Protein AF-A0A0G4NLT9-F1 (afdb_monomer)

Structure (mmCIF, N/CA/C/O backbone):
data_AF-A0A0G4NLT9-F1
#
_entry.id   AF-A0A0G4NLT9-F1
#
loop_
_atom_site.group_PDB
_atom_site.id
_atom_site.type_symbol
_atom_site.label_atom_id
_atom_site.label_alt_id
_atom_site.label_comp_id
_atom_site.label_asym_id
_atom_site.label_entity_id
_atom_site.label_seq_id
_atom_site.pdbx_PDB_ins_code
_atom_site.Cartn_x
_atom_site.Cartn_y
_atom_site.Cartn_z
_atom_site.occupancy
_atom_site.B_iso_or_equiv
_atom_site.auth_seq_id
_atom_site.auth_comp_id
_atom_site.auth_asym_id
_atom_site.auth_atom_id
_atom_site.pdbx_PDB_model_num
ATOM 1 N N . MET A 1 1 ? 16.410 -21.752 22.760 1.00 37.03 1 MET A N 1
ATOM 2 C CA . MET A 1 1 ? 15.576 -20.725 22.101 1.00 37.03 1 MET A CA 1
ATOM 3 C C . MET A 1 1 ? 16.522 -19.902 21.253 1.00 37.03 1 MET A C 1
ATOM 5 O O . MET A 1 1 ? 17.397 -19.289 21.845 1.00 37.03 1 MET A O 1
ATOM 9 N N . ALA A 1 2 ? 16.438 -19.980 19.922 1.00 36.19 2 ALA A N 1
ATOM 10 C CA . ALA A 1 2 ? 17.260 -19.136 19.050 1.00 36.19 2 ALA A CA 1
ATOM 11 C C . ALA A 1 2 ? 17.056 -17.667 19.453 1.00 36.19 2 ALA A C 1
ATOM 13 O O . ALA A 1 2 ? 15.907 -17.250 19.653 1.00 36.19 2 ALA A O 1
ATOM 14 N N . SER A 1 3 ? 18.154 -16.943 19.677 1.00 43.81 3 SER A N 1
ATOM 15 C CA . SER A 1 3 ? 18.120 -15.523 20.011 1.00 43.81 3 SER A CA 1
ATOM 16 C C . SER A 1 3 ? 17.450 -14.762 18.867 1.00 43.81 3 SER A C 1
ATOM 18 O O . SER A 1 3 ? 17.481 -15.170 17.707 1.00 43.81 3 SER A O 1
ATOM 20 N N . THR A 1 4 ? 16.813 -13.641 19.189 1.00 52.12 4 THR A N 1
ATOM 21 C CA . THR A 1 4 ? 16.174 -12.731 18.225 1.00 52.12 4 THR A CA 1
ATOM 22 C C . THR A 1 4 ? 17.132 -12.257 17.117 1.00 52.12 4 THR A C 1
ATOM 24 O O . THR A 1 4 ? 16.673 -11.781 16.085 1.00 52.12 4 THR A O 1
ATOM 27 N N . GLU A 1 5 ? 18.442 -12.427 17.312 1.00 48.53 5 GLU A N 1
ATOM 28 C CA . GLU A 1 5 ? 19.525 -12.040 16.403 1.00 48.53 5 GLU A CA 1
ATOM 29 C C . GLU A 1 5 ? 19.674 -12.957 15.173 1.00 48.53 5 GLU A C 1
ATOM 31 O O . GLU A 1 5 ? 20.153 -12.497 14.139 1.00 48.53 5 GLU A O 1
ATOM 36 N N . ASP A 1 6 ? 19.205 -14.211 15.212 1.00 52.19 6 ASP A N 1
ATOM 37 C CA . ASP A 1 6 ? 19.408 -15.150 14.092 1.00 52.19 6 ASP A CA 1
ATOM 38 C C . ASP A 1 6 ? 18.559 -14.819 12.847 1.00 52.19 6 ASP A C 1
ATOM 40 O O . ASP A 1 6 ? 18.936 -15.164 11.729 1.00 52.19 6 ASP A O 1
ATOM 44 N N . TYR A 1 7 ? 17.426 -14.122 12.992 1.00 54.09 7 TYR A N 1
ATOM 45 C CA . TYR A 1 7 ? 16.484 -13.915 11.878 1.00 54.09 7 TYR A CA 1
ATOM 46 C C . TYR A 1 7 ? 16.915 -12.839 10.875 1.00 54.09 7 TYR A C 1
ATOM 48 O O . TYR A 1 7 ? 16.427 -12.850 9.747 1.00 54.09 7 TYR A O 1
ATOM 56 N N . GLN A 1 8 ? 17.817 -11.927 11.251 1.00 51.84 8 GLN A N 1
ATOM 57 C CA . GLN A 1 8 ? 18.294 -10.874 10.343 1.00 51.84 8 GLN A CA 1
ATOM 58 C C . GLN A 1 8 ? 19.273 -11.404 9.285 1.00 51.84 8 GLN A C 1
ATOM 60 O O . GLN A 1 8 ? 19.394 -10.811 8.217 1.00 51.84 8 GLN A O 1
ATOM 65 N N . ASN A 1 9 ? 19.931 -12.538 9.555 1.00 56.97 9 ASN A N 1
ATOM 66 C CA . ASN A 1 9 ? 20.922 -13.145 8.662 1.00 56.97 9 ASN A CA 1
ATOM 67 C C . ASN A 1 9 ? 20.344 -14.251 7.763 1.00 56.97 9 ASN A C 1
ATOM 69 O O . ASN A 1 9 ? 21.065 -14.817 6.943 1.00 56.97 9 ASN A O 1
ATOM 73 N N . ILE A 1 10 ? 19.058 -14.578 7.914 1.00 63.78 10 ILE A N 1
ATOM 74 C CA . ILE A 1 10 ? 18.390 -15.632 7.148 1.00 63.78 10 ILE A CA 1
ATOM 75 C C . ILE A 1 10 ? 17.624 -14.990 5.996 1.00 63.78 10 ILE A C 1
ATOM 77 O O . ILE A 1 10 ? 16.686 -14.219 6.213 1.00 63.78 10 ILE A O 1
ATOM 81 N N . PHE A 1 11 ? 18.012 -15.331 4.764 1.00 63.75 11 PHE A N 1
ATOM 82 C CA . PHE A 1 11 ? 17.404 -14.765 3.561 1.00 63.75 11 PHE A CA 1
ATOM 83 C C . PHE A 1 11 ? 15.911 -15.109 3.485 1.00 63.75 11 PHE A C 1
ATOM 85 O O . PHE A 1 11 ? 15.078 -14.208 3.390 1.00 63.75 11 PHE A O 1
ATOM 92 N N . HIS A 1 12 ? 15.559 -16.392 3.640 1.00 67.88 12 HIS A N 1
ATOM 93 C CA . HIS A 1 12 ? 14.170 -16.846 3.643 1.00 67.88 12 HIS A CA 1
ATOM 94 C C . HIS A 1 12 ? 13.794 -17.521 4.967 1.00 67.88 12 HIS A C 1
ATOM 96 O O . HIS A 1 12 ? 14.384 -18.527 5.356 1.00 67.88 12 HIS A O 1
ATOM 102 N N . TRP A 1 13 ? 12.768 -17.018 5.664 1.00 70.31 13 TRP A N 1
ATOM 103 C CA . TRP A 1 13 ? 12.426 -17.496 7.012 1.00 70.31 13 TRP A CA 1
ATOM 104 C C . TRP A 1 13 ? 12.067 -18.988 7.063 1.00 70.31 13 TRP A C 1
ATOM 106 O O . TRP A 1 13 ? 12.301 -19.629 8.088 1.00 70.31 13 TRP A O 1
ATOM 116 N N . ALA A 1 14 ? 11.569 -19.575 5.967 1.00 69.12 14 ALA A N 1
ATOM 117 C CA . ALA A 1 14 ? 11.278 -21.013 5.906 1.00 69.12 14 ALA A CA 1
ATOM 118 C C . ALA A 1 14 ? 12.530 -21.899 6.058 1.00 69.12 14 ALA A C 1
ATOM 120 O O . ALA A 1 14 ? 12.405 -23.055 6.453 1.00 69.12 14 ALA A O 1
ATOM 121 N N . GLU A 1 15 ? 13.741 -21.368 5.851 1.00 70.25 15 GLU A N 1
ATOM 122 C CA . GLU A 1 15 ? 14.995 -22.095 6.114 1.00 70.25 15 GLU A CA 1
ATOM 123 C C . GLU A 1 15 ? 15.172 -22.463 7.597 1.00 70.25 15 GLU A C 1
ATOM 125 O O . GLU A 1 15 ? 15.941 -23.366 7.937 1.00 70.25 15 GLU A O 1
ATOM 130 N N . THR A 1 16 ? 14.436 -21.796 8.492 1.00 68.56 16 THR A N 1
ATOM 131 C CA . THR A 1 16 ? 14.408 -22.127 9.925 1.00 68.56 16 THR A CA 1
ATOM 132 C C . THR A 1 16 ? 13.554 -23.357 10.249 1.00 68.56 16 THR A C 1
ATOM 134 O O . THR A 1 16 ? 13.655 -23.890 11.353 1.00 68.56 16 THR A O 1
ATOM 137 N N . GLN A 1 17 ? 12.743 -23.853 9.307 1.00 72.38 17 GLN A N 1
ATOM 138 C CA . GLN A 1 17 ? 11.789 -24.950 9.517 1.00 72.38 17 GLN A CA 1
ATOM 139 C C . GLN A 1 17 ? 12.371 -26.297 9.056 1.00 72.38 17 GLN A C 1
ATOM 141 O O . GLN A 1 17 ? 11.840 -26.948 8.160 1.00 72.38 17 GLN A O 1
ATOM 146 N N . LYS A 1 18 ? 13.500 -26.712 9.649 1.00 69.94 18 LYS A N 1
ATOM 147 C CA . LYS A 1 18 ? 14.283 -27.874 9.175 1.00 69.94 18 LYS A CA 1
ATOM 148 C C . LYS A 1 18 ? 13.705 -29.243 9.543 1.00 69.94 18 LYS A C 1
ATOM 150 O O . LYS A 1 18 ? 13.783 -30.162 8.736 1.00 69.94 18 LYS A O 1
ATOM 155 N N . ASP A 1 19 ? 13.175 -29.401 10.752 1.00 75.94 19 ASP A N 1
ATOM 156 C CA . ASP A 1 19 ? 12.831 -30.715 11.324 1.00 75.94 19 ASP A CA 1
ATOM 157 C C . ASP A 1 19 ? 11.428 -30.770 11.954 1.00 75.94 19 ASP A C 1
ATOM 159 O O . ASP A 1 19 ? 11.094 -31.716 12.664 1.00 75.94 19 ASP A O 1
ATOM 163 N N . GLY A 1 20 ? 10.593 -29.754 11.705 1.00 75.19 20 GLY A N 1
ATOM 164 C CA . GLY A 1 20 ? 9.229 -29.673 12.239 1.00 75.19 20 GLY A CA 1
ATOM 165 C C . GLY A 1 20 ? 9.143 -29.478 13.759 1.00 75.19 20 GLY A C 1
ATOM 166 O O . GLY A 1 20 ? 8.039 -29.448 14.299 1.00 75.19 20 GLY A O 1
ATOM 167 N N . SER A 1 21 ? 10.275 -29.313 14.455 1.00 80.12 21 SER A N 1
ATOM 168 C CA . SER A 1 21 ? 10.302 -29.024 15.896 1.00 80.12 21 SER A CA 1
ATOM 169 C C . SER A 1 21 ? 9.711 -27.650 16.229 1.00 80.12 21 SER A C 1
ATOM 171 O O . SER A 1 21 ? 9.171 -27.439 17.317 1.00 80.12 21 SER A O 1
ATOM 173 N N . ILE A 1 22 ? 9.788 -26.716 15.278 1.00 73.94 22 ILE A N 1
ATOM 174 C CA . ILE A 1 22 ? 9.176 -25.392 15.344 1.00 73.94 22 ILE A CA 1
ATOM 175 C C . ILE A 1 22 ? 7.921 -25.414 14.462 1.00 73.94 22 ILE A C 1
ATOM 177 O O . ILE A 1 22 ? 8.042 -25.707 13.270 1.00 73.94 22 ILE A O 1
ATOM 181 N N . PRO A 1 23 ? 6.730 -25.087 15.006 1.00 78.25 23 PRO A N 1
ATOM 182 C CA . PRO A 1 23 ? 5.525 -24.939 14.200 1.00 78.25 23 PRO A CA 1
ATOM 183 C C . PRO A 1 23 ? 5.743 -23.948 13.058 1.00 78.25 23 PRO A C 1
ATOM 185 O O . PRO A 1 23 ? 6.393 -22.917 13.249 1.00 78.25 23 PRO A O 1
ATOM 188 N N . SER A 1 24 ? 5.173 -24.239 11.889 1.00 76.88 24 SER A N 1
ATOM 189 C CA . SER A 1 24 ? 5.230 -23.320 10.758 1.00 76.88 24 SER A CA 1
ATOM 190 C C . SER A 1 24 ? 4.561 -21.992 11.113 1.00 76.88 24 SER A C 1
ATOM 192 O O . SER A 1 24 ? 3.464 -21.976 11.671 1.00 76.88 24 SER A O 1
ATOM 194 N N . PHE A 1 25 ? 5.201 -20.890 10.758 1.00 82.44 25 PHE A N 1
ATOM 195 C CA . PHE A 1 25 ? 4.689 -19.530 10.911 1.00 82.44 25 PHE A CA 1
ATOM 196 C C . PHE A 1 25 ? 4.675 -18.836 9.548 1.00 82.44 25 PHE A C 1
ATOM 198 O O . PHE A 1 25 ? 5.482 -19.189 8.700 1.00 82.44 25 PHE A O 1
ATOM 205 N N . GLU A 1 26 ? 3.751 -17.900 9.327 1.00 82.38 26 GLU A N 1
ATOM 206 C CA . GLU A 1 26 ? 3.546 -17.243 8.022 1.00 82.38 26 GLU A CA 1
ATOM 207 C C . GLU A 1 26 ? 4.504 -16.065 7.785 1.00 82.38 26 GLU A C 1
ATOM 209 O O . GLU A 1 26 ? 4.852 -15.764 6.648 1.00 82.38 26 GLU A O 1
ATOM 214 N N . THR A 1 27 ? 4.938 -15.408 8.862 1.00 87.50 27 THR A N 1
ATOM 215 C CA . THR A 1 27 ? 5.825 -14.239 8.841 1.00 87.50 27 THR A CA 1
ATOM 216 C C . THR A 1 27 ? 6.910 -14.363 9.903 1.00 87.50 27 THR A C 1
ATOM 218 O O . THR A 1 27 ? 6.799 -15.143 10.856 1.00 87.50 27 THR A O 1
ATOM 221 N N . ARG A 1 28 ? 7.997 -13.598 9.755 1.00 85.31 28 ARG A N 1
ATOM 222 C CA . ARG A 1 28 ? 9.061 -13.550 10.769 1.00 85.31 28 ARG A CA 1
ATOM 223 C C . ARG A 1 28 ? 8.494 -13.106 12.123 1.00 85.3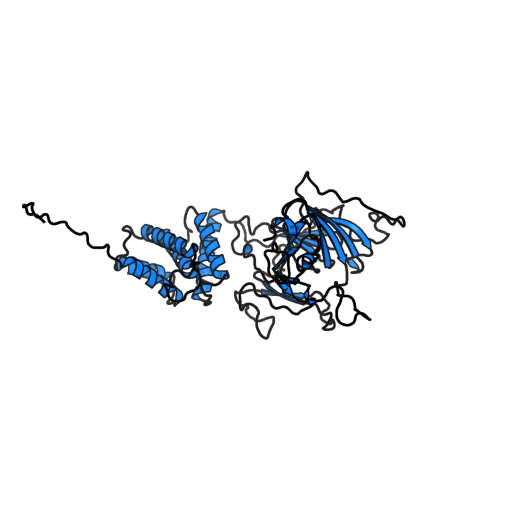1 28 ARG A C 1
ATOM 225 O O . ARG A 1 28 ? 7.573 -12.304 12.201 1.00 85.31 28 ARG A O 1
ATOM 232 N N . ARG A 1 29 ? 9.094 -13.583 13.219 1.00 83.19 29 ARG A N 1
ATOM 233 C CA . ARG A 1 29 ? 8.593 -13.355 14.593 1.00 83.19 29 ARG A CA 1
ATOM 234 C C . ARG A 1 29 ? 8.531 -11.888 15.034 1.00 83.19 29 ARG A C 1
ATOM 236 O O . ARG A 1 29 ? 7.869 -11.597 16.023 1.00 83.19 29 ARG A O 1
ATOM 243 N N . ASN A 1 30 ? 9.269 -11.005 14.369 1.00 87.62 30 ASN A N 1
ATOM 244 C CA . ASN A 1 30 ? 9.263 -9.568 14.627 1.00 87.62 30 ASN A CA 1
ATOM 245 C C . ASN A 1 30 ? 8.154 -8.821 13.871 1.00 87.62 30 ASN A C 1
ATOM 247 O O . ASN A 1 30 ? 7.985 -7.633 14.123 1.00 87.62 30 ASN A O 1
ATOM 251 N N . ASP A 1 31 ? 7.413 -9.481 12.976 1.00 92.31 31 ASP A N 1
ATOM 252 C CA . ASP A 1 31 ? 6.230 -8.893 12.356 1.00 92.31 31 ASP A CA 1
ATOM 253 C C . ASP A 1 31 ? 5.118 -8.736 13.414 1.00 92.31 31 ASP A C 1
ATOM 255 O O . ASP A 1 31 ? 4.690 -9.731 14.014 1.00 92.31 31 ASP A O 1
ATOM 259 N N . PRO A 1 32 ? 4.656 -7.503 13.692 1.00 93.69 32 PRO A N 1
ATOM 260 C CA . PRO A 1 32 ? 3.663 -7.250 14.729 1.00 93.69 32 PRO A CA 1
ATOM 261 C C . PRO A 1 32 ? 2.215 -7.478 14.260 1.00 93.69 32 PRO A C 1
ATOM 263 O O . PRO A 1 32 ? 1.287 -7.340 15.067 1.00 93.69 32 PRO A O 1
ATOM 266 N N . TYR A 1 33 ? 1.989 -7.775 12.979 1.00 96.00 33 TYR A N 1
ATOM 267 C CA . TYR A 1 33 ? 0.667 -7.779 12.364 1.00 96.00 33 TYR A CA 1
ATOM 268 C C . TYR A 1 33 ? 0.146 -9.184 12.050 1.00 96.00 33 TYR A C 1
ATOM 270 O O . TYR A 1 33 ? 0.835 -10.198 12.129 1.00 96.00 33 TYR A O 1
ATOM 278 N N . LYS A 1 34 ? -1.151 -9.233 11.738 1.00 94.62 34 LYS A N 1
ATOM 279 C CA . LYS A 1 34 ? -1.852 -10.435 11.285 1.00 94.62 34 LYS A CA 1
ATOM 280 C C . LYS A 1 34 ? -2.383 -10.202 9.884 1.00 94.62 34 LYS A C 1
ATOM 282 O O . LYS A 1 34 ? -2.800 -9.087 9.560 1.00 94.62 34 LYS A O 1
ATOM 287 N N . TYR A 1 35 ? -2.456 -11.280 9.114 1.00 97.50 35 TYR A N 1
ATOM 288 C CA . TYR A 1 35 ? -2.811 -11.226 7.706 1.00 97.50 35 TYR A CA 1
ATOM 289 C C . TYR A 1 35 ? -3.885 -12.246 7.337 1.00 97.50 35 TYR A C 1
ATOM 291 O O . TYR A 1 35 ? -4.224 -13.145 8.107 1.00 97.50 35 TYR A O 1
ATOM 299 N N . MET A 1 36 ? -4.432 -12.076 6.139 1.00 97.88 36 MET A N 1
ATOM 300 C CA . MET A 1 36 ? -5.284 -13.048 5.467 1.00 97.88 36 MET A CA 1
ATOM 301 C C . MET A 1 36 ? -4.529 -13.603 4.259 1.00 97.88 36 MET A C 1
ATOM 303 O O . MET A 1 36 ? -3.996 -12.837 3.456 1.00 97.88 36 MET A O 1
ATOM 307 N N . SER A 1 37 ? -4.483 -14.922 4.119 1.00 97.25 37 SER A N 1
ATOM 308 C CA . SER A 1 37 ? -3.744 -15.595 3.053 1.00 97.25 37 SER A CA 1
ATOM 309 C C . SER A 1 37 ? -4.594 -15.848 1.805 1.00 97.25 37 SER A C 1
ATOM 311 O O . SER A 1 37 ? -5.801 -16.107 1.875 1.00 97.25 37 SER A O 1
ATOM 313 N N . GLY A 1 38 ? -3.944 -15.790 0.642 1.00 97.06 38 GLY A N 1
ATOM 314 C CA . GLY A 1 38 ? -4.513 -16.176 -0.648 1.00 97.06 38 GLY A CA 1
ATOM 315 C C . GLY A 1 38 ? -4.486 -15.065 -1.693 1.00 97.06 38 GLY A C 1
ATOM 316 O O . GLY A 1 38 ? -5.224 -14.084 -1.609 1.00 97.06 38 GLY A O 1
ATOM 317 N N . PHE A 1 39 ? -3.671 -15.254 -2.726 1.00 96.88 39 PHE A N 1
ATOM 318 C CA . PHE A 1 39 ? -3.592 -14.370 -3.883 1.00 96.88 39 PHE A CA 1
ATOM 319 C C . PHE A 1 39 ? -4.945 -14.260 -4.600 1.00 96.88 39 PHE A C 1
ATOM 321 O O . PHE A 1 39 ? -5.568 -15.273 -4.913 1.00 96.88 39 PHE A O 1
ATOM 328 N N . ASN A 1 40 ? -5.383 -13.032 -4.899 1.00 93.88 40 ASN A N 1
ATOM 329 C CA . ASN A 1 40 ? -6.635 -12.741 -5.615 1.00 93.88 40 ASN A CA 1
ATOM 330 C C . ASN A 1 40 ? -7.935 -13.250 -4.950 1.00 93.88 40 ASN A C 1
ATOM 332 O O . ASN A 1 40 ? -8.978 -13.317 -5.607 1.00 93.88 40 ASN A O 1
ATOM 336 N N . ASN A 1 41 ? -7.914 -13.555 -3.651 1.00 96.62 41 ASN A N 1
ATOM 337 C CA . ASN A 1 41 ? -9.115 -13.926 -2.905 1.00 96.62 41 ASN A CA 1
ATOM 338 C C . ASN A 1 41 ? -10.108 -12.759 -2.742 1.00 96.62 41 ASN A C 1
ATOM 340 O O . ASN A 1 41 ? -9.767 -11.580 -2.839 1.00 96.62 41 ASN A O 1
ATOM 344 N N . SER A 1 42 ? -11.365 -13.102 -2.441 1.00 95.44 42 SER A N 1
ATOM 345 C CA . SER A 1 42 ? -12.384 -12.146 -1.987 1.00 95.44 42 SER A CA 1
ATOM 346 C C . SER A 1 42 ? -12.409 -12.110 -0.462 1.00 95.44 42 SER A C 1
ATOM 348 O O . SER A 1 42 ? -12.974 -13.002 0.169 1.00 95.44 42 SER A O 1
ATOM 350 N N . PHE A 1 43 ? -11.782 -11.094 0.127 1.00 97.50 43 PHE A N 1
ATOM 351 C CA . PHE A 1 43 ? -11.688 -10.949 1.578 1.00 97.50 43 PHE A CA 1
ATOM 352 C C . PHE A 1 43 ? -12.805 -10.075 2.163 1.00 97.50 43 PHE A C 1
ATOM 354 O O . PHE A 1 43 ? -13.223 -9.085 1.564 1.00 97.50 43 PHE A O 1
ATOM 361 N N . GLU A 1 44 ? -13.224 -10.407 3.384 1.00 97.06 44 GLU A N 1
ATOM 362 C CA . GLU A 1 44 ? -13.989 -9.533 4.276 1.00 97.06 44 GLU A CA 1
ATOM 363 C C . GLU A 1 44 ? -13.165 -9.320 5.549 1.00 97.06 44 GLU A C 1
ATOM 365 O O . GLU A 1 44 ? -12.743 -10.286 6.183 1.00 97.06 44 GLU A O 1
ATOM 370 N N . SER A 1 45 ? -12.924 -8.065 5.929 1.00 97.38 45 SER A N 1
ATOM 371 C CA . SER A 1 45 ? -12.126 -7.739 7.111 1.00 97.38 45 SER A CA 1
ATOM 372 C C . SER A 1 45 ? -12.723 -6.559 7.867 1.00 97.38 45 SER A C 1
ATOM 374 O O . SER A 1 45 ? -13.090 -5.547 7.270 1.00 97.38 45 SER A O 1
ATOM 376 N N . GLU A 1 46 ? -12.831 -6.688 9.189 1.00 94.38 46 GLU A N 1
ATOM 377 C CA . GLU A 1 46 ? -13.479 -5.710 10.060 1.00 94.38 46 GLU A CA 1
ATOM 378 C C . GLU A 1 46 ? -12.572 -5.339 11.233 1.00 94.38 46 GLU A C 1
ATOM 380 O O . GLU A 1 46 ? -12.254 -6.183 12.066 1.00 94.38 46 GLU A O 1
ATOM 385 N N . ALA A 1 47 ? -12.231 -4.054 11.360 1.00 90.06 47 ALA A N 1
ATOM 386 C CA . ALA A 1 47 ? -11.570 -3.547 12.564 1.00 90.06 47 ALA A CA 1
ATOM 387 C C . ALA A 1 47 ? -12.520 -3.546 13.779 1.00 90.06 47 ALA A C 1
ATOM 389 O O . ALA A 1 47 ? -12.099 -3.705 14.920 1.00 90.06 47 ALA A O 1
ATOM 390 N N . VAL A 1 48 ? -13.822 -3.349 13.535 1.00 85.88 48 VAL A N 1
ATOM 391 C CA . VAL A 1 48 ? -14.877 -3.417 14.551 1.00 85.88 48 VAL A CA 1
ATOM 392 C C . VAL A 1 48 ? -15.928 -4.422 14.076 1.00 85.88 48 VAL A C 1
ATOM 394 O O . VAL A 1 48 ? -16.522 -4.183 13.025 1.00 85.88 48 VAL A O 1
ATOM 397 N N . PRO A 1 49 ? -16.191 -5.509 14.825 1.00 86.94 49 PRO A N 1
ATOM 398 C CA . PRO A 1 49 ? -17.101 -6.561 14.384 1.00 86.94 49 PRO A CA 1
ATOM 399 C C . PRO A 1 49 ? -18.514 -6.063 14.061 1.00 86.94 49 PRO A C 1
ATOM 401 O O . PRO A 1 49 ? -19.112 -5.314 14.844 1.00 86.94 49 PRO A O 1
ATOM 404 N N . GLY A 1 50 ? -19.076 -6.539 12.950 1.00 87.75 50 GLY A N 1
ATOM 405 C CA . GLY A 1 50 ? -20.433 -6.254 12.483 1.00 87.75 50 GLY A CA 1
ATOM 406 C C . GLY A 1 50 ? -20.587 -4.871 11.853 1.00 87.75 50 GLY A C 1
ATOM 407 O O . GLY A 1 50 ? -21.587 -4.199 12.119 1.00 87.75 50 GLY A O 1
ATOM 408 N N . VAL A 1 51 ? -19.585 -4.418 11.097 1.00 89.81 51 VAL A N 1
ATOM 409 C CA . VAL A 1 51 ? -19.607 -3.158 10.331 1.00 89.81 51 VAL A CA 1
ATOM 410 C C . VAL A 1 51 ? -19.999 -3.399 8.877 1.00 89.81 51 VAL A C 1
ATOM 412 O O . VAL A 1 51 ? -20.763 -2.605 8.326 1.00 89.81 51 VAL A O 1
ATOM 415 N N . ILE A 1 52 ? -19.504 -4.479 8.272 1.00 95.19 52 ILE A N 1
ATOM 416 C CA . ILE A 1 52 ? -19.787 -4.865 6.894 1.00 95.19 52 ILE A CA 1
ATOM 417 C C . ILE A 1 52 ? -21.282 -5.200 6.784 1.00 95.19 52 ILE A C 1
ATOM 419 O O . ILE A 1 52 ? -21.762 -6.138 7.433 1.00 95.19 52 ILE A O 1
ATOM 423 N N . PRO A 1 53 ? -22.044 -4.458 5.961 1.00 95.19 53 PRO A N 1
ATOM 424 C CA . PRO A 1 53 ? -23.437 -4.764 5.685 1.00 95.19 53 PRO A CA 1
ATOM 425 C C . PRO A 1 53 ? -23.581 -6.157 5.062 1.00 95.19 53 PRO A C 1
ATOM 427 O O . PRO A 1 53 ? -22.790 -6.562 4.214 1.00 95.19 53 PRO A O 1
ATOM 430 N N . LYS A 1 54 ? -24.613 -6.899 5.469 1.00 95.50 54 LYS A N 1
ATOM 431 C CA . LYS A 1 54 ? -24.885 -8.248 4.957 1.00 95.50 54 LYS A CA 1
ATOM 432 C C . LYS A 1 54 ? -25.979 -8.212 3.889 1.00 95.50 54 LYS A C 1
ATOM 434 O O . LYS A 1 54 ? -26.983 -7.523 4.050 1.00 95.50 54 LYS A O 1
ATOM 439 N N . GLY A 1 55 ? -25.760 -8.935 2.787 1.00 95.56 55 GLY A N 1
ATOM 440 C CA . GLY A 1 55 ? -26.687 -9.030 1.648 1.00 95.56 55 GLY A CA 1
ATOM 441 C C . GLY A 1 55 ? -26.700 -7.827 0.693 1.00 95.56 55 GLY A C 1
ATOM 442 O O . GLY A 1 55 ? -27.430 -7.852 -0.293 1.00 95.56 55 GLY A O 1
ATOM 443 N N . GLN A 1 56 ? -25.909 -6.782 0.955 1.00 96.12 56 GLN A N 1
ATOM 444 C CA . GLN A 1 56 ? -25.804 -5.580 0.119 1.00 96.12 56 GLN A CA 1
ATOM 445 C C . GLN A 1 56 ? -24.496 -4.830 0.398 1.00 96.12 56 GLN A C 1
ATOM 447 O O . GLN A 1 56 ? -23.931 -4.984 1.473 1.00 96.12 56 GLN A O 1
ATOM 452 N N . ASN A 1 57 ? -24.063 -3.963 -0.524 1.00 96.56 57 ASN A N 1
ATOM 453 C CA . ASN A 1 57 ? -22.875 -3.114 -0.327 1.00 96.56 57 ASN A CA 1
ATOM 454 C C . ASN A 1 57 ? -23.214 -1.678 0.109 1.00 96.56 57 ASN A C 1
ATOM 456 O O . ASN A 1 57 ? -22.397 -0.992 0.715 1.00 96.56 57 ASN A O 1
ATOM 460 N N . SER A 1 58 ? -24.418 -1.197 -0.212 1.00 95.62 58 SER A N 1
ATOM 461 C CA . SER A 1 58 ? -24.788 0.219 -0.063 1.00 95.62 58 SER A CA 1
ATOM 462 C C . SER A 1 58 ? -26.113 0.374 0.694 1.00 95.62 58 SER A C 1
ATOM 464 O O . SER A 1 58 ? -27.113 0.787 0.106 1.00 95.62 58 SER A O 1
ATOM 466 N N . PRO A 1 59 ? -26.168 0.017 1.993 1.00 95.00 59 PRO A N 1
ATOM 467 C CA . PRO A 1 59 ? -27.337 0.305 2.818 1.00 95.00 59 PRO A CA 1
ATOM 468 C C . PRO A 1 59 ? -27.559 1.819 2.932 1.00 95.00 59 PRO A C 1
ATOM 470 O O . PRO A 1 59 ? -26.616 2.607 2.886 1.00 95.00 59 PRO A O 1
ATOM 473 N N . ARG A 1 60 ? -28.800 2.230 3.213 1.00 92.19 60 ARG A N 1
ATOM 474 C CA . ARG A 1 60 ? -29.126 3.638 3.512 1.00 92.19 60 ARG A CA 1
ATOM 475 C C . ARG A 1 60 ? -28.349 4.188 4.716 1.00 92.19 60 ARG A C 1
ATOM 477 O O . ARG A 1 60 ? -28.057 5.376 4.767 1.00 92.19 60 ARG A O 1
ATOM 484 N N . SER A 1 61 ? -28.070 3.347 5.710 1.00 86.50 61 SER A N 1
ATOM 485 C CA . SER A 1 61 ? -27.310 3.714 6.904 1.00 86.50 61 SER A CA 1
ATOM 486 C C . SER A 1 61 ? -26.371 2.577 7.276 1.00 86.50 61 SER A C 1
ATOM 488 O O . SER A 1 61 ? -26.799 1.429 7.388 1.00 86.50 61 SER A O 1
ATOM 490 N N . ILE A 1 62 ? -25.091 2.899 7.442 1.00 87.50 62 ILE A N 1
ATOM 491 C CA . ILE A 1 62 ? -24.047 1.952 7.839 1.00 87.50 62 ILE A CA 1
ATOM 492 C C . ILE A 1 62 ? -23.826 2.103 9.338 1.00 87.50 62 ILE A C 1
ATOM 494 O O . ILE A 1 62 ? -23.946 3.205 9.890 1.00 87.50 62 ILE A O 1
ATOM 498 N N . ARG A 1 63 ? -23.484 1.002 10.013 1.00 81.12 63 ARG A N 1
ATOM 499 C CA . ARG A 1 63 ? -23.146 1.038 11.436 1.00 81.12 63 ARG A CA 1
ATOM 500 C C . ARG A 1 63 ? -22.086 2.108 11.694 1.00 81.12 63 ARG A C 1
ATOM 502 O O . ARG A 1 63 ? -21.166 2.296 10.909 1.00 81.12 63 ARG A O 1
ATOM 509 N N . PHE A 1 64 ? -22.257 2.834 12.793 1.00 81.56 64 PHE A N 1
ATOM 510 C CA . PHE A 1 64 ? -21.428 3.978 13.180 1.00 81.56 64 PHE A CA 1
ATOM 511 C C . PHE A 1 64 ? -21.550 5.228 12.290 1.00 81.56 64 PHE A C 1
ATOM 513 O O . PHE A 1 64 ? -20.909 6.229 12.588 1.00 81.56 64 PHE A O 1
ATOM 520 N N . GLY A 1 65 ? -22.435 5.238 11.287 1.00 81.25 65 GLY A N 1
ATOM 521 C CA . GLY A 1 65 ? -22.570 6.369 10.362 1.00 81.25 65 GLY A CA 1
ATOM 522 C C . GLY A 1 65 ? -21.389 6.487 9.398 1.00 81.25 65 GLY A C 1
ATOM 523 O O . GLY A 1 65 ? -21.043 7.591 8.989 1.00 81.25 65 GLY A O 1
ATOM 524 N N . LEU A 1 66 ? -20.742 5.360 9.089 1.00 88.06 66 LEU A N 1
ATOM 525 C CA . LEU A 1 66 ? -19.668 5.293 8.101 1.00 88.06 66 LEU A CA 1
ATOM 526 C C . LEU A 1 66 ? -20.212 5.540 6.689 1.00 88.06 66 LEU A C 1
ATOM 528 O O . LEU A 1 66 ? -21.415 5.457 6.441 1.00 88.06 66 LEU A O 1
ATOM 532 N N . TYR A 1 67 ? -19.300 5.799 5.762 1.00 92.56 67 TYR A N 1
ATOM 533 C CA . TYR A 1 67 ? -19.564 5.937 4.337 1.00 92.56 67 TYR A CA 1
ATOM 534 C C . TYR A 1 67 ? -19.135 4.663 3.616 1.00 92.56 67 TYR A C 1
ATOM 536 O O . TYR A 1 67 ? -18.036 4.166 3.865 1.00 92.56 67 TYR A O 1
ATOM 544 N N . ALA A 1 68 ? -19.985 4.152 2.724 1.00 96.25 68 ALA A N 1
ATOM 545 C CA . ALA A 1 68 ? -19.600 3.115 1.774 1.00 96.25 68 ALA A CA 1
ATOM 546 C C . ALA A 1 68 ? -18.931 3.777 0.575 1.00 96.25 68 ALA A C 1
ATOM 548 O O . ALA A 1 68 ? -19.500 4.673 -0.048 1.00 96.25 68 ALA A O 1
ATOM 549 N N . GLU A 1 69 ? -17.740 3.309 0.244 1.00 96.81 69 GLU A N 1
ATOM 550 C CA . GLU A 1 69 ? -16.955 3.785 -0.882 1.00 96.81 69 GLU A CA 1
ATOM 551 C C . GLU A 1 69 ? -16.415 2.581 -1.643 1.00 96.81 69 GLU A C 1
ATOM 553 O O . GLU A 1 69 ? -15.898 1.643 -1.040 1.00 96.81 69 GLU A O 1
ATOM 558 N N . GLN A 1 70 ? -16.552 2.581 -2.966 1.00 96.06 70 GLN A N 1
ATOM 559 C CA . GLN A 1 70 ? -15.983 1.532 -3.799 1.00 96.06 70 GLN A CA 1
ATOM 560 C C . GLN A 1 70 ? -14.708 2.038 -4.461 1.00 96.06 70 GLN A C 1
ATOM 562 O O . GLN A 1 70 ? -14.726 3.037 -5.177 1.00 96.06 70 GLN A O 1
ATOM 567 N N . MET A 1 71 ? -13.626 1.290 -4.287 1.00 94.50 71 MET A N 1
ATOM 568 C CA . MET A 1 71 ? -12.423 1.424 -5.091 1.00 94.50 71 MET A CA 1
ATOM 569 C C . MET A 1 71 ? -12.508 0.430 -6.250 1.00 94.50 71 MET A C 1
ATOM 571 O O . MET A 1 71 ? -12.631 -0.778 -6.035 1.00 94.50 71 MET A O 1
ATOM 575 N N . THR A 1 72 ? -12.481 0.941 -7.479 1.00 93.31 72 THR A N 1
ATOM 576 C CA . THR A 1 72 ? -12.588 0.142 -8.706 1.00 93.31 72 THR A CA 1
ATOM 577 C C . THR A 1 72 ? -11.252 0.175 -9.436 1.00 93.31 72 THR A C 1
ATOM 579 O O . THR A 1 72 ? -10.828 1.239 -9.880 1.00 93.31 72 THR A O 1
ATOM 582 N N . ALA A 1 73 ? -10.586 -0.975 -9.548 1.00 91.50 73 ALA A N 1
ATOM 583 C CA . ALA A 1 73 ? -9.260 -1.069 -10.161 1.00 91.50 73 ALA A CA 1
ATOM 584 C C . ALA A 1 73 ? -9.320 -1.503 -11.638 1.00 91.50 73 ALA A C 1
ATOM 586 O O . ALA A 1 73 ? -8.521 -1.025 -12.444 1.00 91.50 73 ALA A O 1
ATOM 587 N N . SER A 1 74 ? -10.304 -2.329 -12.015 1.00 92.38 74 SER A N 1
ATOM 588 C CA . SER A 1 74 ? -10.548 -2.772 -13.398 1.00 92.38 74 SER A CA 1
ATOM 589 C C . SER A 1 74 ? -11.764 -2.085 -14.032 1.00 92.38 74 SER A C 1
ATOM 591 O O . SER A 1 74 ? -12.595 -1.506 -13.339 1.00 92.38 74 SER A O 1
ATOM 593 N N . ALA A 1 75 ? -11.957 -2.226 -15.347 1.00 92.44 75 ALA A N 1
ATOM 594 C CA . ALA A 1 75 ? -13.210 -1.817 -15.988 1.00 92.44 75 ALA A CA 1
ATOM 595 C C . ALA A 1 75 ? -14.429 -2.524 -15.355 1.00 92.44 75 ALA A C 1
ATOM 597 O O . ALA A 1 75 ? -14.360 -3.706 -15.016 1.00 92.44 75 ALA A O 1
ATOM 598 N N . PHE A 1 76 ? -15.571 -1.833 -15.245 1.00 93.12 76 PHE A N 1
ATOM 599 C CA . PHE A 1 76 ? -16.790 -2.405 -14.648 1.00 93.12 76 PHE A CA 1
ATOM 600 C C . PHE A 1 76 ? -17.277 -3.672 -15.365 1.00 93.12 76 PHE A C 1
ATOM 602 O O . PHE A 1 76 ? -17.775 -4.593 -14.722 1.00 93.12 76 PHE A O 1
ATOM 609 N N . VAL A 1 77 ? -17.098 -3.721 -16.687 1.00 95.50 77 VAL A N 1
ATOM 610 C CA . VAL A 1 77 ? -17.494 -4.839 -17.559 1.00 95.50 77 VAL A CA 1
ATOM 611 C C . VAL A 1 77 ? -16.414 -5.917 -17.696 1.00 95.50 77 VAL A C 1
ATOM 613 O O . VAL A 1 77 ? -16.585 -6.850 -18.477 1.00 95.50 77 VAL A O 1
ATOM 616 N N . ALA A 1 78 ? -15.299 -5.803 -16.966 1.00 94.62 78 ALA A N 1
ATOM 617 C CA . ALA A 1 78 ? -14.232 -6.794 -17.016 1.00 94.62 78 ALA A CA 1
ATOM 618 C C . ALA A 1 78 ? -14.763 -8.185 -16.605 1.00 94.62 78 ALA A C 1
ATOM 620 O O . ALA A 1 78 ? -15.557 -8.274 -15.654 1.00 94.62 78 ALA A O 1
ATOM 621 N N . PRO A 1 79 ? -14.326 -9.271 -17.276 1.00 95.44 79 PRO A N 1
ATOM 622 C CA . PRO A 1 79 ? -14.665 -10.636 -16.885 1.00 95.44 79 PRO A CA 1
ATOM 623 C C . PRO A 1 79 ? -14.375 -10.893 -15.404 1.00 95.44 79 PRO A C 1
ATOM 625 O O . PRO A 1 79 ? -13.409 -10.369 -14.858 1.00 95.44 79 PRO A O 1
ATOM 628 N N . ARG A 1 80 ? -15.186 -11.729 -14.742 1.00 93.31 80 ARG A N 1
ATOM 629 C CA . ARG A 1 80 ? -15.126 -11.901 -13.274 1.00 93.31 80 ARG A CA 1
ATOM 630 C C . ARG A 1 80 ? -13.729 -12.223 -12.727 1.00 93.31 80 ARG A C 1
ATOM 632 O O . ARG A 1 80 ? -13.409 -11.744 -11.651 1.00 93.31 80 ARG A O 1
ATOM 639 N N . HIS A 1 81 ? -12.921 -13.003 -13.447 1.00 90.44 81 HIS A N 1
ATOM 640 C CA . HIS A 1 81 ? -11.588 -13.428 -12.999 1.00 90.44 81 HIS A CA 1
ATOM 641 C C . HIS A 1 81 ? -10.546 -12.290 -13.000 1.00 90.44 81 HIS A C 1
ATOM 643 O O . HIS A 1 81 ? -9.634 -12.301 -12.178 1.00 90.44 81 HIS A O 1
ATOM 649 N N . VAL A 1 82 ? -10.729 -11.269 -13.845 1.00 92.00 82 VAL A N 1
ATOM 650 C CA . VAL A 1 82 ? -9.894 -10.051 -13.889 1.00 92.00 82 VAL A CA 1
ATOM 651 C C . VAL A 1 82 ? -10.589 -8.829 -13.275 1.00 92.00 82 VAL A C 1
ATOM 653 O O . VAL A 1 82 ? -10.017 -7.744 -13.231 1.00 92.00 82 VAL A O 1
ATOM 656 N N . ASN A 1 83 ? -11.827 -8.965 -12.790 1.00 94.88 83 ASN A N 1
ATOM 657 C CA . ASN A 1 83 ? -12.572 -7.854 -12.205 1.00 94.88 83 ASN A CA 1
ATOM 658 C C . ASN A 1 83 ? -12.062 -7.561 -10.784 1.00 94.88 83 ASN A C 1
ATOM 660 O O . ASN A 1 83 ? -12.247 -8.372 -9.875 1.00 94.88 83 ASN A O 1
ATOM 664 N N . LYS A 1 84 ? -11.427 -6.403 -10.587 1.00 94.81 84 LYS A N 1
ATOM 665 C CA . LYS A 1 84 ? -10.803 -5.990 -9.324 1.00 94.81 84 LYS A CA 1
ATOM 666 C C . LYS A 1 84 ? -11.552 -4.806 -8.720 1.00 94.81 84 LYS A C 1
ATOM 668 O O . LYS A 1 84 ? -11.652 -3.733 -9.324 1.00 94.81 84 LYS A O 1
ATOM 673 N N . LYS A 1 85 ? -12.062 -4.998 -7.505 1.00 95.25 85 LYS A N 1
ATOM 674 C CA . LYS A 1 85 ? -12.779 -3.978 -6.734 1.00 95.25 85 LYS A CA 1
ATOM 675 C C . LYS A 1 85 ? -12.682 -4.254 -5.241 1.00 95.25 85 LYS A C 1
ATOM 677 O O . LYS A 1 85 ? -12.595 -5.409 -4.834 1.00 95.25 85 LYS A O 1
ATOM 682 N N . ALA A 1 86 ? -12.805 -3.203 -4.444 1.00 96.25 86 ALA A N 1
ATOM 683 C CA . ALA A 1 86 ? -12.937 -3.299 -2.999 1.00 96.25 86 ALA A CA 1
ATOM 684 C C . ALA A 1 86 ? -13.989 -2.310 -2.489 1.00 96.25 86 ALA A C 1
ATOM 686 O O . ALA A 1 86 ? -14.138 -1.215 -3.031 1.00 96.25 86 ALA A O 1
ATOM 687 N N . TRP A 1 87 ? -14.714 -2.698 -1.441 1.00 97.44 87 TRP A N 1
ATOM 688 C CA . TRP A 1 87 ? -15.628 -1.814 -0.722 1.00 97.44 87 TRP A CA 1
ATOM 689 C C . TRP A 1 87 ? -15.010 -1.422 0.613 1.00 97.44 87 TRP A C 1
ATOM 691 O O . TRP A 1 87 ? -14.654 -2.284 1.413 1.00 97.44 87 TRP A O 1
ATOM 701 N N . LEU A 1 88 ? -14.903 -0.119 0.851 1.00 96.69 88 LEU A N 1
ATOM 702 C CA . LEU A 1 88 ? -14.408 0.467 2.084 1.00 96.69 88 LEU A CA 1
ATOM 703 C C . LEU A 1 88 ? -15.574 1.099 2.844 1.00 96.69 88 LEU A C 1
ATOM 705 O O . LEU A 1 88 ? -16.325 1.909 2.302 1.00 96.69 88 LEU A O 1
ATOM 709 N N . TYR A 1 89 ? -15.694 0.758 4.124 1.00 95.38 89 TYR A N 1
ATOM 710 C CA . TYR A 1 89 ? -16.645 1.370 5.049 1.00 95.38 89 TYR A CA 1
ATOM 711 C C . TYR A 1 89 ? -15.873 2.296 5.989 1.00 95.38 89 TYR A C 1
ATOM 713 O O . TYR A 1 89 ? -15.315 1.861 6.996 1.00 95.38 89 TYR A O 1
ATOM 721 N N . ARG A 1 90 ? -15.772 3.575 5.619 1.00 90.81 90 ARG A N 1
ATOM 722 C CA . ARG A 1 90 ? -14.808 4.531 6.194 1.00 90.81 90 ARG A CA 1
ATOM 723 C C . ARG A 1 90 ? -15.484 5.701 6.906 1.00 90.81 90 ARG A C 1
ATOM 725 O O . ARG A 1 90 ? -16.616 6.065 6.608 1.00 90.81 90 ARG A O 1
ATOM 732 N N . SER A 1 91 ? -14.783 6.312 7.861 1.00 86.69 91 SER A N 1
ATOM 733 C CA . SER A 1 91 ? -15.322 7.406 8.687 1.00 86.69 91 SER A CA 1
ATOM 734 C C . SER A 1 91 ? -15.537 8.710 7.917 1.00 86.69 91 SER A C 1
ATOM 736 O O . SER A 1 91 ? -16.471 9.453 8.205 1.00 86.69 91 SER A O 1
ATOM 738 N N . ARG A 1 92 ? -14.677 8.990 6.936 1.00 85.12 92 ARG A N 1
ATOM 739 C CA . ARG A 1 92 ? -14.807 10.106 5.996 1.00 85.12 92 ARG A CA 1
ATOM 740 C C . ARG A 1 92 ? -14.531 9.599 4.586 1.00 85.12 92 ARG A C 1
ATOM 742 O O . ARG A 1 92 ? -13.564 8.847 4.428 1.00 85.12 92 ARG A O 1
ATOM 749 N N . PRO A 1 93 ? -15.337 9.999 3.592 1.00 88.00 93 PRO A N 1
ATOM 750 C CA . PRO A 1 93 ? -15.114 9.599 2.212 1.00 88.00 93 PRO A CA 1
ATOM 751 C C . PRO A 1 93 ? -13.817 10.220 1.676 1.00 88.00 93 PRO A C 1
ATOM 753 O O . PRO A 1 93 ? -13.399 11.298 2.111 1.00 88.00 93 PRO A O 1
ATOM 756 N N . ALA A 1 94 ? -13.189 9.555 0.712 1.00 88.69 94 ALA A N 1
ATOM 757 C CA . ALA A 1 94 ? -11.939 9.965 0.081 1.00 88.69 94 ALA A CA 1
ATOM 758 C C . ALA A 1 94 ? -12.007 11.353 -0.573 1.00 88.69 94 ALA A C 1
ATOM 760 O O . ALA A 1 94 ? -10.967 12.008 -0.661 1.00 88.69 94 ALA A O 1
ATOM 761 N N . VAL A 1 95 ? -13.206 11.788 -0.982 1.00 86.62 95 VAL A N 1
ATOM 762 C CA . VAL A 1 95 ? -13.496 13.093 -1.609 1.00 86.62 95 VAL A CA 1
ATOM 763 C C . VAL A 1 95 ? -13.402 14.280 -0.637 1.00 86.62 95 VAL A C 1
ATOM 765 O O . VAL A 1 95 ? -13.351 15.426 -1.066 1.00 86.62 95 VAL A O 1
ATOM 768 N N . ALA A 1 96 ? -13.358 14.040 0.678 1.00 84.44 96 ALA A N 1
ATOM 769 C CA . ALA A 1 96 ? -13.303 15.097 1.690 1.00 84.44 96 ALA A CA 1
ATOM 770 C C . ALA A 1 96 ? -11.890 15.715 1.837 1.00 84.44 96 ALA A C 1
ATOM 772 O O . ALA A 1 96 ? -11.249 15.595 2.886 1.00 84.44 96 ALA A O 1
ATOM 773 N N . HIS A 1 97 ? -11.402 16.382 0.790 1.00 82.44 97 HIS A N 1
ATOM 774 C CA . HIS A 1 97 ? -10.102 17.063 0.736 1.00 82.44 97 HIS A CA 1
ATOM 775 C C . HIS A 1 97 ? -10.219 18.445 0.062 1.00 82.44 97 HIS A C 1
ATOM 777 O O . HIS A 1 97 ? -11.206 18.728 -0.614 1.00 82.44 97 HIS A O 1
ATOM 783 N N . GLN A 1 98 ? -9.236 19.331 0.256 1.00 81.50 98 GLN A N 1
ATOM 784 C CA . GLN A 1 98 ? -9.297 20.740 -0.183 1.00 81.50 98 GLN A CA 1
ATOM 785 C C . GLN A 1 98 ? -8.827 20.971 -1.634 1.00 81.50 98 GLN A C 1
ATOM 787 O O . GLN A 1 98 ? -8.344 22.049 -1.968 1.00 81.50 98 GLN A O 1
ATOM 792 N N . GLY A 1 99 ? -8.956 19.966 -2.507 1.00 77.19 99 GLY A N 1
ATOM 793 C CA . GLY A 1 99 ? -8.377 20.004 -3.857 1.00 77.19 99 GLY A CA 1
ATOM 794 C C . GLY A 1 99 ? -6.851 19.853 -3.851 1.00 77.19 99 GLY A C 1
ATOM 795 O O . GLY A 1 99 ? -6.215 19.910 -2.798 1.00 77.19 99 GLY A O 1
ATOM 796 N N . PHE A 1 100 ? -6.268 19.572 -5.013 1.00 82.69 100 PHE A N 1
ATOM 797 C CA . PHE A 1 100 ? -4.827 19.362 -5.155 1.00 82.69 100 PHE A CA 1
ATOM 798 C C . PHE A 1 100 ? -4.128 20.638 -5.626 1.00 82.69 100 PHE A C 1
ATOM 800 O O . PHE A 1 100 ? -4.655 21.364 -6.466 1.00 82.69 100 PHE A O 1
ATOM 807 N N . THR A 1 101 ? -2.941 20.890 -5.084 1.00 85.44 101 THR A N 1
ATOM 808 C CA . THR A 1 101 ? -2.000 21.905 -5.554 1.00 85.44 101 THR A CA 1
ATOM 809 C C . THR A 1 101 ? -0.739 21.233 -6.062 1.00 85.44 101 THR A C 1
ATOM 811 O O . THR A 1 101 ? -0.248 20.279 -5.451 1.00 85.44 101 THR A O 1
ATOM 814 N N . ASP A 1 102 ? -0.212 21.730 -7.173 1.00 85.50 102 ASP A N 1
ATOM 815 C CA . ASP A 1 102 ? 1.003 21.185 -7.765 1.00 85.50 102 ASP A CA 1
ATOM 816 C C . ASP A 1 102 ? 2.189 21.370 -6.811 1.00 85.50 102 ASP A C 1
ATOM 818 O O . AS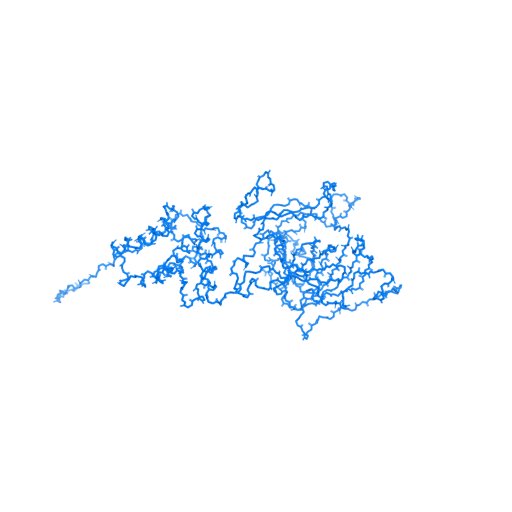P A 1 102 ? 2.365 22.418 -6.177 1.00 85.50 102 ASP A O 1
ATOM 822 N N . LEU A 1 103 ? 2.993 20.320 -6.674 1.00 83.44 103 LEU A N 1
ATOM 823 C CA . LEU A 1 103 ? 4.277 20.380 -5.992 1.00 83.44 103 LEU A CA 1
ATOM 824 C C . LEU A 1 103 ? 5.369 20.791 -6.984 1.00 83.44 103 LEU A C 1
ATOM 826 O O . LEU A 1 103 ? 5.224 20.574 -8.187 1.00 83.44 103 LEU A O 1
ATOM 830 N N . PRO A 1 104 ? 6.490 21.349 -6.493 1.00 82.38 104 PRO A N 1
ATOM 831 C CA . PRO A 1 104 ? 7.654 21.585 -7.331 1.00 82.38 104 PRO A CA 1
ATOM 832 C C . PRO A 1 104 ? 8.073 20.311 -8.069 1.00 82.38 104 PRO A C 1
ATOM 834 O O . PRO A 1 104 ? 8.076 19.224 -7.481 1.00 82.38 104 PRO A O 1
ATOM 837 N N . ASN A 1 105 ? 8.456 20.469 -9.337 1.00 77.88 105 ASN A N 1
ATOM 838 C CA . ASN A 1 105 ? 8.977 19.369 -10.138 1.00 77.88 105 ASN A CA 1
ATOM 839 C C . ASN A 1 105 ? 10.165 18.714 -9.435 1.00 77.88 105 ASN A C 1
ATOM 841 O O . ASN A 1 105 ? 11.063 19.391 -8.929 1.00 77.88 105 ASN A O 1
ATOM 845 N N . ARG A 1 106 ? 10.163 17.383 -9.425 1.00 82.69 106 ARG A N 1
ATOM 846 C CA . ARG A 1 106 ? 11.233 16.578 -8.845 1.00 82.69 106 ARG A CA 1
ATOM 847 C C . ARG A 1 106 ? 12.155 16.126 -9.950 1.00 82.69 106 ARG A C 1
ATOM 849 O O . ARG A 1 106 ? 11.731 15.423 -10.852 1.00 82.69 106 ARG A O 1
ATOM 856 N N . GLU A 1 107 ? 13.413 16.537 -9.880 1.00 84.62 107 GLU A N 1
ATOM 857 C CA . GLU A 1 107 ? 14.375 16.205 -10.930 1.00 84.62 107 GLU A CA 1
ATOM 858 C C . GLU A 1 107 ? 14.771 14.723 -10.937 1.00 84.62 107 GLU A C 1
ATOM 860 O O . GLU A 1 107 ? 15.163 14.188 -11.970 1.00 84.62 107 GLU A O 1
ATOM 865 N N . ASP A 1 108 ? 14.639 14.053 -9.799 1.00 90.12 108 ASP A N 1
ATOM 866 C CA . ASP A 1 108 ? 15.012 12.651 -9.657 1.00 90.12 108 ASP A CA 1
ATOM 867 C C . ASP A 1 108 ? 13.923 11.666 -10.111 1.00 90.12 108 ASP A C 1
ATOM 869 O O . ASP A 1 108 ? 14.182 10.466 -10.154 1.00 90.12 108 ASP A O 1
ATOM 873 N N . VAL A 1 109 ? 12.707 12.132 -10.417 1.00 91.94 109 VAL A N 1
ATOM 874 C CA . VAL A 1 109 ? 11.584 11.267 -10.807 1.00 91.94 109 VAL A CA 1
ATOM 875 C C . VAL A 1 109 ? 11.199 11.540 -12.255 1.00 91.94 109 VAL A C 1
ATOM 877 O O . VAL A 1 109 ? 11.025 12.690 -12.648 1.00 91.94 109 VAL A O 1
ATOM 880 N N . GLU A 1 110 ? 11.042 10.472 -13.032 1.00 92.81 110 GLU A N 1
ATOM 881 C CA . GLU A 1 110 ? 10.632 10.514 -14.434 1.00 92.81 110 GLU A CA 1
ATOM 882 C C . GLU A 1 110 ? 9.659 9.365 -14.734 1.00 92.81 110 GLU A C 1
ATOM 884 O O . GLU A 1 110 ? 9.734 8.282 -14.153 1.00 92.81 110 GLU A O 1
ATOM 889 N N . SER A 1 111 ? 8.728 9.599 -15.649 1.00 90.69 111 SER A N 1
ATOM 890 C CA . SER A 1 111 ? 7.697 8.639 -16.042 1.00 90.69 111 SER A CA 1
ATOM 891 C C . SER A 1 111 ? 7.450 8.631 -17.545 1.00 90.69 111 SER A C 1
ATOM 893 O O . SER A 1 111 ? 6.788 7.730 -18.040 1.00 90.69 111 SER A O 1
ATOM 895 N N . ASN A 1 112 ? 7.926 9.624 -18.293 1.00 92.94 112 ASN A N 1
ATOM 896 C CA . ASN A 1 112 ? 7.828 9.621 -19.742 1.00 92.94 112 ASN A CA 1
ATOM 897 C C . ASN A 1 112 ? 9.149 9.137 -20.339 1.00 92.94 112 ASN A C 1
ATOM 899 O O . ASN A 1 112 ? 10.132 9.874 -20.371 1.00 92.94 112 ASN A O 1
ATOM 903 N N . PHE A 1 113 ? 9.153 7.914 -20.861 1.00 94.75 113 PHE A N 1
ATOM 904 C CA . PHE A 1 113 ? 10.325 7.296 -21.483 1.00 94.75 113 PHE A CA 1
ATOM 905 C C . PHE A 1 113 ? 10.287 7.338 -23.014 1.00 94.75 113 PHE A C 1
ATOM 907 O O . PHE A 1 113 ? 11.008 6.591 -23.680 1.00 94.75 113 PHE A O 1
ATOM 914 N N . LEU A 1 114 ? 9.445 8.196 -23.597 1.00 91.56 114 LEU A N 1
ATOM 915 C CA . LEU A 1 114 ? 9.414 8.400 -25.040 1.00 91.56 114 LEU A CA 1
ATOM 916 C C . LEU A 1 114 ? 10.722 9.066 -25.510 1.00 91.56 114 LEU A C 1
ATOM 918 O O . LEU A 1 114 ? 11.211 9.979 -24.842 1.00 91.56 114 LEU A O 1
ATOM 922 N N . PRO A 1 115 ? 11.259 8.713 -26.696 1.00 89.06 115 PRO A N 1
ATOM 923 C CA . PRO A 1 115 ? 12.527 9.263 -27.199 1.00 89.06 115 PRO A CA 1
ATOM 924 C C . PRO A 1 115 ? 12.567 10.789 -27.371 1.00 89.06 115 PRO A C 1
ATOM 926 O O . PRO A 1 115 ? 13.638 11.361 -27.538 1.00 89.06 115 PRO A O 1
ATOM 929 N N . ILE A 1 116 ? 11.404 11.449 -27.377 1.00 91.19 116 ILE A N 1
ATOM 930 C CA . ILE A 1 116 ? 11.295 12.909 -27.450 1.00 91.19 116 ILE A CA 1
ATOM 931 C C . ILE A 1 116 ? 11.638 13.596 -26.119 1.00 91.19 116 ILE A C 1
ATOM 933 O O . ILE A 1 116 ? 11.905 14.797 -26.112 1.00 91.19 116 ILE A O 1
ATOM 937 N N . ASN A 1 117 ? 11.630 12.867 -24.998 1.00 92.69 117 ASN A N 1
ATOM 938 C CA . ASN A 1 117 ? 11.955 13.426 -23.694 1.00 92.69 117 ASN A CA 1
ATOM 939 C C . ASN A 1 117 ? 13.475 13.655 -23.568 1.00 92.69 117 ASN A C 1
ATOM 941 O O . ASN A 1 117 ? 14.231 12.683 -23.520 1.00 92.69 117 ASN A O 1
ATOM 945 N N . PRO A 1 118 ? 13.951 14.910 -23.440 1.00 91.50 118 PRO A N 1
ATOM 946 C CA . PRO A 1 118 ? 15.381 15.202 -23.337 1.00 91.50 118 PRO A CA 1
ATOM 947 C C . PRO A 1 118 ? 16.024 14.704 -22.034 1.00 91.50 118 PRO A C 1
ATOM 949 O O . PRO A 1 118 ? 17.250 14.656 -21.950 1.00 91.50 118 PRO A O 1
ATOM 952 N N . ARG A 1 119 ? 15.229 14.346 -21.014 1.00 90.50 119 ARG A N 1
ATOM 953 C CA . ARG A 1 119 ? 15.722 13.765 -19.752 1.00 90.50 119 ARG A CA 1
ATOM 954 C C . ARG A 1 119 ? 16.064 12.281 -19.879 1.00 90.50 119 ARG A C 1
ATOM 956 O O . ARG A 1 119 ? 16.718 11.731 -18.996 1.00 90.50 119 ARG A O 1
ATOM 963 N N . VAL A 1 120 ? 15.633 11.635 -20.962 1.00 91.38 120 VAL A N 1
ATOM 964 C CA . VAL A 1 120 ? 15.801 10.198 -21.178 1.00 91.38 120 VAL A CA 1
ATOM 965 C C . VAL A 1 120 ? 16.975 9.964 -22.112 1.00 91.38 120 VAL A C 1
ATOM 967 O O . VAL A 1 120 ? 16.983 10.392 -23.265 1.00 91.38 120 VAL A O 1
ATOM 970 N N . HIS A 1 121 ? 17.972 9.243 -21.613 1.00 89.94 121 HIS A N 1
ATOM 971 C CA . HIS A 1 121 ? 19.124 8.844 -22.404 1.00 89.94 121 HIS A CA 1
ATOM 972 C C . HIS A 1 121 ? 18.966 7.401 -22.889 1.00 89.94 121 HIS A C 1
ATOM 974 O O . HIS A 1 121 ? 18.876 6.470 -22.088 1.00 89.94 121 HIS A O 1
ATOM 980 N N . VAL A 1 122 ? 19.004 7.200 -24.205 1.00 90.50 122 VAL A N 1
ATOM 981 C CA . VAL A 1 122 ? 18.980 5.864 -24.811 1.00 90.50 122 VAL A CA 1
ATOM 982 C C . VAL A 1 122 ? 20.416 5.393 -25.037 1.00 90.50 122 VAL A C 1
ATOM 984 O O . VAL A 1 122 ? 21.165 6.007 -25.793 1.00 90.50 122 VAL A O 1
ATOM 987 N N . SER A 1 123 ? 20.804 4.292 -24.393 1.00 87.81 123 SER A N 1
ATOM 988 C CA . SER A 1 123 ? 22.115 3.660 -24.575 1.00 87.81 123 SER A CA 1
ATOM 989 C C . SER A 1 123 ? 21.961 2.156 -24.797 1.00 87.81 123 SER A C 1
ATOM 991 O O . SER A 1 123 ? 21.297 1.509 -23.989 1.00 87.81 123 SER A O 1
ATOM 993 N N . PRO A 1 124 ? 22.588 1.571 -25.835 1.00 92.75 124 PRO A N 1
ATOM 994 C CA . PRO A 1 124 ? 22.665 0.119 -25.987 1.00 92.75 124 PRO A CA 1
ATOM 995 C C . PRO A 1 124 ? 23.741 -0.517 -25.088 1.00 92.75 124 PRO A C 1
ATOM 997 O O . PRO A 1 124 ? 23.835 -1.740 -25.011 1.00 92.75 124 PRO A O 1
ATOM 1000 N N . THR A 1 125 ? 24.588 0.290 -24.442 1.00 94.25 125 THR A N 1
ATOM 1001 C CA . THR A 1 125 ? 25.680 -0.191 -23.589 1.00 94.25 125 THR A CA 1
ATOM 1002 C C . THR A 1 125 ? 25.131 -0.756 -22.283 1.00 94.25 125 THR A C 1
ATOM 1004 O O . THR A 1 125 ? 24.273 -0.141 -21.654 1.00 94.25 125 THR A O 1
ATOM 1007 N N . GLN A 1 126 ? 25.669 -1.894 -21.836 1.00 94.75 126 GLN A N 1
ATOM 1008 C CA . GLN A 1 126 ? 25.347 -2.447 -20.524 1.00 94.75 126 GLN A CA 1
ATOM 1009 C C . GLN A 1 126 ? 25.737 -1.458 -19.419 1.00 94.75 126 GLN A C 1
ATOM 1011 O O . GLN A 1 126 ? 26.894 -1.048 -19.321 1.00 94.75 126 GLN A O 1
ATOM 1016 N N . LEU A 1 127 ? 24.768 -1.107 -18.577 1.00 93.19 127 LEU A N 1
ATOM 1017 C CA . LEU A 1 127 ? 24.972 -0.262 -17.407 1.00 93.19 127 LEU A CA 1
ATOM 1018 C C . LEU A 1 127 ? 24.931 -1.112 -16.138 1.00 93.19 127 LEU A C 1
ATOM 1020 O O . LEU A 1 127 ? 24.187 -2.090 -16.047 1.00 93.19 127 LEU A O 1
ATOM 1024 N N . ALA A 1 128 ? 25.739 -0.726 -15.159 1.00 94.38 128 ALA A N 1
ATOM 1025 C CA . ALA A 1 128 ? 25.753 -1.313 -13.831 1.00 94.38 128 ALA A CA 1
ATOM 1026 C C . ALA A 1 128 ? 25.973 -0.201 -12.808 1.00 94.38 128 ALA A C 1
ATOM 1028 O O . ALA A 1 128 ? 26.734 0.736 -13.055 1.00 94.38 128 ALA A O 1
ATOM 1029 N N . TRP A 1 129 ? 25.321 -0.327 -11.657 1.00 95.00 129 TRP A N 1
ATOM 1030 C CA . TRP A 1 129 ? 25.426 0.628 -10.563 1.00 95.00 129 TRP A CA 1
ATOM 1031 C C . TRP A 1 129 ? 25.941 -0.076 -9.314 1.00 95.00 129 TRP A C 1
ATOM 1033 O O . TRP A 1 129 ? 25.475 -1.162 -8.964 1.00 95.00 129 TRP A O 1
ATOM 1043 N N . SER A 1 130 ? 26.881 0.569 -8.628 1.00 96.06 130 SER A N 1
ATOM 1044 C CA . SER A 1 130 ? 27.169 0.265 -7.226 1.00 96.06 130 SER A CA 1
ATOM 1045 C C . SER A 1 130 ? 25.929 0.551 -6.364 1.00 96.06 130 SER A C 1
ATOM 1047 O O . SER A 1 130 ? 25.046 1.296 -6.801 1.00 96.06 130 SER A O 1
ATOM 1049 N N . PRO A 1 131 ? 25.832 -0.006 -5.142 1.00 95.00 131 PRO A N 1
ATOM 1050 C CA . PRO A 1 131 ? 24.748 0.334 -4.225 1.00 95.00 131 PRO A CA 1
ATOM 1051 C C . PRO A 1 131 ? 24.609 1.852 -4.061 1.00 95.00 131 PRO A C 1
ATOM 1053 O O . PRO A 1 131 ? 25.591 2.534 -3.788 1.00 95.00 131 PRO A O 1
ATOM 1056 N N . PHE A 1 132 ? 23.394 2.372 -4.235 1.00 96.69 132 PHE A N 1
ATOM 1057 C CA . PHE A 1 132 ? 23.122 3.806 -4.136 1.00 96.69 132 PHE A CA 1
ATOM 1058 C C . PHE A 1 132 ? 23.233 4.290 -2.688 1.00 96.69 132 PHE A C 1
ATOM 1060 O O . PHE A 1 132 ? 22.678 3.659 -1.783 1.00 96.69 132 PHE A O 1
ATOM 1067 N N . ASP A 1 133 ? 23.904 5.417 -2.470 1.00 96.50 133 ASP A N 1
ATOM 1068 C CA . ASP A 1 133 ? 24.120 5.966 -1.132 1.00 96.50 133 ASP A CA 1
ATOM 1069 C C . ASP A 1 133 ? 22.824 6.498 -0.512 1.00 96.50 133 ASP A C 1
ATOM 1071 O O . ASP A 1 133 ? 22.040 7.199 -1.153 1.00 96.50 133 ASP A O 1
ATOM 1075 N N . ILE A 1 134 ? 22.593 6.161 0.758 1.00 97.12 134 ILE A N 1
ATOM 1076 C CA . ILE A 1 134 ? 21.444 6.663 1.518 1.00 97.12 134 ILE A CA 1
ATOM 1077 C C . ILE A 1 134 ? 21.821 8.041 2.075 1.00 97.12 134 ILE A C 1
ATOM 1079 O O . ILE A 1 134 ? 22.901 8.168 2.656 1.00 97.12 134 ILE A O 1
ATOM 1083 N N . PRO A 1 135 ? 20.963 9.068 1.942 1.00 94.81 135 PRO A N 1
ATOM 1084 C CA . PRO A 1 135 ? 21.264 10.402 2.449 1.00 94.81 135 PRO A CA 1
ATOM 1085 C C . PRO A 1 135 ? 21.514 10.385 3.965 1.00 94.81 135 PRO A C 1
ATOM 1087 O O . PRO A 1 135 ? 20.724 9.822 4.726 1.00 94.81 135 PRO A O 1
ATOM 1090 N N . THR A 1 136 ? 22.598 11.031 4.399 1.00 94.81 136 THR A N 1
ATOM 1091 C CA . THR A 1 136 ? 22.977 11.188 5.818 1.00 94.81 136 THR A CA 1
ATOM 1092 C C . THR A 1 136 ? 22.752 12.598 6.348 1.00 94.81 136 THR A C 1
ATOM 1094 O O . THR A 1 136 ? 22.566 12.777 7.547 1.00 94.81 136 THR A O 1
ATOM 1097 N N . ASP A 1 137 ? 22.746 13.593 5.460 1.00 92.94 137 ASP A N 1
ATOM 1098 C CA . ASP A 1 137 ? 22.872 15.006 5.843 1.00 92.94 137 ASP A CA 1
ATOM 1099 C C . ASP A 1 137 ? 21.519 15.722 5.984 1.00 92.94 137 ASP A C 1
ATOM 1101 O O . ASP A 1 137 ? 21.455 16.870 6.420 1.00 92.94 137 ASP A O 1
ATOM 1105 N N . GLN A 1 138 ? 20.427 15.056 5.602 1.00 94.12 138 GLN A N 1
ATOM 1106 C CA . GLN A 1 138 ? 19.074 15.606 5.626 1.00 94.12 138 GLN A CA 1
ATOM 1107 C C . GLN A 1 138 ? 18.033 14.519 5.895 1.00 94.12 138 GLN A C 1
ATOM 1109 O O . GLN A 1 138 ? 18.212 13.368 5.497 1.00 94.12 138 GLN A O 1
ATOM 1114 N N . ASP A 1 139 ? 16.915 14.905 6.508 1.00 95.81 139 ASP A N 1
ATOM 1115 C CA . ASP A 1 139 ? 15.759 14.031 6.704 1.00 95.81 139 ASP A CA 1
ATOM 1116 C C . ASP A 1 139 ? 15.055 13.790 5.359 1.00 95.81 139 ASP A C 1
ATOM 1118 O O . ASP A 1 139 ? 14.484 14.713 4.773 1.00 95.81 139 ASP A O 1
ATOM 1122 N N . VAL A 1 140 ? 15.061 12.546 4.881 1.00 96.31 140 VAL A N 1
ATOM 1123 C CA . VAL A 1 140 ? 14.413 12.140 3.624 1.00 96.31 140 VAL A CA 1
ATOM 1124 C C . VAL A 1 140 ? 13.433 11.015 3.906 1.00 96.31 140 VAL A C 1
ATOM 1126 O O . VAL A 1 140 ? 13.815 9.971 4.445 1.00 96.31 140 VAL A O 1
ATOM 1129 N N . ASP A 1 141 ? 12.167 11.225 3.542 1.00 96.31 141 ASP A N 1
ATOM 1130 C CA . ASP A 1 141 ? 11.137 10.191 3.628 1.00 96.31 141 ASP A CA 1
ATOM 1131 C C . ASP A 1 141 ? 11.060 9.318 2.368 1.00 96.31 141 ASP A C 1
ATOM 1133 O O . ASP A 1 141 ? 11.721 9.578 1.366 1.00 96.31 141 ASP A O 1
ATOM 1137 N N . PHE A 1 142 ? 10.257 8.254 2.424 1.00 96.94 142 PHE A N 1
ATOM 1138 C CA . PHE A 1 142 ? 10.129 7.267 1.346 1.00 96.94 142 PHE A CA 1
ATOM 1139 C C . PHE A 1 142 ? 9.791 7.875 -0.029 1.00 96.94 142 PHE A C 1
ATOM 1141 O O . PHE A 1 142 ? 10.298 7.411 -1.046 1.00 96.94 142 PHE A O 1
ATOM 1148 N N . ILE A 1 143 ? 8.949 8.914 -0.074 1.00 94.00 143 ILE A N 1
ATOM 1149 C CA . ILE A 1 143 ? 8.498 9.529 -1.334 1.00 94.00 143 ILE A CA 1
ATOM 1150 C C . ILE A 1 143 ? 9.480 10.595 -1.807 1.00 94.00 143 ILE A C 1
ATOM 1152 O O . ILE A 1 143 ? 9.638 10.813 -3.006 1.00 94.00 143 ILE A O 1
ATOM 1156 N N . ASP A 1 144 ? 10.124 11.285 -0.873 1.00 92.88 144 ASP A N 1
ATOM 1157 C CA . ASP A 1 144 ? 11.138 12.292 -1.181 1.00 92.88 144 ASP A CA 1
ATOM 1158 C C . ASP A 1 144 ? 12.460 11.649 -1.617 1.00 92.88 144 ASP A C 1
ATOM 1160 O O . ASP A 1 144 ? 13.208 12.250 -2.380 1.00 92.88 144 ASP A O 1
ATOM 1164 N N . GLY A 1 145 ? 12.710 10.413 -1.184 1.00 95.38 145 GLY A N 1
ATOM 1165 C CA . GLY A 1 145 ? 13.858 9.602 -1.576 1.00 95.38 145 GLY A CA 1
ATOM 1166 C C . GLY A 1 145 ? 13.664 8.789 -2.853 1.00 95.38 145 GLY A C 1
ATOM 1167 O O . GLY A 1 145 ? 14.544 7.993 -3.178 1.00 95.38 145 GLY A O 1
ATOM 1168 N N . LEU A 1 146 ? 12.528 8.928 -3.545 1.00 96.25 146 LEU A N 1
ATOM 1169 C CA . LEU A 1 146 ? 12.240 8.187 -4.770 1.00 96.25 146 LEU A CA 1
ATOM 1170 C C . LEU A 1 146 ? 13.061 8.745 -5.939 1.00 96.25 146 LEU A C 1
ATOM 1172 O O . LEU A 1 146 ? 13.006 9.940 -6.227 1.00 96.25 146 LEU A O 1
ATOM 1176 N N . LYS A 1 147 ? 13.797 7.866 -6.618 1.00 95.88 147 LYS A N 1
ATOM 1177 C CA . LYS A 1 147 ? 14.624 8.185 -7.782 1.00 95.88 147 LYS A CA 1
ATOM 1178 C C . LYS A 1 147 ? 14.367 7.185 -8.904 1.00 95.88 147 LYS A C 1
ATOM 1180 O O . LYS A 1 147 ? 14.496 5.979 -8.696 1.00 95.88 147 LYS A O 1
ATOM 1185 N N . THR A 1 148 ? 14.034 7.666 -10.091 1.00 96.31 148 THR A N 1
ATOM 1186 C CA . THR A 1 148 ? 13.796 6.833 -11.272 1.00 96.31 148 THR A CA 1
ATOM 1187 C C . THR A 1 148 ? 15.117 6.480 -11.947 1.00 96.31 148 THR A C 1
ATOM 1189 O O . THR A 1 148 ? 15.916 7.359 -12.256 1.00 96.31 148 THR A O 1
ATOM 1192 N N . LEU A 1 149 ? 15.347 5.190 -12.201 1.00 94.88 149 LEU A N 1
ATOM 1193 C CA . LEU A 1 149 ? 16.549 4.713 -12.891 1.00 94.88 149 LEU A CA 1
ATOM 1194 C C . LEU A 1 149 ? 16.337 4.556 -14.393 1.00 94.88 149 LEU A C 1
ATOM 1196 O O . LEU A 1 149 ? 17.158 4.994 -15.194 1.00 94.88 149 LEU A O 1
ATOM 1200 N N . ALA A 1 150 ? 15.270 3.858 -14.764 1.00 95.25 150 ALA A N 1
ATOM 1201 C CA . ALA A 1 150 ? 14.994 3.471 -16.137 1.00 95.25 150 ALA A CA 1
ATOM 1202 C C . ALA A 1 150 ? 13.518 3.115 -16.290 1.00 95.25 150 ALA A C 1
ATOM 1204 O O . ALA A 1 150 ? 12.833 2.823 -15.311 1.00 95.25 150 ALA A O 1
ATOM 1205 N N . GLY A 1 151 ? 13.045 3.073 -17.525 1.00 95.44 151 GLY A N 1
ATOM 1206 C CA . GLY A 1 151 ? 11.696 2.636 -17.830 1.00 95.44 151 GLY A CA 1
ATOM 1207 C C . GLY A 1 151 ? 11.431 2.620 -19.322 1.00 95.44 151 GLY A C 1
ATOM 1208 O O . GLY A 1 151 ? 12.338 2.779 -20.142 1.00 95.44 151 GLY A O 1
ATOM 1209 N N . SER A 1 152 ? 10.175 2.381 -19.664 1.00 95.25 152 SER A N 1
ATOM 1210 C CA . SER A 1 152 ? 9.683 2.345 -21.034 1.00 95.25 152 SER A CA 1
ATOM 1211 C C . SER A 1 152 ? 8.221 2.767 -21.045 1.00 95.25 152 SER A C 1
ATOM 1213 O O . SER A 1 152 ? 7.491 2.413 -20.124 1.00 95.25 152 SER A O 1
ATOM 1215 N N . GLY A 1 153 ? 7.796 3.487 -22.083 1.00 94.81 153 GLY A N 1
ATOM 1216 C CA . GLY A 1 153 ? 6.410 3.921 -22.256 1.00 94.81 153 GLY A CA 1
ATOM 1217 C C . GLY A 1 153 ? 6.067 5.243 -21.567 1.00 94.81 153 GLY A C 1
ATOM 1218 O O . GLY A 1 153 ? 6.944 6.064 -21.289 1.00 94.81 153 GLY A O 1
ATOM 1219 N N . ASP A 1 154 ? 4.771 5.454 -21.351 1.00 93.31 154 ASP A N 1
ATOM 1220 C CA . ASP A 1 154 ? 4.201 6.682 -20.796 1.00 93.31 154 ASP A CA 1
ATOM 1221 C C . ASP A 1 154 ? 2.919 6.345 -19.997 1.00 93.31 154 ASP A C 1
ATOM 1223 O O . ASP A 1 154 ? 1.993 5.722 -20.538 1.00 93.31 154 ASP A O 1
ATOM 1227 N N . PRO A 1 155 ? 2.807 6.760 -18.721 1.00 92.81 155 PRO A N 1
ATOM 1228 C CA . PRO A 1 155 ? 1.636 6.477 -17.895 1.00 92.81 155 PRO A CA 1
ATOM 1229 C C . PRO A 1 155 ? 0.346 7.113 -18.427 1.00 92.81 155 PRO A C 1
ATOM 1231 O O . PRO A 1 155 ? -0.737 6.574 -18.184 1.00 92.81 155 PRO A O 1
ATOM 1234 N N . THR A 1 156 ? 0.427 8.210 -19.189 1.00 91.31 156 THR A N 1
ATOM 1235 C CA . THR A 1 156 ? -0.745 8.846 -19.821 1.00 91.31 156 THR A CA 1
ATOM 1236 C C . THR A 1 156 ? -1.377 7.944 -20.880 1.00 91.31 156 THR A C 1
ATOM 1238 O O . THR A 1 156 ? -2.598 7.960 -21.058 1.00 91.31 156 THR A O 1
ATOM 1241 N N . LEU A 1 157 ? -0.566 7.097 -21.521 1.00 91.88 157 LEU A N 1
ATOM 1242 C CA . LEU A 1 157 ? -1.006 6.053 -22.448 1.00 91.88 157 LEU A CA 1
ATOM 1243 C C . LEU A 1 157 ? -1.419 4.766 -21.722 1.00 91.88 157 LEU A C 1
ATOM 1245 O O . LEU A 1 157 ? -1.983 3.868 -22.342 1.00 91.88 157 LEU A O 1
ATOM 1249 N N . ARG A 1 158 ? -1.185 4.690 -20.404 1.00 91.12 158 ARG A N 1
ATOM 1250 C CA . ARG A 1 158 ? -1.339 3.483 -19.581 1.00 91.12 158 ARG A CA 1
ATOM 1251 C C . ARG A 1 158 ? -0.567 2.302 -20.158 1.00 91.12 158 ARG A C 1
ATOM 1253 O O . ARG A 1 158 ? -1.073 1.185 -20.176 1.00 91.12 158 ARG A O 1
ATOM 1260 N N . GLU A 1 159 ? 0.643 2.551 -20.628 1.00 94.00 159 GLU A N 1
ATOM 1261 C CA . GLU A 1 159 ? 1.480 1.524 -21.229 1.00 94.00 159 GLU A CA 1
ATOM 1262 C C . GLU A 1 159 ? 2.921 1.730 -20.799 1.00 94.00 159 GLU A C 1
ATOM 1264 O O . GLU A 1 159 ? 3.468 2.822 -20.956 1.00 94.00 159 GLU A O 1
ATOM 1269 N N . GLY A 1 160 ? 3.527 0.666 -20.278 1.00 95.62 160 GLY A N 1
ATOM 1270 C CA . GLY A 1 160 ? 4.930 0.656 -19.914 1.00 95.62 160 GLY A CA 1
ATOM 1271 C C . GLY A 1 160 ? 5.184 0.388 -18.439 1.00 95.62 160 GLY A C 1
ATOM 1272 O O . GLY A 1 160 ? 4.341 -0.158 -17.721 1.00 95.62 160 GLY A O 1
ATOM 1273 N N . LEU A 1 161 ? 6.395 0.731 -18.018 1.00 97.31 161 LEU A N 1
ATOM 1274 C CA . LEU A 1 161 ? 6.896 0.511 -16.671 1.00 97.31 161 LEU A CA 1
ATOM 1275 C C . LEU A 1 161 ? 7.997 1.511 -16.322 1.00 97.31 161 LEU A C 1
ATOM 1277 O O . LEU A 1 161 ? 8.685 2.031 -17.204 1.00 97.31 161 LEU A O 1
ATOM 1281 N N . ALA A 1 162 ? 8.225 1.688 -15.028 1.00 97.19 162 ALA A N 1
ATOM 1282 C CA . ALA A 1 162 ? 9.355 2.425 -14.484 1.00 97.19 162 ALA A CA 1
ATOM 1283 C C . ALA A 1 162 ? 10.024 1.613 -13.372 1.00 97.19 162 ALA A C 1
ATOM 1285 O O . ALA A 1 162 ? 9.370 0.921 -12.596 1.00 97.19 162 ALA A O 1
ATOM 1286 N N . THR A 1 163 ? 11.346 1.693 -13.288 1.00 97.50 163 THR A N 1
ATOM 1287 C CA . THR A 1 163 ? 12.126 1.151 -12.177 1.00 97.50 163 THR A CA 1
ATOM 1288 C C . THR A 1 163 ? 12.659 2.305 -11.352 1.00 97.50 163 THR A C 1
ATOM 1290 O O . THR A 1 163 ? 13.385 3.161 -11.864 1.00 97.50 163 THR A O 1
ATOM 1293 N N . HIS A 1 164 ? 12.334 2.297 -10.067 1.00 97.88 164 HIS A N 1
ATOM 1294 C CA . HIS A 1 164 ? 12.765 3.300 -9.107 1.00 97.88 164 HIS A CA 1
ATOM 1295 C C . HIS A 1 164 ? 13.631 2.674 -8.018 1.00 97.88 164 HIS A C 1
ATOM 1297 O O . HIS A 1 164 ? 13.539 1.482 -7.716 1.00 97.88 164 HIS A O 1
ATOM 1303 N N . VAL A 1 165 ? 14.441 3.508 -7.384 1.00 98.12 165 VAL A N 1
ATOM 1304 C CA . VAL A 1 165 ? 15.099 3.231 -6.107 1.00 98.12 165 VAL A CA 1
ATOM 1305 C C . VAL A 1 165 ? 14.554 4.229 -5.101 1.00 98.12 165 VAL A C 1
ATOM 1307 O O . VAL A 1 165 ? 14.393 5.403 -5.425 1.00 98.12 165 VAL A O 1
ATOM 1310 N N . TYR A 1 166 ? 14.271 3.776 -3.886 1.00 98.06 166 TYR A N 1
ATOM 1311 C CA . TYR A 1 166 ? 13.977 4.678 -2.780 1.00 98.06 166 TYR A CA 1
ATOM 1312 C C . TYR A 1 166 ? 15.154 4.694 -1.803 1.00 98.06 166 TYR A C 1
ATOM 1314 O O . TYR A 1 166 ? 15.708 3.646 -1.462 1.00 98.06 166 TYR A O 1
ATOM 1322 N N . LEU A 1 167 ? 15.548 5.893 -1.376 1.00 97.75 167 LEU A N 1
ATOM 1323 C CA . LEU A 1 167 ? 16.665 6.152 -0.465 1.00 97.75 167 LEU A CA 1
ATOM 1324 C C . LEU A 1 167 ? 16.185 7.091 0.641 1.00 97.75 167 LEU A C 1
ATOM 1326 O O . LEU A 1 167 ? 16.111 8.302 0.444 1.00 97.75 167 LEU A O 1
ATOM 1330 N N . CYS A 1 168 ? 15.828 6.543 1.799 1.00 97.69 168 CYS A N 1
ATOM 1331 C CA . CYS A 1 168 ? 15.207 7.313 2.875 1.00 97.69 168 CYS A CA 1
ATOM 1332 C C . CYS A 1 168 ? 15.803 6.974 4.240 1.00 97.69 168 CYS A C 1
ATOM 1334 O O . CYS A 1 168 ? 16.366 5.903 4.446 1.00 97.69 168 CYS A O 1
ATOM 1336 N N . ASN A 1 169 ? 15.661 7.884 5.193 1.00 97.19 169 ASN A N 1
ATOM 1337 C CA . ASN A 1 169 ? 16.152 7.716 6.564 1.00 97.19 169 ASN A CA 1
ATOM 1338 C C . ASN A 1 169 ? 15.112 8.109 7.624 1.00 97.19 169 ASN A C 1
ATOM 1340 O O . ASN A 1 169 ? 15.323 7.863 8.809 1.00 97.19 169 ASN A O 1
ATOM 1344 N N . THR A 1 170 ? 13.989 8.700 7.206 1.00 97.38 170 THR A N 1
ATOM 1345 C CA . THR A 1 170 ? 12.975 9.258 8.097 1.00 97.38 170 THR A CA 1
ATOM 1346 C C . THR A 1 170 ? 11.587 8.748 7.723 1.00 97.38 170 THR A C 1
ATOM 1348 O O . THR A 1 170 ? 11.229 8.642 6.554 1.00 97.38 170 THR A O 1
ATOM 1351 N N . SER A 1 171 ? 10.765 8.448 8.729 1.00 97.31 171 SER A N 1
ATOM 1352 C CA . SER A 1 171 ? 9.368 8.053 8.522 1.00 97.31 171 SER A CA 1
ATOM 1353 C C . SER A 1 171 ? 8.546 9.173 7.875 1.00 97.31 171 SER A C 1
ATOM 1355 O O . SER A 1 171 ? 8.666 10.344 8.251 1.00 97.31 171 SER A O 1
ATOM 1357 N N . MET A 1 172 ? 7.618 8.820 6.983 1.00 94.69 172 MET A N 1
ATOM 1358 C CA . MET A 1 172 ? 6.625 9.769 6.473 1.00 94.69 172 MET A CA 1
ATOM 1359 C C . MET A 1 172 ? 5.803 10.317 7.653 1.00 94.69 172 MET A C 1
ATOM 1361 O O . MET A 1 172 ? 5.221 9.559 8.424 1.00 94.69 172 MET A O 1
ATOM 1365 N N . LYS A 1 173 ? 5.736 11.641 7.841 1.00 89.50 173 LYS A N 1
ATOM 1366 C CA . LYS A 1 173 ? 5.059 12.243 9.011 1.00 89.50 173 LYS A CA 1
ATOM 1367 C C . LYS A 1 173 ? 3.542 12.350 8.791 1.00 89.50 173 LYS A C 1
ATOM 1369 O O . LYS A 1 173 ? 2.853 11.334 8.685 1.00 89.50 173 LYS A O 1
ATOM 1374 N N . LYS A 1 174 ? 2.976 13.557 8.746 1.00 87.50 174 LYS A N 1
ATOM 1375 C CA . LYS A 1 174 ? 1.539 13.782 8.499 1.00 87.50 174 LYS A CA 1
ATOM 1376 C C . LYS A 1 174 ? 1.242 13.787 6.999 1.00 87.50 174 LYS A C 1
ATOM 1378 O O . LYS A 1 174 ? 0.710 14.755 6.466 1.00 87.50 174 LYS A O 1
ATOM 1383 N N . ARG A 1 175 ? 1.644 12.730 6.298 1.00 86.75 175 ARG A N 1
ATOM 1384 C CA . ARG A 1 175 ? 1.377 12.587 4.870 1.00 86.75 175 ARG A CA 1
ATOM 1385 C C . ARG A 1 175 ? 1.140 11.144 4.473 1.00 86.75 175 ARG A C 1
ATOM 1387 O O . ARG A 1 175 ? 1.678 10.236 5.101 1.00 86.75 175 ARG A O 1
ATOM 1394 N N . ALA A 1 176 ? 0.368 10.978 3.411 1.00 92.06 176 ALA A N 1
ATOM 1395 C CA . ALA A 1 176 ? 0.198 9.723 2.694 1.00 92.06 176 ALA A CA 1
ATOM 1396 C C . ALA A 1 176 ? 0.452 9.959 1.204 1.00 92.06 176 ALA A C 1
ATOM 1398 O O . ALA A 1 176 ? 0.392 11.094 0.721 1.00 92.06 176 ALA A O 1
ATOM 1399 N N . PHE A 1 177 ? 0.732 8.885 0.486 1.00 94.44 177 PHE A N 1
ATOM 1400 C CA . PHE A 1 177 ? 0.930 8.885 -0.948 1.00 94.44 177 PHE A CA 1
ATOM 1401 C C . PHE A 1 177 ? -0.085 7.974 -1.631 1.00 94.44 177 PHE A C 1
ATOM 1403 O O . PHE A 1 177 ? -0.457 6.944 -1.076 1.00 94.44 177 PHE A O 1
ATOM 1410 N N . ALA A 1 178 ? -0.534 8.368 -2.816 1.00 94.38 178 ALA A N 1
ATOM 1411 C CA . ALA A 1 178 ? -1.308 7.527 -3.715 1.00 94.38 178 ALA A CA 1
ATOM 1412 C C . ALA A 1 178 ? -0.708 7.622 -5.118 1.00 94.38 178 ALA A C 1
ATOM 1414 O O . ALA A 1 178 ? -0.552 8.720 -5.650 1.00 94.38 178 ALA A O 1
ATOM 1415 N N . ASN A 1 179 ? -0.390 6.480 -5.721 1.00 94.50 179 ASN A N 1
ATOM 1416 C CA . ASN A 1 179 ? 0.009 6.453 -7.122 1.00 94.50 179 ASN A CA 1
ATOM 1417 C C . ASN A 1 179 ? -1.248 6.386 -8.000 1.00 94.50 179 ASN A C 1
ATOM 1419 O O . ASN A 1 179 ? -2.000 5.417 -7.901 1.00 94.50 179 ASN A O 1
ATOM 1423 N N . SER A 1 180 ? -1.497 7.395 -8.839 1.00 92.69 180 SER A N 1
ATOM 1424 C CA . SER A 1 180 ? -2.637 7.379 -9.771 1.00 92.69 180 SER A CA 1
ATOM 1425 C C . SER A 1 180 ? -2.301 6.781 -11.140 1.00 92.69 180 SER A C 1
ATOM 1427 O O . SER A 1 180 ? -3.217 6.538 -11.928 1.00 92.69 180 SER A O 1
ATOM 1429 N N . ASP A 1 181 ? -1.027 6.507 -11.416 1.00 93.44 181 ASP A N 1
ATOM 1430 C CA . ASP A 1 181 ? -0.547 6.029 -12.711 1.00 93.44 181 ASP A CA 1
ATOM 1431 C C . ASP A 1 181 ? -0.575 4.494 -12.790 1.00 93.44 181 ASP A C 1
ATOM 1433 O O . ASP A 1 181 ? -1.125 3.923 -13.741 1.00 93.44 181 ASP A O 1
ATOM 1437 N N . GLY A 1 182 ? -0.061 3.813 -11.759 1.00 94.38 182 GLY A N 1
ATOM 1438 C CA . GLY A 1 182 ? 0.198 2.373 -11.806 1.00 94.38 182 GLY A CA 1
ATOM 1439 C C . GLY A 1 182 ? 0.242 1.643 -10.467 1.00 94.38 182 GLY A C 1
ATOM 1440 O O . GLY A 1 182 ? -0.055 2.204 -9.410 1.00 94.38 182 GLY A O 1
ATOM 1441 N N . ASP A 1 183 ? 0.612 0.367 -10.549 1.00 97.50 183 ASP A N 1
ATOM 1442 C CA . ASP A 1 183 ? 0.856 -0.508 -9.401 1.00 97.50 183 ASP A CA 1
ATOM 1443 C C . ASP A 1 183 ? 2.352 -0.497 -9.059 1.00 97.50 183 ASP A C 1
ATOM 1445 O O . ASP A 1 183 ? 3.193 -0.621 -9.949 1.00 97.50 183 ASP A O 1
ATOM 1449 N N . PHE A 1 184 ? 2.686 -0.408 -7.771 1.00 98.50 184 PHE A N 1
ATOM 1450 C CA . PHE A 1 184 ? 4.050 -0.572 -7.270 1.00 98.50 184 PHE A CA 1
ATOM 1451 C C . PHE A 1 184 ? 4.276 -1.985 -6.746 1.00 98.50 184 PHE A C 1
ATOM 1453 O O . PHE A 1 184 ? 3.556 -2.430 -5.854 1.00 98.50 184 PHE A O 1
ATOM 1460 N N . LEU A 1 185 ? 5.331 -2.644 -7.222 1.00 98.75 185 LEU A N 1
ATOM 1461 C CA . LEU A 1 185 ? 5.961 -3.792 -6.575 1.00 98.75 185 LEU A CA 1
ATOM 1462 C C . LEU A 1 185 ? 7.222 -3.304 -5.862 1.00 98.75 185 LEU A C 1
ATOM 1464 O O . LEU A 1 185 ? 8.170 -2.859 -6.505 1.00 98.75 185 LEU A O 1
ATOM 1468 N N . ILE A 1 186 ? 7.209 -3.350 -4.534 1.00 98.75 186 ILE A N 1
ATOM 1469 C CA . ILE A 1 186 ? 8.252 -2.810 -3.659 1.00 98.75 186 ILE A CA 1
ATOM 1470 C C . ILE A 1 186 ? 9.112 -3.967 -3.148 1.00 98.75 186 ILE A C 1
ATOM 1472 O O . ILE A 1 186 ? 8.593 -4.958 -2.630 1.00 98.75 186 ILE A O 1
ATOM 1476 N N . VAL A 1 187 ? 10.430 -3.813 -3.273 1.00 98.38 187 VAL A N 1
ATOM 1477 C CA . VAL A 1 187 ? 11.441 -4.807 -2.892 1.00 98.38 187 VAL A CA 1
ATOM 1478 C C . VAL A 1 187 ? 12.439 -4.174 -1.917 1.00 98.38 187 VAL A C 1
ATOM 1480 O O . VAL A 1 187 ? 13.387 -3.505 -2.353 1.00 98.38 187 VAL A O 1
ATOM 1483 N N . PRO A 1 188 ? 12.256 -4.354 -0.598 1.00 97.00 188 PRO A N 1
ATOM 1484 C CA . PRO A 1 188 ? 13.211 -3.876 0.390 1.00 97.00 188 PRO A CA 1
ATOM 1485 C C . PRO A 1 188 ? 14.564 -4.573 0.284 1.00 97.00 188 PRO A C 1
ATOM 1487 O O . PRO A 1 188 ? 14.649 -5.798 0.213 1.00 97.00 188 PRO A O 1
ATOM 1490 N N . GLN A 1 189 ? 15.636 -3.780 0.301 1.00 95.81 189 GLN A N 1
ATOM 1491 C CA . GLN A 1 189 ? 17.013 -4.277 0.277 1.00 95.81 189 GLN A CA 1
ATOM 1492 C C . GLN A 1 189 ? 17.721 -4.036 1.615 1.00 95.81 189 GLN A C 1
ATOM 1494 O O . GLN A 1 189 ? 18.437 -4.911 2.096 1.00 95.81 189 GLN A O 1
ATOM 1499 N N . GLN A 1 190 ? 17.516 -2.869 2.223 1.00 95.62 190 GLN A N 1
ATOM 1500 C CA . GLN A 1 190 ? 18.063 -2.481 3.519 1.00 95.62 190 GLN A CA 1
ATOM 1501 C C . GLN A 1 190 ? 16.976 -1.765 4.324 1.00 95.62 190 GLN A C 1
ATOM 1503 O O . GLN A 1 190 ? 16.377 -0.815 3.824 1.00 95.62 190 GLN A O 1
ATOM 1508 N N . GLY A 1 191 ? 16.774 -2.185 5.574 1.00 94.56 191 GLY A N 1
ATOM 1509 C CA . GLY A 1 191 ? 15.737 -1.649 6.458 1.00 94.56 191 GLY A CA 1
ATOM 1510 C C . GLY A 1 191 ? 14.351 -2.240 6.172 1.00 94.56 191 GLY A C 1
ATOM 1511 O O . GLY A 1 191 ? 13.996 -2.509 5.025 1.00 94.56 191 GLY A O 1
ATOM 1512 N N . ALA A 1 192 ? 13.582 -2.476 7.234 1.00 95.31 192 ALA A N 1
ATOM 1513 C CA . ALA A 1 192 ? 12.191 -2.903 7.130 1.00 95.31 192 ALA A CA 1
ATOM 1514 C C . ALA A 1 192 ? 11.268 -1.700 6.888 1.00 95.31 192 ALA A C 1
ATOM 1516 O O . ALA A 1 192 ? 11.533 -0.595 7.367 1.00 95.31 192 ALA A O 1
ATOM 1517 N N . LEU A 1 193 ? 10.174 -1.930 6.166 1.00 98.19 193 LEU A N 1
ATOM 1518 C CA . LEU A 1 193 ? 9.120 -0.955 5.922 1.00 98.19 193 LEU A CA 1
ATOM 1519 C C . LEU A 1 193 ? 7.894 -1.303 6.770 1.00 98.19 193 LEU A C 1
ATOM 1521 O O . LEU A 1 193 ? 7.304 -2.367 6.592 1.00 98.19 193 LEU A O 1
ATOM 1525 N N . ASP A 1 19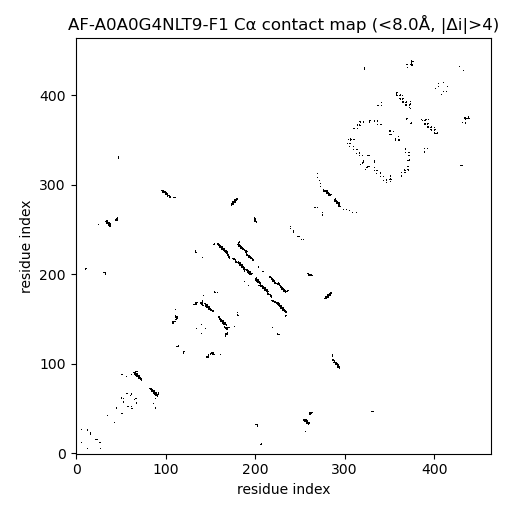4 ? 7.471 -0.391 7.640 1.00 98.00 194 ASP A N 1
ATOM 1526 C CA . ASP A 1 194 ? 6.165 -0.459 8.303 1.00 98.00 194 ASP A CA 1
ATOM 1527 C C . ASP A 1 194 ? 5.168 0.397 7.510 1.00 98.00 194 ASP A C 1
ATOM 1529 O O . ASP A 1 194 ? 5.167 1.631 7.571 1.00 98.00 194 ASP A O 1
ATOM 1533 N N . ILE A 1 195 ? 4.371 -0.267 6.678 1.00 98.25 195 ILE A N 1
ATOM 1534 C CA . ILE A 1 195 ? 3.489 0.349 5.692 1.00 98.25 195 ILE A CA 1
ATOM 1535 C C . ILE A 1 195 ? 2.059 0.345 6.221 1.00 98.25 195 ILE A C 1
ATOM 1537 O O . ILE A 1 195 ? 1.425 -0.691 6.404 1.00 98.25 195 ILE A O 1
ATOM 1541 N N . GLN A 1 196 ? 1.501 1.534 6.381 1.00 97.25 196 GLN A N 1
ATOM 1542 C CA . GLN A 1 196 ? 0.089 1.728 6.657 1.00 97.25 196 GLN A CA 1
ATOM 1543 C C . GLN A 1 196 ? -0.663 1.978 5.348 1.00 97.25 196 GLN A C 1
ATOM 1545 O O . GLN A 1 196 ? -0.378 2.955 4.659 1.00 97.25 196 GLN A O 1
ATOM 1550 N N . THR A 1 197 ? -1.679 1.170 5.051 1.00 97.00 197 THR A N 1
ATOM 1551 C CA . THR A 1 197 ? -2.588 1.340 3.904 1.00 97.00 197 THR A CA 1
ATOM 1552 C C . THR A 1 197 ? -4.019 1.636 4.366 1.00 97.00 197 THR A C 1
ATOM 1554 O O . THR A 1 197 ? -4.330 1.609 5.559 1.00 97.00 197 THR A O 1
ATOM 1557 N N . GLU A 1 198 ? -4.930 1.883 3.424 1.00 95.44 198 GLU A N 1
ATOM 1558 C CA . GLU A 1 198 ? -6.372 1.967 3.710 1.00 95.44 198 GLU A CA 1
ATOM 1559 C C . GLU A 1 198 ? -6.999 0.620 4.110 1.00 95.44 198 GLU A C 1
ATOM 1561 O O . GLU A 1 198 ? -8.078 0.610 4.704 1.00 95.44 198 GLU A O 1
ATOM 1566 N N . PHE A 1 199 ? -6.323 -0.496 3.825 1.00 96.56 199 PHE A N 1
ATOM 1567 C CA . PHE A 1 199 ? -6.780 -1.857 4.123 1.00 96.56 199 PHE A CA 1
ATOM 1568 C C . PHE A 1 199 ? -6.199 -2.423 5.424 1.00 96.56 199 PHE A C 1
ATOM 1570 O O . PHE A 1 199 ? -6.670 -3.449 5.901 1.00 96.56 199 PHE A O 1
ATOM 1577 N N . GLY A 1 200 ? -5.216 -1.746 6.021 1.00 96.94 200 GLY A N 1
ATOM 1578 C CA . GLY A 1 200 ? -4.530 -2.169 7.241 1.00 96.94 200 GLY A CA 1
ATOM 1579 C C . GLY A 1 200 ? -3.018 -1.995 7.136 1.00 96.94 200 GLY A C 1
ATOM 1580 O O . GLY A 1 200 ? -2.529 -1.258 6.275 1.00 96.94 200 GLY A O 1
ATOM 1581 N N . PHE A 1 201 ? -2.283 -2.652 8.028 1.00 97.75 201 PHE A N 1
ATOM 1582 C CA . PHE A 1 201 ? -0.829 -2.529 8.125 1.00 97.75 201 PHE A CA 1
ATOM 1583 C C . PHE A 1 201 ? -0.105 -3.716 7.485 1.00 97.75 201 PHE A C 1
ATOM 1585 O O . PHE A 1 201 ? -0.597 -4.843 7.533 1.00 97.75 201 PHE A O 1
ATOM 1592 N N . LEU A 1 202 ? 1.060 -3.443 6.907 1.00 98.06 202 LEU A N 1
ATOM 1593 C CA . LEU A 1 202 ? 1.996 -4.410 6.348 1.00 98.06 202 LEU 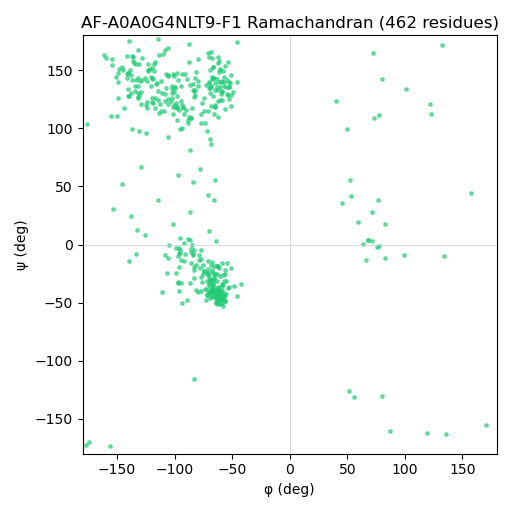A CA 1
ATOM 1594 C C . LEU A 1 202 ? 3.382 -4.123 6.928 1.00 98.06 202 LEU A C 1
ATOM 1596 O O . LEU A 1 202 ? 3.835 -2.981 6.875 1.00 98.06 202 LEU A O 1
ATOM 1600 N N . TYR A 1 203 ? 4.070 -5.142 7.428 1.00 97.56 203 TYR A N 1
ATOM 1601 C CA . TYR A 1 203 ? 5.477 -5.047 7.806 1.00 97.56 203 TYR A CA 1
ATOM 1602 C C . TYR A 1 203 ? 6.307 -5.845 6.802 1.00 97.56 203 TYR A C 1
ATOM 1604 O O . TYR A 1 203 ? 6.128 -7.050 6.679 1.00 97.56 203 TYR A O 1
ATOM 1612 N N . VAL A 1 204 ? 7.163 -5.165 6.036 1.00 96.62 204 VAL A N 1
ATOM 1613 C CA . VAL A 1 204 ? 7.845 -5.754 4.873 1.00 96.62 204 VAL A CA 1
ATOM 1614 C C . VAL A 1 204 ? 9.347 -5.613 5.035 1.00 96.62 204 VAL A C 1
ATOM 1616 O O . VAL A 1 204 ? 9.881 -4.504 5.100 1.00 96.62 204 VAL A O 1
ATOM 1619 N N . GLN A 1 205 ? 10.042 -6.738 5.106 1.00 93.56 205 GLN A N 1
ATOM 1620 C CA . GLN A 1 205 ? 11.464 -6.796 5.422 1.00 93.56 205 GLN A CA 1
ATOM 1621 C C . GLN A 1 205 ? 12.297 -7.202 4.200 1.00 93.56 205 GLN A C 1
ATOM 1623 O O . GLN A 1 205 ? 11.766 -7.758 3.239 1.00 93.56 205 GLN A O 1
ATOM 1628 N N . PRO A 1 206 ? 13.627 -6.992 4.219 1.00 93.00 206 PRO A N 1
ATOM 1629 C CA . PRO A 1 206 ? 14.498 -7.568 3.202 1.00 93.00 206 PRO A CA 1
ATOM 1630 C C . PRO A 1 206 ? 14.330 -9.092 3.104 1.00 93.00 206 PRO A C 1
ATOM 1632 O O . PRO A 1 206 ? 14.385 -9.797 4.121 1.00 93.00 206 PRO A O 1
ATOM 1635 N N . GLY A 1 207 ? 14.122 -9.578 1.878 1.00 90.38 207 GLY A N 1
ATOM 1636 C CA . GLY A 1 207 ? 13.733 -10.964 1.571 1.00 90.38 207 GLY A CA 1
ATOM 1637 C C . GLY A 1 207 ? 12.232 -11.152 1.312 1.00 90.38 207 GLY A C 1
ATOM 1638 O O . GLY A 1 207 ? 11.824 -12.214 0.851 1.00 90.38 207 GLY A O 1
ATOM 1639 N N . GLU A 1 208 ? 11.420 -10.123 1.557 1.00 94.44 208 GLU A N 1
ATOM 1640 C CA . GLU A 1 208 ? 9.986 -10.081 1.262 1.00 94.44 208 GLU A CA 1
ATOM 1641 C C . GLU A 1 208 ? 9.708 -9.037 0.169 1.00 94.44 208 GLU A C 1
ATOM 1643 O O . GLU A 1 208 ? 10.539 -8.175 -0.122 1.00 94.44 208 GLU A O 1
ATOM 1648 N N . ILE A 1 209 ? 8.532 -9.109 -0.451 1.00 97.44 209 ILE A N 1
ATOM 1649 C CA . ILE A 1 209 ? 8.047 -8.104 -1.404 1.00 97.44 209 ILE A CA 1
ATOM 1650 C C . ILE A 1 209 ? 6.627 -7.703 -1.030 1.00 97.44 209 ILE A C 1
ATOM 1652 O O . ILE A 1 209 ? 5.890 -8.491 -0.434 1.00 97.44 209 ILE A O 1
ATOM 1656 N N . CYS A 1 210 ? 6.209 -6.504 -1.421 1.00 98.31 210 CYS A N 1
ATOM 1657 C CA . CYS A 1 210 ? 4.805 -6.123 -1.335 1.00 98.31 210 CYS A CA 1
ATOM 1658 C C . CYS A 1 210 ? 4.337 -5.417 -2.603 1.00 98.31 210 CYS A C 1
ATOM 1660 O O . CYS A 1 210 ? 5.130 -4.849 -3.352 1.00 98.31 210 CYS A O 1
ATOM 1662 N N . VAL A 1 211 ? 3.027 -5.469 -2.841 1.00 98.56 211 VAL A N 1
ATOM 1663 C CA . VAL A 1 211 ? 2.383 -4.767 -3.948 1.00 98.56 211 VAL A CA 1
ATOM 1664 C C . VAL A 1 211 ? 1.411 -3.746 -3.378 1.00 98.56 211 VAL A C 1
ATOM 1666 O O . VAL A 1 211 ? 0.533 -4.096 -2.590 1.00 98.56 211 VAL A O 1
ATOM 1669 N N . ILE A 1 212 ? 1.551 -2.491 -3.800 1.00 98.25 212 ILE A N 1
ATOM 1670 C CA . ILE A 1 212 ? 0.578 -1.431 -3.537 1.00 98.25 212 ILE A CA 1
ATOM 1671 C C . ILE A 1 212 ? -0.031 -1.029 -4.870 1.00 98.25 212 ILE A C 1
ATOM 1673 O O . ILE A 1 212 ? 0.647 -0.496 -5.747 1.00 98.25 212 ILE A O 1
ATOM 1677 N N . GLN A 1 213 ? -1.319 -1.315 -5.027 1.00 97.06 213 GLN A N 1
ATOM 1678 C CA . GLN A 1 213 ? -2.009 -1.097 -6.292 1.00 97.06 213 GLN A CA 1
ATOM 1679 C C . GLN A 1 213 ? -2.394 0.368 -6.491 1.00 97.06 213 GLN A C 1
ATOM 1681 O O . GLN A 1 213 ? -2.548 1.137 -5.534 1.00 97.06 213 GLN A O 1
ATOM 1686 N N . ARG A 1 214 ? -2.626 0.722 -7.752 1.00 95.38 214 ARG A N 1
ATOM 1687 C CA . ARG A 1 214 ? -3.026 2.053 -8.190 1.00 95.38 214 ARG A CA 1
ATOM 1688 C C . ARG A 1 214 ? -4.197 2.601 -7.380 1.00 95.38 214 ARG A C 1
ATOM 1690 O O . ARG A 1 214 ? -5.238 1.960 -7.226 1.00 95.38 214 ARG A O 1
ATOM 1697 N N . GLY A 1 215 ? -4.038 3.833 -6.918 1.00 92.56 215 GLY A N 1
ATOM 1698 C CA . GLY A 1 215 ? -5.041 4.604 -6.189 1.00 92.56 215 GLY A CA 1
ATOM 1699 C C . GLY A 1 215 ? -5.115 4.303 -4.693 1.00 92.56 215 GLY A C 1
ATOM 1700 O O . GLY A 1 215 ? -5.744 5.079 -3.973 1.00 92.56 215 GLY A O 1
ATOM 1701 N N . GLN A 1 216 ? -4.463 3.242 -4.205 1.00 95.88 216 GLN A N 1
ATOM 1702 C CA . GLN A 1 216 ? -4.410 2.969 -2.771 1.00 95.88 216 GLN A CA 1
ATOM 1703 C C . GLN A 1 216 ? -3.558 4.020 -2.063 1.00 95.88 216 GLN A C 1
ATOM 1705 O O . GLN A 1 216 ? -2.424 4.300 -2.463 1.00 95.88 216 GLN A O 1
ATOM 1710 N N . ARG A 1 217 ? -4.093 4.591 -0.982 1.00 95.44 217 ARG A N 1
ATOM 1711 C CA . ARG A 1 217 ? -3.333 5.517 -0.139 1.00 95.44 217 ARG A CA 1
ATOM 1712 C C . ARG A 1 217 ? -2.497 4.726 0.853 1.00 95.44 217 ARG A C 1
ATOM 1714 O O . ARG A 1 217 ? -3.018 3.864 1.565 1.00 95.44 217 ARG A O 1
ATOM 1721 N N . PHE A 1 218 ? -1.224 5.076 0.956 1.00 96.94 218 PHE A N 1
ATOM 1722 C CA . PHE A 1 218 ? -0.324 4.471 1.923 1.00 96.94 218 PHE A CA 1
ATOM 1723 C C . PHE A 1 218 ? 0.646 5.471 2.544 1.00 96.94 218 PHE A C 1
ATOM 1725 O O . PHE A 1 218 ? 0.868 6.577 2.048 1.00 96.94 218 PHE A O 1
ATOM 1732 N N . LYS A 1 219 ? 1.219 5.071 3.670 1.00 96.06 219 LYS A N 1
ATOM 1733 C CA . LYS A 1 219 ? 2.254 5.788 4.403 1.00 96.06 219 LYS A CA 1
ATOM 1734 C C . LYS A 1 219 ? 3.303 4.775 4.852 1.00 96.06 219 LYS A C 1
ATOM 1736 O O . LYS A 1 219 ? 2.940 3.686 5.278 1.00 96.06 219 LYS A O 1
ATOM 1741 N N . VAL A 1 220 ? 4.574 5.158 4.802 1.00 98.06 220 VAL A N 1
ATOM 1742 C CA . VAL A 1 220 ? 5.705 4.306 5.182 1.00 98.06 220 VAL A CA 1
ATOM 1743 C C . VAL A 1 220 ? 6.406 4.881 6.411 1.00 98.06 220 VAL A C 1
ATOM 1745 O O . VAL A 1 220 ? 6.827 6.043 6.410 1.00 98.06 220 VAL A O 1
ATOM 1748 N N . ASN A 1 221 ? 6.531 4.066 7.454 1.00 97.75 221 ASN A N 1
ATOM 1749 C CA . ASN A 1 221 ? 7.415 4.305 8.586 1.00 97.75 221 ASN A CA 1
ATOM 1750 C C . ASN A 1 221 ? 8.694 3.469 8.420 1.00 97.75 221 ASN A C 1
ATOM 1752 O O . ASN A 1 221 ? 8.659 2.347 7.915 1.00 97.75 221 ASN A O 1
ATOM 1756 N N . VAL A 1 222 ? 9.814 4.038 8.858 1.00 97.06 222 VAL A N 1
ATOM 1757 C CA . VAL A 1 222 ? 11.149 3.426 8.852 1.00 97.06 222 VAL A CA 1
ATOM 1758 C C . VAL A 1 222 ? 11.872 3.744 10.161 1.00 97.06 222 VAL A C 1
ATOM 1760 O O . VAL A 1 222 ? 11.643 4.802 10.756 1.00 97.06 222 VAL A O 1
ATOM 1763 N N . GLU A 1 223 ? 12.756 2.843 10.592 1.00 92.94 223 GLU A N 1
ATOM 1764 C CA . GLU A 1 223 ? 13.526 2.957 11.845 1.00 92.94 223 GLU A CA 1
ATOM 1765 C C . GLU A 1 223 ? 14.930 3.567 11.654 1.00 92.94 223 GLU A C 1
ATOM 1767 O O . GLU A 1 223 ? 15.636 3.816 12.628 1.00 92.94 223 GLU A O 1
ATOM 1772 N N . GLY A 1 224 ? 15.346 3.828 10.411 1.00 93.38 224 GLY A N 1
ATOM 1773 C CA . GLY A 1 224 ? 16.660 4.390 10.098 1.00 93.38 224 GLY A CA 1
ATOM 1774 C C . GLY A 1 224 ? 16.974 4.380 8.596 1.00 93.38 224 GLY A C 1
ATOM 1775 O O . GLY A 1 224 ? 16.047 4.369 7.778 1.00 93.38 224 GLY A O 1
ATOM 1776 N N . PRO A 1 225 ? 18.268 4.371 8.211 1.00 97.19 225 PRO A N 1
ATOM 1777 C CA . PRO A 1 225 ? 18.700 4.320 6.815 1.00 97.19 225 PRO A CA 1
ATOM 1778 C C . PRO A 1 225 ? 18.127 3.104 6.080 1.00 97.19 225 PRO A C 1
ATOM 1780 O O . PRO A 1 225 ? 18.438 1.956 6.404 1.00 97.19 225 PRO A O 1
ATOM 1783 N N . THR A 1 226 ? 17.304 3.372 5.072 1.00 97.94 226 THR A N 1
ATOM 1784 C CA . THR A 1 226 ? 16.499 2.387 4.355 1.00 97.94 226 THR A CA 1
ATOM 1785 C C . THR A 1 226 ? 16.658 2.573 2.844 1.00 97.94 226 THR A C 1
ATOM 1787 O O . THR A 1 226 ? 16.630 3.694 2.331 1.00 97.94 226 THR A O 1
ATOM 1790 N N . ARG A 1 227 ? 16.820 1.458 2.126 1.00 98.12 227 ARG A N 1
ATOM 1791 C CA . ARG A 1 227 ? 16.969 1.410 0.668 1.00 98.12 227 ARG A CA 1
ATOM 1792 C C . ARG A 1 227 ? 16.234 0.215 0.079 1.00 98.12 227 ARG A C 1
ATOM 1794 O O . ARG A 1 227 ? 16.212 -0.870 0.662 1.00 98.12 227 ARG A O 1
ATOM 1801 N N . GLY A 1 228 ? 15.702 0.386 -1.120 1.00 98.25 228 GLY A N 1
ATOM 1802 C CA . GLY A 1 228 ? 15.166 -0.715 -1.909 1.00 98.25 228 GLY A CA 1
ATOM 1803 C C . GLY A 1 228 ? 14.747 -0.267 -3.296 1.00 98.25 228 GLY A C 1
ATOM 1804 O O . GLY A 1 228 ? 15.047 0.849 -3.724 1.00 98.25 228 GLY A O 1
ATOM 1805 N N . TYR A 1 229 ? 14.062 -1.163 -3.990 1.00 98.62 229 TYR A N 1
ATOM 1806 C CA . TYR A 1 229 ? 13.694 -1.005 -5.391 1.00 98.62 229 TYR A CA 1
ATOM 1807 C C . TYR A 1 229 ? 12.181 -1.024 -5.542 1.00 98.62 229 TYR A C 1
ATOM 1809 O O . TYR A 1 229 ? 11.475 -1.649 -4.749 1.00 98.62 229 TYR A O 1
ATOM 1817 N N . ILE A 1 230 ? 11.685 -0.350 -6.573 1.00 98.69 230 ILE A N 1
ATOM 1818 C CA . ILE A 1 230 ? 10.278 -0.385 -6.953 1.00 98.69 230 ILE A CA 1
ATOM 1819 C C . ILE A 1 230 ? 10.198 -0.651 -8.446 1.00 98.69 230 ILE A C 1
ATOM 1821 O O . ILE A 1 230 ? 10.820 0.060 -9.233 1.00 98.69 230 ILE A O 1
ATOM 1825 N N . LEU A 1 231 ? 9.409 -1.648 -8.828 1.00 98.56 231 LEU A N 1
ATOM 1826 C CA . LEU A 1 231 ? 8.913 -1.781 -10.190 1.00 98.56 231 LEU A CA 1
ATOM 1827 C C . LEU A 1 231 ? 7.502 -1.201 -10.234 1.00 98.56 231 LEU A C 1
ATOM 1829 O O . LEU A 1 231 ? 6.598 -1.689 -9.558 1.00 98.56 231 LEU A O 1
ATOM 1833 N N . GLU A 1 232 ? 7.322 -0.161 -11.028 1.00 98.31 232 GLU A N 1
ATOM 1834 C CA . GLU A 1 232 ? 6.027 0.420 -11.342 1.00 98.31 232 GLU A CA 1
ATOM 1835 C C . GLU A 1 232 ? 5.566 -0.071 -12.710 1.00 98.31 232 GLU A C 1
ATOM 1837 O O . GLU A 1 232 ? 6.331 0.002 -13.668 1.00 98.31 232 GLU A O 1
ATOM 1842 N N . ILE A 1 233 ? 4.323 -0.536 -12.816 1.00 97.56 233 ILE A N 1
ATOM 1843 C CA . ILE A 1 233 ? 3.714 -0.930 -14.094 1.00 97.56 233 ILE A CA 1
ATOM 1844 C C . ILE A 1 233 ? 2.471 -0.093 -14.386 1.00 97.56 233 ILE A C 1
ATOM 1846 O O . ILE A 1 233 ? 1.686 0.213 -13.483 1.00 97.56 233 ILE A O 1
ATOM 1850 N N . TRP A 1 234 ? 2.260 0.235 -15.660 1.00 96.12 234 TRP A N 1
ATOM 1851 C CA . TRP A 1 234 ? 1.097 0.994 -16.117 1.00 96.12 234 TRP A CA 1
ATOM 1852 C C . TRP A 1 234 ? 0.169 0.134 -16.972 1.00 96.12 234 TRP A C 1
ATOM 1854 O O . TRP A 1 234 ? 0.599 -0.699 -17.766 1.00 96.12 234 TRP A O 1
ATOM 1864 N N . GLY A 1 235 ? -1.138 0.329 -16.786 1.00 87.81 235 GLY A N 1
ATOM 1865 C CA . GLY A 1 235 ? -2.182 -0.320 -17.593 1.00 87.81 235 GLY A CA 1
ATOM 1866 C C . GLY A 1 235 ? -2.462 -1.794 -17.308 1.00 87.81 235 GLY A C 1
ATOM 1867 O O . GLY A 1 235 ? -3.386 -2.345 -17.902 1.00 87.81 235 GLY A O 1
ATOM 1868 N N . SER A 1 236 ? -1.734 -2.422 -16.387 1.00 91.56 236 SER A N 1
ATOM 1869 C CA . SER A 1 236 ? -1.919 -3.821 -15.989 1.00 91.56 236 SER A CA 1
ATOM 1870 C C . SER A 1 236 ? -1.768 -3.996 -14.473 1.00 91.56 236 SER A C 1
ATOM 1872 O O . SER A 1 236 ? -1.474 -3.036 -13.761 1.00 91.56 236 SER A O 1
ATOM 1874 N N . ASN A 1 237 ? -2.022 -5.209 -13.978 1.00 93.69 237 ASN A N 1
ATOM 1875 C CA . ASN A 1 237 ? -1.813 -5.604 -12.587 1.00 93.69 237 ASN A CA 1
ATOM 1876 C C . ASN A 1 237 ? -0.873 -6.815 -12.546 1.00 93.69 237 ASN A C 1
ATOM 1878 O O . ASN A 1 237 ? -0.816 -7.590 -13.501 1.00 93.69 237 ASN A O 1
ATOM 1882 N N . PHE A 1 238 ? -0.168 -7.006 -11.431 1.00 96.00 238 PHE A N 1
ATOM 1883 C CA . PHE A 1 238 ? 0.638 -8.210 -11.229 1.00 96.00 238 PHE A CA 1
ATOM 1884 C C . PHE A 1 238 ? -0.250 -9.451 -11.077 1.00 96.00 238 PHE A C 1
ATOM 1886 O O . PHE A 1 238 ? -1.230 -9.442 -10.328 1.00 96.00 238 PHE A O 1
ATOM 1893 N N . GLU A 1 239 ? 0.129 -10.535 -11.752 1.00 95.88 239 GLU A N 1
ATOM 1894 C CA . GLU A 1 239 ? -0.546 -11.832 -11.705 1.00 95.88 239 GLU A CA 1
ATOM 1895 C C . GLU A 1 239 ? 0.474 -12.960 -11.518 1.00 95.88 239 GLU A C 1
ATOM 1897 O O . GLU A 1 239 ? 1.653 -12.818 -11.848 1.00 95.88 239 GLU A O 1
ATOM 1902 N N . LEU A 1 240 ? 0.020 -14.085 -10.962 1.00 96.69 240 LEU A N 1
ATOM 1903 C CA . LEU A 1 240 ? 0.825 -15.300 -10.936 1.00 96.69 240 LEU A CA 1
ATOM 1904 C C . LEU A 1 240 ? 0.931 -15.868 -12.355 1.00 96.69 240 LEU A C 1
ATOM 1906 O O . LEU A 1 240 ? -0.068 -15.868 -13.075 1.00 96.69 240 LEU A O 1
ATOM 1910 N N . PRO A 1 241 ? 2.110 -16.363 -12.763 1.00 96.31 241 PRO A N 1
ATOM 1911 C CA . PRO A 1 241 ? 2.273 -16.927 -14.090 1.00 96.31 241 PRO A CA 1
ATOM 1912 C C . PRO A 1 241 ? 1.500 -18.240 -14.226 1.00 96.31 241 PRO A C 1
ATOM 1914 O O . PRO A 1 241 ? 1.377 -19.017 -13.276 1.00 96.31 241 PRO A O 1
ATOM 1917 N N . GLU A 1 242 ? 1.064 -18.525 -15.449 1.00 95.25 242 GLU A N 1
ATOM 1918 C CA . GLU A 1 242 ? 0.593 -19.857 -15.813 1.00 95.25 242 GLU A CA 1
ATOM 1919 C C . GLU A 1 242 ? 1.717 -20.883 -15.615 1.00 95.25 242 GLU A C 1
ATOM 1921 O O . GLU A 1 242 ? 2.842 -20.707 -16.087 1.00 95.25 242 GLU A O 1
ATOM 1926 N N . LEU A 1 243 ? 1.409 -21.975 -14.915 1.00 96.38 243 LEU A N 1
ATOM 1927 C CA . LEU A 1 243 ? 2.403 -22.978 -14.521 1.00 96.38 243 LEU A CA 1
ATOM 1928 C C . LEU A 1 243 ? 2.731 -23.983 -15.636 1.00 96.38 243 LEU A C 1
ATOM 1930 O O . LEU A 1 243 ? 3.757 -24.667 -15.581 1.00 96.38 243 LEU A O 1
ATOM 1934 N N . GLY A 1 244 ? 1.872 -24.087 -16.654 1.00 96.06 244 GLY A N 1
ATOM 1935 C CA . GLY A 1 244 ? 2.066 -24.994 -17.783 1.00 96.06 244 GLY A CA 1
ATOM 1936 C C . GLY A 1 244 ? 2.359 -26.436 -17.323 1.00 96.06 244 GLY A C 1
ATOM 1937 O O . GLY A 1 244 ? 1.594 -26.986 -16.527 1.00 96.06 244 GLY A O 1
ATOM 1938 N N . PRO A 1 245 ? 3.461 -27.067 -17.779 1.00 96.25 245 PRO A N 1
ATOM 1939 C CA . PRO A 1 245 ? 3.815 -28.439 -17.398 1.00 96.25 245 PRO A CA 1
ATOM 1940 C C . PRO A 1 245 ? 4.082 -28.675 -15.904 1.00 96.25 245 PRO A C 1
ATOM 1942 O O . PRO A 1 245 ? 4.044 -29.828 -15.479 1.00 96.25 245 PRO A O 1
ATOM 1945 N N . LEU A 1 246 ? 4.344 -27.631 -15.101 1.00 95.31 246 LEU A N 1
ATOM 1946 C CA . LEU A 1 246 ? 4.492 -27.777 -13.642 1.00 95.31 246 LEU A CA 1
ATOM 1947 C C . LEU A 1 246 ? 3.172 -28.200 -12.971 1.00 95.31 246 LEU A C 1
ATOM 1949 O O . LEU A 1 246 ? 3.174 -28.726 -11.859 1.00 95.31 246 LEU A O 1
ATOM 1953 N N . GLY A 1 247 ? 2.042 -28.018 -13.658 1.00 95.38 247 GLY A N 1
ATOM 1954 C CA . GLY A 1 247 ? 0.733 -28.432 -13.178 1.00 95.38 247 GLY A CA 1
ATOM 1955 C C . GLY A 1 247 ? 0.155 -27.437 -12.177 1.00 95.38 247 GLY A C 1
ATOM 1956 O O . GLY A 1 247 ? 0.068 -26.250 -12.461 1.00 95.38 247 GLY A O 1
ATOM 1957 N N . ALA A 1 248 ? -0.305 -27.930 -11.027 1.00 94.00 248 ALA A N 1
ATOM 1958 C CA . ALA A 1 248 ? -1.131 -27.151 -10.098 1.00 94.00 248 ALA A CA 1
ATOM 1959 C C . ALA A 1 248 ? -0.362 -26.486 -8.942 1.00 94.00 248 ALA A C 1
ATOM 1961 O O . ALA A 1 248 ? -0.967 -25.745 -8.173 1.00 94.00 248 ALA A O 1
ATOM 1962 N N . ASN A 1 249 ? 0.933 -26.778 -8.769 1.00 94.88 249 ASN A N 1
ATOM 1963 C CA . ASN A 1 249 ? 1.728 -26.287 -7.639 1.00 94.88 249 ASN A CA 1
ATOM 1964 C C . ASN A 1 249 ? 3.168 -25.999 -8.074 1.00 94.88 249 ASN A C 1
ATOM 1966 O O . ASN A 1 249 ? 3.705 -26.691 -8.938 1.00 94.88 249 ASN A O 1
ATOM 1970 N N . GLY A 1 250 ? 3.811 -25.031 -7.425 1.00 90.75 250 GLY A N 1
ATOM 1971 C CA . GLY A 1 250 ? 5.188 -24.635 -7.714 1.00 90.75 250 GLY A CA 1
ATOM 1972 C C . GLY A 1 250 ? 5.334 -23.123 -7.849 1.00 90.7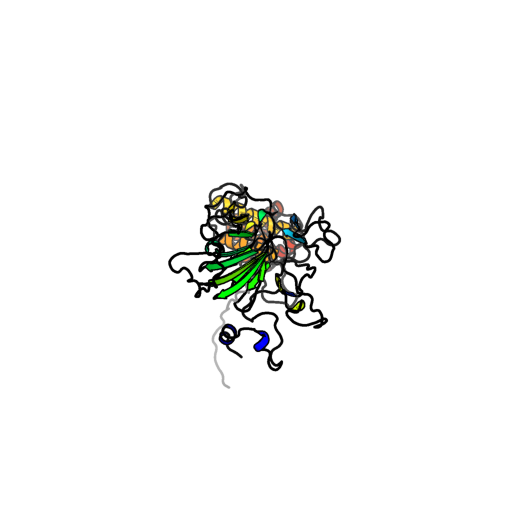5 250 GLY A C 1
ATOM 1973 O O . GLY A 1 250 ? 4.347 -22.393 -7.872 1.00 90.75 250 GLY A O 1
ATOM 1974 N N . LEU A 1 251 ? 6.583 -22.660 -7.940 1.00 95.00 251 LEU A N 1
ATOM 1975 C CA . LEU A 1 251 ? 6.929 -21.235 -7.909 1.00 95.00 251 LEU A CA 1
ATOM 1976 C C . LEU A 1 251 ? 6.384 -20.566 -6.629 1.00 95.00 251 LEU A C 1
ATOM 1978 O O . LEU A 1 251 ? 6.597 -21.085 -5.534 1.00 95.00 251 LEU A O 1
ATOM 1982 N N . ALA A 1 252 ? 5.701 -19.427 -6.755 1.00 95.00 252 ALA A N 1
ATOM 1983 C CA . ALA A 1 252 ? 5.039 -18.750 -5.647 1.00 95.00 252 ALA A CA 1
ATOM 1984 C C . ALA A 1 252 ? 3.606 -19.281 -5.487 1.00 95.00 252 ALA A C 1
ATOM 1986 O O . ALA A 1 252 ? 2.727 -18.967 -6.294 1.00 95.00 252 ALA A O 1
ATOM 1987 N N . ASN A 1 253 ? 3.349 -20.080 -4.445 1.00 94.75 253 ASN A N 1
ATOM 1988 C CA . ASN A 1 253 ? 2.006 -20.610 -4.218 1.00 94.75 253 ASN A CA 1
ATOM 1989 C C . ASN A 1 253 ? 1.060 -19.491 -3.771 1.00 94.75 253 ASN A C 1
ATOM 1991 O O . ASN A 1 253 ? 1.393 -18.685 -2.906 1.00 94.75 253 ASN A O 1
ATOM 1995 N N . ALA A 1 254 ? -0.174 -19.506 -4.279 1.00 96.06 254 ALA A N 1
ATOM 1996 C CA . ALA A 1 254 ? -1.172 -18.482 -3.971 1.00 96.06 254 ALA A CA 1
ATOM 1997 C C . ALA A 1 254 ? -1.433 -18.300 -2.462 1.00 96.06 254 ALA A C 1
ATOM 1999 O O . ALA A 1 254 ? -1.735 -17.191 -2.030 1.00 96.06 254 ALA A O 1
ATOM 2000 N N . ARG A 1 255 ? -1.303 -19.360 -1.651 1.00 95.25 255 ARG A N 1
ATOM 2001 C CA . ARG A 1 255 ? -1.511 -19.294 -0.193 1.00 95.25 255 ARG A CA 1
ATOM 2002 C C . ARG A 1 255 ? -0.484 -18.411 0.526 1.00 95.25 255 ARG A C 1
ATOM 2004 O O . ARG A 1 255 ? -0.791 -17.898 1.590 1.00 95.25 255 ARG A O 1
ATOM 2011 N N . ASP A 1 256 ? 0.706 -18.246 -0.046 1.00 94.12 256 ASP A N 1
ATOM 2012 C CA . ASP A 1 256 ? 1.822 -17.560 0.610 1.00 94.12 256 ASP A CA 1
ATOM 2013 C C . ASP A 1 256 ? 1.730 -16.024 0.416 1.00 94.12 256 ASP A C 1
ATOM 2015 O O . ASP A 1 256 ? 2.551 -15.273 0.932 1.00 94.12 256 ASP A O 1
ATOM 2019 N N . PHE A 1 257 ? 0.700 -15.535 -0.293 1.00 97.56 257 PHE A N 1
ATOM 2020 C CA . PHE A 1 257 ? 0.409 -14.108 -0.452 1.00 97.56 257 PHE A CA 1
ATOM 2021 C C . PHE A 1 257 ? -0.519 -13.608 0.653 1.00 97.56 257 PHE A C 1
ATOM 2023 O O . PHE A 1 257 ? -1.687 -14.004 0.738 1.00 97.56 257 PHE A O 1
ATOM 2030 N N . LEU A 1 258 ? 0.006 -12.701 1.469 1.00 97.69 258 LEU A N 1
ATOM 2031 C CA . LEU A 1 258 ? -0.633 -12.182 2.671 1.00 97.69 258 LEU A CA 1
ATOM 2032 C C . LEU A 1 258 ? -1.233 -10.789 2.434 1.00 97.69 258 LEU A C 1
ATOM 2034 O O . LEU A 1 258 ? -0.615 -9.926 1.815 1.00 97.69 258 LEU A O 1
ATOM 2038 N N . HIS A 1 259 ? -2.446 -10.570 2.938 1.00 98.19 259 HIS A N 1
ATOM 2039 C CA . HIS A 1 259 ? -3.199 -9.319 2.823 1.00 98.19 259 HIS A CA 1
ATOM 2040 C C . HIS A 1 259 ? -3.465 -8.734 4.214 1.00 98.19 259 HIS A C 1
ATOM 2042 O O . HIS A 1 259 ? -3.736 -9.497 5.147 1.00 98.19 259 HIS A O 1
ATOM 2048 N N . PRO A 1 260 ? -3.420 -7.402 4.386 1.00 97.81 260 PRO A N 1
ATOM 2049 C CA . PRO A 1 260 ? -3.569 -6.783 5.696 1.00 97.81 260 PRO A CA 1
ATOM 2050 C C . PRO A 1 260 ? -4.984 -6.977 6.249 1.00 97.81 260 PRO A C 1
ATOM 2052 O O . PRO A 1 260 ? -5.974 -6.929 5.516 1.00 97.81 260 PRO A O 1
ATOM 2055 N N . VAL A 1 261 ? -5.084 -7.164 7.565 1.00 97.81 261 VAL A N 1
ATOM 2056 C CA . VAL A 1 261 ? -6.365 -7.116 8.282 1.00 97.81 261 VAL A CA 1
ATOM 2057 C C . VAL A 1 261 ? -6.765 -5.658 8.515 1.00 97.81 261 VAL A C 1
ATOM 2059 O O . VAL A 1 261 ? -5.929 -4.823 8.866 1.00 97.81 261 VAL A O 1
ATOM 2062 N N . ALA A 1 262 ? -8.059 -5.368 8.368 1.00 96.06 262 ALA A N 1
ATOM 2063 C CA . ALA A 1 262 ? -8.619 -4.038 8.546 1.00 96.06 262 ALA A CA 1
ATOM 2064 C C . ALA A 1 262 ? -8.218 -3.438 9.897 1.00 96.06 262 ALA A C 1
ATOM 2066 O O . ALA A 1 262 ? -8.492 -3.992 10.962 1.00 96.06 262 ALA A O 1
ATOM 2067 N N . ALA A 1 263 ? -7.631 -2.246 9.844 1.00 91.25 263 ALA A N 1
ATOM 2068 C CA . ALA A 1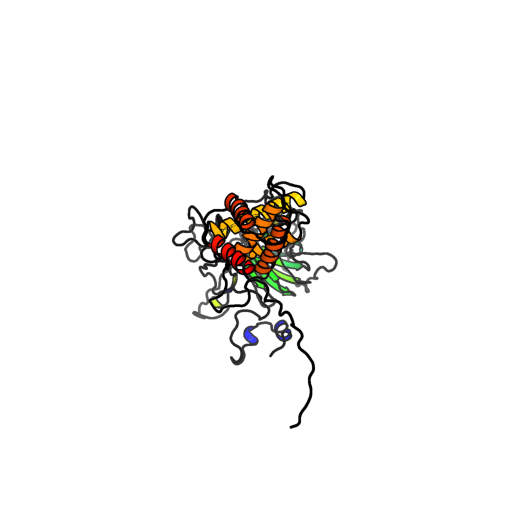 263 ? -7.280 -1.468 11.018 1.00 91.25 263 ALA A CA 1
ATOM 2069 C C . ALA A 1 263 ? -7.717 -0.015 10.829 1.00 91.25 263 ALA A C 1
ATOM 2071 O O . ALA A 1 263 ? -7.612 0.546 9.740 1.00 91.25 263 ALA A O 1
ATOM 2072 N N . CYS A 1 264 ? -8.211 0.618 11.895 1.00 74.31 264 CYS A N 1
ATOM 2073 C CA . CYS A 1 264 ? -8.603 2.023 11.856 1.00 74.31 264 CYS A CA 1
ATOM 2074 C C . CYS A 1 264 ? -7.777 2.857 12.836 1.00 74.31 264 CYS A C 1
ATOM 2076 O O . CYS A 1 264 ? -7.812 2.651 14.050 1.00 74.31 264 CYS A O 1
ATOM 2078 N N . ILE A 1 265 ? -7.085 3.872 12.319 1.00 67.31 265 ILE A N 1
ATOM 2079 C CA . ILE A 1 265 ? -6.448 4.880 13.162 1.00 67.31 265 ILE A CA 1
ATOM 2080 C C . ILE A 1 265 ? -7.464 5.988 13.422 1.00 67.31 265 ILE A C 1
ATOM 2082 O O . ILE A 1 265 ? -7.726 6.842 12.578 1.00 67.31 265 ILE A O 1
ATOM 2086 N N . LEU A 1 266 ? -8.030 6.015 14.625 1.00 56.31 266 LEU A N 1
ATOM 2087 C CA . LEU A 1 266 ? -9.037 7.007 15.013 1.00 56.31 266 LEU A CA 1
ATOM 2088 C C . LEU A 1 266 ? -8.479 8.433 15.189 1.00 56.31 266 LEU A C 1
ATOM 2090 O O . LEU A 1 266 ? -9.179 9.286 15.720 1.00 56.31 266 LEU A O 1
ATOM 2094 N N . ASN A 1 267 ? -7.24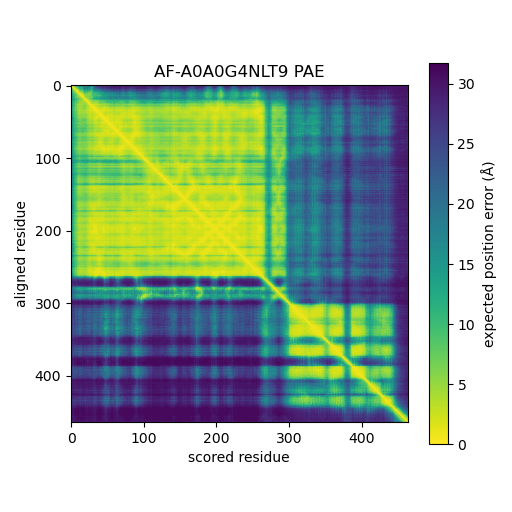7 8.753 14.774 1.00 48.47 267 ASN A N 1
ATOM 2095 C CA . ASN A 1 267 ? -6.584 10.047 15.042 1.00 48.47 267 ASN A CA 1
ATOM 2096 C C . ASN A 1 267 ? -7.382 11.268 14.558 1.00 48.47 267 ASN A C 1
ATOM 2098 O O . ASN A 1 267 ? -7.278 12.337 15.150 1.00 48.47 267 ASN A O 1
ATOM 2102 N N . PHE A 1 268 ? -8.245 11.087 13.561 1.00 39.25 268 PHE A N 1
ATOM 2103 C CA . PHE A 1 268 ? -8.960 12.167 12.890 1.00 39.25 268 PHE A CA 1
ATOM 2104 C C . PHE A 1 268 ? -10.265 12.637 13.535 1.00 39.25 268 PHE A C 1
ATOM 2106 O O . PHE A 1 268 ? -10.739 13.714 13.182 1.00 39.25 268 PHE A O 1
ATOM 2113 N N . LEU A 1 269 ? -10.861 11.881 14.464 1.00 36.34 269 LEU A N 1
ATOM 2114 C CA . LEU A 1 269 ? -12.092 12.362 15.100 1.00 36.34 269 LEU A CA 1
ATOM 2115 C C . LEU A 1 269 ? -11.815 13.439 16.162 1.00 36.34 269 LEU A C 1
ATOM 2117 O O . LEU A 1 269 ? -12.658 14.309 16.337 1.00 36.34 269 LEU A O 1
ATOM 2121 N N . TYR A 1 270 ? -10.635 13.443 16.804 1.00 39.84 270 TYR A N 1
ATOM 2122 C CA . TYR A 1 270 ? -10.313 14.378 17.901 1.00 39.84 270 TYR A CA 1
ATOM 2123 C C . TYR A 1 270 ? -8.809 14.679 18.072 1.00 39.84 270 TYR A C 1
ATOM 2125 O O . TYR A 1 270 ? -8.352 14.911 19.189 1.00 39.84 270 TYR A O 1
ATOM 2133 N N . GLY A 1 271 ? -8.010 14.653 17.002 1.00 33.00 271 GLY A N 1
ATOM 2134 C CA . GLY A 1 271 ? -6.637 15.173 17.047 1.00 33.00 271 GLY A CA 1
ATOM 2135 C C . GLY A 1 271 ? -6.647 16.693 17.236 1.00 33.00 271 GLY A C 1
ATOM 2136 O O . GLY A 1 271 ? -7.523 17.352 16.685 1.00 33.00 271 GLY A O 1
ATOM 2137 N N . GLY A 1 272 ? -5.703 17.231 18.021 1.00 33.50 272 GLY A N 1
ATOM 2138 C CA . GLY A 1 272 ? -5.559 18.654 18.369 1.00 33.50 272 GLY A CA 1
ATOM 2139 C C . GLY A 1 272 ? -5.682 19.627 17.185 1.00 33.50 272 GLY A C 1
ATOM 2140 O O . GLY A 1 272 ? -5.696 19.210 16.029 1.00 33.50 272 GLY A O 1
ATOM 2141 N N . ALA A 1 273 ? -5.687 20.942 17.420 1.00 35.06 273 ALA A N 1
ATOM 2142 C CA . ALA A 1 273 ? -5.535 21.926 16.336 1.00 35.06 273 ALA A CA 1
ATOM 2143 C C . ALA A 1 273 ? -4.309 21.627 15.439 1.00 35.06 273 ALA A C 1
ATOM 2145 O O . ALA A 1 273 ? -4.275 22.030 14.290 1.00 35.06 273 ALA A O 1
ATOM 2146 N N . ALA A 1 274 ? -3.338 20.843 15.925 1.00 33.97 274 ALA A N 1
ATOM 2147 C CA . ALA A 1 274 ? -2.209 20.339 15.149 1.00 33.97 274 ALA A CA 1
ATOM 2148 C C . ALA A 1 274 ? -2.425 18.958 14.479 1.00 33.97 274 ALA A C 1
ATOM 2150 O O . ALA A 1 274 ? -1.615 18.557 13.650 1.00 33.97 274 ALA A O 1
ATOM 2151 N N . GLY A 1 275 ? -3.447 18.179 14.842 1.00 35.06 275 GLY A N 1
ATOM 2152 C CA . GLY A 1 275 ? -3.628 16.781 14.416 1.00 35.06 275 GLY A CA 1
ATOM 2153 C C . GLY A 1 275 ? -4.571 16.582 13.228 1.00 35.06 275 GLY A C 1
ATOM 2154 O O . GLY A 1 275 ? -4.337 15.692 12.417 1.00 35.06 275 GLY A O 1
ATOM 2155 N N . ALA A 1 276 ? -5.604 17.418 13.105 1.00 35.38 276 ALA A N 1
ATOM 2156 C CA . ALA A 1 276 ? -6.497 17.423 11.942 1.00 35.38 276 ALA A CA 1
ATOM 2157 C C . ALA A 1 276 ? -6.080 18.443 10.865 1.00 35.38 276 ALA A C 1
ATOM 2159 O O . ALA A 1 276 ? -6.605 18.385 9.757 1.00 35.38 276 ALA A O 1
ATOM 2160 N N . ALA A 1 277 ? -5.170 19.371 11.186 1.00 40.56 277 ALA A N 1
ATOM 2161 C CA . ALA A 1 277 ? -4.929 20.555 10.363 1.00 40.56 277 ALA A CA 1
ATOM 2162 C C . ALA A 1 277 ? -3.979 20.361 9.172 1.00 40.56 277 ALA A C 1
ATOM 2164 O O . ALA A 1 277 ? -4.116 21.107 8.220 1.00 40.56 277 ALA A O 1
ATOM 2165 N N . ASP A 1 278 ? -3.094 19.360 9.156 1.00 53.19 278 ASP A N 1
ATOM 2166 C CA . ASP A 1 278 ? -2.070 19.251 8.100 1.00 53.19 278 ASP A CA 1
ATOM 2167 C C . ASP A 1 278 ? -1.760 17.795 7.737 1.00 53.19 278 ASP A C 1
ATOM 2169 O O . ASP A 1 278 ? -0.609 17.365 7.791 1.00 53.19 278 ASP A O 1
ATOM 2173 N N . TYR A 1 279 ? -2.776 16.983 7.427 1.00 53.62 279 TYR A N 1
ATOM 2174 C CA . TYR A 1 279 ? -2.499 15.698 6.777 1.00 53.62 279 TYR A CA 1
ATOM 2175 C C . TYR A 1 279 ? -2.453 15.907 5.266 1.00 53.62 279 TYR A C 1
ATOM 2177 O O . TYR A 1 279 ? -3.478 16.201 4.646 1.00 53.62 279 TYR A O 1
ATOM 2185 N N . ARG A 1 280 ? -1.252 15.793 4.696 1.00 64.56 280 ARG A N 1
ATOM 2186 C CA . ARG A 1 280 ? -0.976 16.050 3.284 1.00 64.56 280 ARG A CA 1
ATOM 2187 C C . ARG A 1 280 ? -1.105 14.757 2.486 1.00 64.56 280 ARG A C 1
ATOM 2189 O O . ARG A 1 280 ? -0.309 13.836 2.646 1.00 64.56 280 ARG A O 1
ATOM 2196 N N . LEU A 1 281 ? -2.105 14.671 1.624 1.00 64.69 281 LEU A N 1
ATOM 2197 C CA . LEU A 1 281 ? -2.190 13.610 0.631 1.00 64.69 281 LEU A CA 1
ATOM 2198 C C . LEU A 1 281 ? -1.380 14.040 -0.588 1.00 64.69 281 LEU A C 1
ATOM 2200 O O . LEU A 1 281 ? -1.799 14.954 -1.288 1.00 64.69 281 LEU A O 1
ATOM 2204 N N . SER A 1 282 ? -0.237 13.404 -0.826 1.00 68.94 282 SER A N 1
ATOM 2205 C CA . SER A 1 282 ? 0.474 13.508 -2.102 1.00 68.94 282 SER A CA 1
ATOM 2206 C C . SER A 1 282 ? -0.069 12.473 -3.088 1.00 68.94 282 SER A C 1
ATOM 2208 O O . SER A 1 282 ? -0.290 11.328 -2.706 1.00 68.94 282 SER A O 1
ATOM 2210 N N . SER A 1 283 ? -0.268 12.861 -4.340 1.00 61.66 283 SER A N 1
ATOM 2211 C CA . SER A 1 283 ? -0.541 11.951 -5.450 1.00 61.66 283 SER A CA 1
ATOM 2212 C C . SER A 1 283 ? 0.495 12.180 -6.536 1.00 61.66 283 SER A C 1
ATOM 2214 O O . SER A 1 283 ? 0.832 13.334 -6.798 1.00 61.66 283 SER A O 1
ATOM 2216 N N . SER A 1 284 ? 0.975 11.116 -7.173 1.00 74.12 284 SER A N 1
ATOM 2217 C CA . SER A 1 284 ? 1.638 11.239 -8.473 1.00 74.12 284 SER A CA 1
ATOM 2218 C C . SER A 1 284 ? 0.604 11.129 -9.589 1.00 74.12 284 SER A C 1
ATOM 2220 O O . SER A 1 284 ? -0.354 10.356 -9.479 1.00 74.12 284 SER A O 1
ATOM 2222 N N . SER A 1 285 ? 0.793 11.924 -10.636 1.00 62.28 285 SER A N 1
ATOM 2223 C CA . SER A 1 285 ? 0.241 11.675 -11.962 1.00 62.28 285 SER A CA 1
ATOM 2224 C C . SER A 1 285 ? 1.253 12.122 -13.012 1.00 62.28 285 SER A C 1
ATOM 2226 O O . SER A 1 285 ? 1.559 13.315 -13.097 1.00 62.28 285 SER A O 1
ATOM 2228 N N . SER A 1 286 ? 1.750 11.193 -13.824 1.00 59.56 286 SER A N 1
ATOM 2229 C CA . SER A 1 286 ? 2.604 11.486 -14.985 1.00 59.56 286 SER A CA 1
ATOM 2230 C C . SER A 1 286 ? 3.811 12.373 -14.631 1.00 59.56 286 SER A C 1
ATOM 2232 O O . SER A 1 286 ? 3.976 13.463 -15.174 1.00 59.56 286 SER A O 1
ATOM 2234 N N . SER A 1 287 ? 4.619 11.937 -13.656 1.00 59.47 287 SER A N 1
ATOM 2235 C CA . SER A 1 287 ? 5.778 12.656 -13.071 1.00 59.47 287 SER A CA 1
ATOM 2236 C C . SER A 1 287 ? 5.474 13.924 -12.276 1.00 59.47 287 SER A C 1
ATOM 2238 O O . SER A 1 287 ? 6.329 14.400 -11.529 1.00 59.47 287 SER A O 1
ATOM 2240 N N . SER A 1 288 ? 4.263 14.465 -12.371 1.00 59.00 288 SER A N 1
ATOM 2241 C CA . SER A 1 288 ? 3.839 15.566 -11.514 1.00 59.00 288 SER A CA 1
ATOM 2242 C C . SER A 1 288 ? 3.364 15.027 -10.179 1.00 59.00 288 SER A C 1
ATOM 2244 O O . SER A 1 288 ? 2.583 14.077 -10.103 1.00 59.00 288 SER A O 1
ATOM 2246 N N . PHE A 1 289 ? 3.833 15.654 -9.108 1.00 71.44 289 PHE A N 1
ATOM 2247 C CA .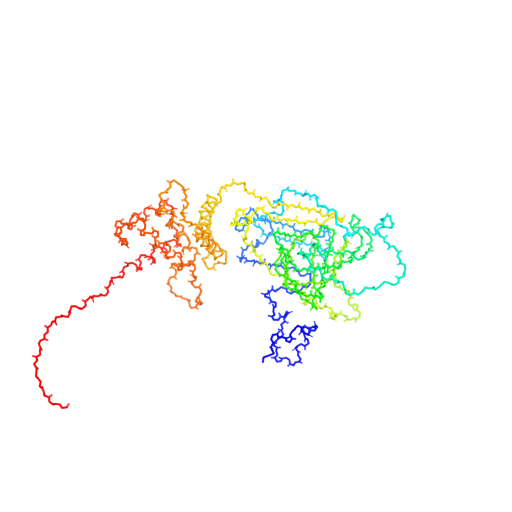 PHE A 1 289 ? 3.294 15.413 -7.785 1.00 71.44 289 PHE A CA 1
ATOM 2248 C C . PHE A 1 289 ? 2.335 16.540 -7.453 1.00 71.44 289 PHE A C 1
ATOM 2250 O O . PHE A 1 289 ? 2.662 17.710 -7.619 1.00 71.44 289 PHE A O 1
ATOM 2257 N N . ALA A 1 290 ? 1.175 16.190 -6.924 1.00 52.31 290 ALA A N 1
ATOM 2258 C CA . ALA A 1 290 ? 0.231 17.153 -6.394 1.00 52.31 290 ALA A CA 1
ATOM 2259 C C . ALA A 1 290 ? -0.070 16.814 -4.939 1.00 52.31 290 ALA A C 1
ATOM 2261 O O . ALA A 1 290 ? -0.026 15.650 -4.535 1.00 52.31 290 ALA A O 1
ATOM 2262 N N . ALA A 1 291 ? -0.372 17.819 -4.127 1.00 61.22 291 ALA A N 1
ATOM 2263 C CA . ALA A 1 291 ? -0.705 17.632 -2.728 1.00 61.22 291 ALA A CA 1
ATOM 2264 C C . ALA A 1 291 ? -2.039 18.267 -2.353 1.00 61.22 291 ALA A C 1
ATOM 2266 O O . ALA A 1 291 ? -2.371 19.354 -2.800 1.00 61.22 291 ALA A O 1
ATOM 2267 N N . SER A 1 292 ? -2.778 17.613 -1.466 1.00 59.06 292 SER A N 1
ATOM 2268 C CA . SER A 1 292 ? -4.016 18.133 -0.892 1.00 59.06 292 SER A CA 1
ATOM 2269 C C . SER A 1 292 ? -3.970 18.054 0.627 1.00 59.06 292 SER A C 1
ATOM 2271 O O . SER A 1 292 ? -3.467 17.078 1.186 1.00 59.06 292 SER A O 1
ATOM 2273 N N . SER A 1 293 ? -4.503 19.063 1.309 1.00 65.81 293 SER A N 1
ATOM 2274 C CA . SER A 1 293 ? -4.804 19.006 2.739 1.00 65.81 293 SER A CA 1
ATOM 2275 C C . SER A 1 293 ? -6.171 18.356 2.962 1.00 65.81 293 SER A C 1
ATOM 2277 O O . SER A 1 293 ? -7.152 18.626 2.260 1.00 65.81 293 SER A O 1
ATOM 2279 N N . ALA A 1 294 ? -6.262 17.495 3.976 1.00 54.47 294 ALA A N 1
ATOM 2280 C CA . ALA A 1 294 ? -7.557 17.036 4.467 1.00 54.47 294 ALA A CA 1
ATOM 2281 C C . ALA A 1 294 ? -8.378 18.230 4.992 1.00 54.47 294 ALA A C 1
ATOM 2283 O O . ALA A 1 294 ? -7.839 19.115 5.655 1.00 54.47 294 ALA A O 1
ATOM 2284 N N . ALA A 1 295 ? -9.686 18.252 4.723 1.00 45.56 295 ALA A N 1
ATOM 2285 C CA . ALA A 1 295 ? -10.543 19.344 5.178 1.00 45.56 295 ALA A CA 1
ATOM 2286 C C . ALA A 1 295 ? -10.589 19.421 6.721 1.00 45.56 295 ALA A C 1
ATOM 2288 O O . ALA A 1 295 ? -10.953 18.448 7.395 1.00 45.56 295 ALA A O 1
ATOM 2289 N N . SER A 1 296 ? -10.237 20.587 7.271 1.00 47.25 296 SER A N 1
ATOM 2290 C CA . SER A 1 296 ? -10.318 20.915 8.698 1.00 47.25 296 SER A CA 1
ATOM 2291 C C . SER A 1 296 ? -11.466 21.896 8.976 1.00 47.25 296 SER A C 1
ATOM 2293 O O . SER A 1 296 ? -11.815 22.731 8.143 1.00 47.25 296 SER A O 1
ATOM 2295 N N . SER A 1 297 ? -12.097 21.777 10.147 1.00 37.28 297 SER A N 1
ATOM 2296 C CA . SER A 1 297 ? -13.037 22.780 10.664 1.00 37.28 297 SER A CA 1
ATOM 2297 C C . SER A 1 297 ? -12.256 23.954 11.272 1.00 37.28 297 SER A C 1
ATOM 2299 O O . SER A 1 297 ? -11.285 23.727 11.988 1.00 37.28 297 SER A O 1
ATOM 2301 N N . SER A 1 298 ? -12.682 25.186 10.983 1.00 34.22 298 SER A N 1
ATOM 2302 C CA . SER A 1 298 ? -11.985 26.459 11.240 1.00 34.22 298 SER A CA 1
ATOM 2303 C C . SER A 1 298 ? -11.566 26.744 12.695 1.00 34.22 298 SER A C 1
ATOM 2305 O O . SER A 1 298 ? -12.214 26.316 13.648 1.00 34.22 298 SER A O 1
ATOM 2307 N N . SER A 1 299 ? -10.516 27.564 12.826 1.00 37.34 299 SER A N 1
ATOM 2308 C CA . SER A 1 299 ? -9.792 27.978 14.036 1.00 37.34 299 SER A CA 1
ATOM 2309 C C . SER A 1 299 ? -10.648 28.509 15.200 1.00 37.34 299 SER A C 1
ATOM 2311 O O . SER A 1 299 ? -11.243 29.584 15.105 1.00 37.34 299 SER A O 1
ATOM 2313 N N . ALA A 1 300 ? -10.584 27.827 16.345 1.00 35.44 300 ALA A N 1
ATOM 2314 C CA . ALA A 1 300 ? -10.910 28.365 17.668 1.00 35.44 300 ALA A CA 1
ATOM 2315 C C . ALA A 1 300 ? -9.678 28.239 18.584 1.00 35.44 300 ALA A C 1
ATOM 2317 O O . ALA A 1 300 ? -8.851 27.346 18.400 1.00 35.44 300 ALA A O 1
ATOM 2318 N N . THR A 1 301 ? -9.530 29.140 19.557 1.00 49.03 301 THR A N 1
ATOM 2319 C CA . THR A 1 301 ? -8.387 29.180 20.486 1.00 49.03 301 THR A CA 1
ATOM 2320 C C . THR A 1 301 ? -8.157 27.821 21.173 1.00 49.03 301 THR A C 1
ATOM 2322 O O . THR A 1 301 ? -9.097 27.166 21.627 1.00 49.03 301 THR A O 1
ATOM 2325 N N . HIS A 1 302 ? -6.889 27.392 21.250 1.00 58.16 302 HIS A N 1
ATOM 2326 C CA . HIS A 1 302 ? -6.448 26.025 21.590 1.00 58.16 302 HIS A CA 1
ATOM 2327 C C . HIS A 1 302 ? -7.118 25.414 22.842 1.00 58.16 302 HIS A C 1
ATOM 2329 O O . HIS A 1 302 ? -7.416 24.222 22.869 1.00 58.16 302 HIS A O 1
ATOM 2335 N N . ALA A 1 303 ? -7.410 26.220 23.869 1.00 57.06 303 ALA A N 1
ATOM 2336 C CA . ALA A 1 303 ? -8.064 25.761 25.099 1.00 57.06 303 ALA A CA 1
ATOM 2337 C C . ALA A 1 303 ? -9.591 25.591 24.961 1.00 57.06 303 ALA A C 1
ATOM 2339 O O . ALA A 1 303 ? -10.155 24.613 25.457 1.00 57.06 303 ALA A O 1
ATOM 2340 N N . ALA A 1 304 ? -10.271 26.510 24.266 1.00 60.12 304 ALA A N 1
ATOM 2341 C CA . ALA A 1 304 ? -11.715 26.431 24.038 1.00 60.12 304 ALA A CA 1
ATOM 2342 C C . ALA A 1 304 ? -12.069 25.240 23.133 1.00 60.12 304 ALA A C 1
ATOM 2344 O O . ALA A 1 304 ? -13.042 24.529 23.379 1.00 60.12 304 ALA A O 1
ATOM 2345 N N . GLU A 1 305 ? -11.226 24.960 22.140 1.00 63.69 305 GLU A N 1
ATOM 2346 C CA . GLU A 1 305 ? -11.398 23.820 21.243 1.00 63.69 305 GLU A CA 1
ATOM 2347 C C . GLU A 1 305 ? -11.226 22.474 21.968 1.00 63.69 305 GLU A C 1
ATOM 2349 O O . GLU A 1 305 ? -12.054 21.575 21.807 1.00 63.69 305 GLU A O 1
ATOM 2354 N N . LYS A 1 306 ? -10.197 22.327 22.821 1.00 64.81 306 LYS A N 1
ATOM 2355 C CA . LYS A 1 306 ? -10.026 21.122 23.657 1.00 64.81 306 LYS A CA 1
ATOM 2356 C C . LYS A 1 306 ? -11.253 20.886 24.544 1.00 64.81 306 LYS A C 1
ATOM 2358 O O . LYS A 1 306 ? -11.771 19.774 24.600 1.00 64.81 306 LYS A O 1
ATOM 2363 N N . ARG A 1 307 ? -11.782 21.941 25.166 1.00 71.94 307 ARG A N 1
ATOM 2364 C CA . ARG A 1 307 ? -12.989 21.879 26.005 1.00 71.94 307 ARG A CA 1
ATOM 2365 C C . ARG A 1 307 ? -14.218 21.375 25.237 1.00 71.94 307 ARG A C 1
ATOM 2367 O O . ARG A 1 307 ? -14.900 20.459 25.695 1.00 71.94 307 ARG A O 1
ATOM 2374 N N . VAL A 1 308 ? -14.470 21.912 24.044 1.00 70.06 308 VAL A N 1
ATOM 2375 C CA . VAL A 1 308 ? -15.561 21.437 23.174 1.00 70.06 308 VAL A CA 1
ATOM 2376 C C . VAL A 1 308 ? -15.332 19.981 22.755 1.00 70.06 308 VAL A C 1
ATOM 2378 O O . VAL A 1 308 ? -16.263 19.180 22.774 1.00 70.06 308 VAL A O 1
ATOM 2381 N N . ARG A 1 309 ? -14.090 19.585 22.453 1.00 67.69 309 ARG A N 1
ATOM 2382 C CA . ARG A 1 309 ? -13.757 18.193 22.107 1.00 67.69 309 ARG A CA 1
ATOM 2383 C C . ARG A 1 309 ? -14.006 17.213 23.249 1.00 67.69 309 ARG A C 1
ATOM 2385 O O . ARG A 1 309 ? -14.521 16.133 22.977 1.00 67.69 309 ARG A O 1
ATOM 2392 N N . ALA A 1 310 ? -13.693 17.575 24.497 1.00 76.69 310 ALA A N 1
ATOM 2393 C CA . ALA A 1 310 ? -14.000 16.746 25.667 1.00 76.69 310 ALA A CA 1
ATOM 2394 C C . ALA A 1 310 ? -15.506 16.456 25.753 1.00 76.69 310 ALA A C 1
ATOM 2396 O O . ALA A 1 310 ? -15.915 15.306 25.897 1.00 76.69 310 ALA A O 1
ATOM 2397 N N . LEU A 1 311 ? -16.325 17.499 25.579 1.00 76.38 311 LEU A N 1
ATOM 2398 C CA . LEU A 1 311 ? -17.784 17.398 25.557 1.00 76.38 311 LEU A CA 1
ATOM 2399 C C . LEU A 1 311 ? -18.293 16.507 24.431 1.00 76.38 311 LEU A C 1
ATOM 2401 O O . LEU A 1 311 ? -19.112 15.621 24.667 1.00 76.38 311 LEU A O 1
ATOM 2405 N N . VAL A 1 312 ? -17.779 16.705 23.219 1.00 76.69 312 VAL A N 1
ATOM 2406 C CA . VAL A 1 312 ? -18.182 15.905 22.063 1.00 76.69 312 VAL A CA 1
ATOM 2407 C C . VAL A 1 312 ? -17.758 14.441 22.237 1.00 76.69 312 VAL A C 1
ATOM 2409 O O . VAL A 1 312 ? -18.545 13.553 21.917 1.00 76.69 312 VAL A O 1
ATOM 2412 N N . LEU A 1 313 ? -16.567 14.162 22.777 1.00 76.19 313 LEU A N 1
ATOM 2413 C CA . LEU A 1 313 ? -16.115 12.802 23.099 1.00 76.19 313 LEU A CA 1
ATOM 2414 C C . LEU A 1 313 ? -17.013 12.142 24.147 1.00 76.19 313 LEU A C 1
ATOM 2416 O O . LEU A 1 313 ? -17.457 11.015 23.936 1.00 76.19 313 LEU A O 1
ATOM 2420 N N . GLY A 1 314 ? -17.322 12.852 25.235 1.00 81.81 314 GLY A N 1
ATOM 2421 C CA . GLY A 1 314 ? -18.265 12.384 26.250 1.00 81.81 314 GLY A CA 1
ATOM 2422 C C . GLY A 1 314 ? -19.640 12.076 25.654 1.00 81.81 314 GLY A C 1
ATOM 2423 O O . GLY A 1 314 ? -20.210 11.021 25.928 1.00 81.81 314 GLY A O 1
ATOM 2424 N N . ALA A 1 315 ? -20.123 12.934 24.751 1.00 79.06 315 ALA A N 1
ATOM 2425 C CA . ALA A 1 315 ? -21.397 12.743 24.063 1.00 79.06 315 ALA A CA 1
ATOM 2426 C C . ALA A 1 315 ? -21.371 11.540 23.114 1.00 79.06 315 ALA A C 1
ATOM 2428 O O . ALA A 1 315 ? -22.352 10.810 23.046 1.00 79.06 315 ALA A O 1
ATOM 2429 N N . HIS A 1 316 ? -20.261 11.288 22.414 1.00 76.94 316 HIS A N 1
ATOM 2430 C CA . HIS A 1 316 ? -20.118 10.108 21.557 1.00 76.94 316 HIS A CA 1
ATOM 2431 C C . HIS A 1 316 ? -20.049 8.820 22.366 1.00 76.94 316 HIS A C 1
ATOM 2433 O O . HIS A 1 316 ? -20.714 7.855 22.005 1.00 76.94 316 HIS A O 1
ATOM 2439 N N . ILE A 1 317 ? -19.278 8.798 23.456 1.00 81.88 317 ILE A N 1
ATOM 2440 C CA . ILE A 1 317 ? -19.238 7.650 24.370 1.00 81.88 317 ILE A CA 1
ATOM 2441 C C . ILE A 1 317 ? -20.651 7.357 24.868 1.00 81.88 317 ILE A C 1
ATOM 2443 O O . ILE A 1 317 ? -21.113 6.223 24.764 1.00 81.88 317 ILE A O 1
ATOM 2447 N N . PHE A 1 318 ? -21.362 8.391 25.318 1.00 80.12 318 PHE A N 1
ATOM 2448 C CA . PHE A 1 318 ? -22.748 8.258 25.735 1.00 80.12 318 PHE A CA 1
ATOM 2449 C C . PHE A 1 318 ? -23.647 7.737 24.603 1.00 80.12 318 PHE A C 1
ATOM 2451 O O . PHE A 1 318 ? -24.336 6.743 24.791 1.00 80.12 318 PHE A O 1
ATOM 2458 N N . LEU A 1 319 ? -23.594 8.333 23.409 1.00 76.94 319 LEU A N 1
ATOM 2459 C CA . LEU A 1 319 ? -24.381 7.917 22.245 1.00 76.94 319 LEU A CA 1
ATOM 2460 C C . LEU A 1 319 ? -24.135 6.447 21.880 1.00 76.94 319 LEU A C 1
ATOM 2462 O O . LEU A 1 319 ? -25.075 5.712 21.589 1.00 76.94 319 LEU A O 1
ATOM 2466 N N . TYR A 1 320 ? -22.873 6.016 21.873 1.00 75.94 320 TYR A N 1
ATOM 2467 C CA . TYR A 1 320 ? -22.510 4.654 21.498 1.00 75.94 320 TYR A CA 1
ATOM 2468 C C . TYR A 1 320 ? -22.941 3.634 22.548 1.00 75.94 320 TYR A C 1
ATOM 2470 O O . TYR A 1 320 ? -23.459 2.587 22.169 1.00 75.94 320 TYR A O 1
ATOM 2478 N N . VAL A 1 321 ? -22.772 3.937 23.837 1.00 75.31 321 VAL A N 1
ATOM 2479 C CA . VAL A 1 321 ? -23.194 3.024 24.909 1.00 75.31 321 VAL A CA 1
ATOM 2480 C C . VAL A 1 321 ? -24.713 2.998 25.054 1.00 75.31 321 VAL A C 1
ATOM 2482 O O . VAL A 1 321 ? -25.288 1.925 25.151 1.00 75.31 321 VAL A O 1
ATOM 2485 N N . ALA A 1 322 ? -25.354 4.166 25.088 1.00 67.69 322 ALA A N 1
ATOM 2486 C CA . ALA A 1 322 ? -26.746 4.303 25.507 1.00 67.69 322 ALA A CA 1
ATOM 2487 C C . ALA A 1 322 ? -27.751 4.275 24.352 1.00 67.69 322 ALA A C 1
ATOM 2489 O O . ALA A 1 322 ? -28.862 3.812 24.546 1.00 67.69 322 ALA A O 1
ATOM 2490 N N . LEU A 1 323 ? -27.400 4.782 23.162 1.00 66.25 323 LEU A N 1
ATOM 2491 C CA . LEU A 1 323 ? -28.332 4.811 22.020 1.00 66.25 323 LEU A CA 1
ATOM 2492 C C . LEU A 1 323 ? -28.016 3.771 20.943 1.00 66.25 323 LEU A C 1
ATOM 2494 O O . LEU A 1 323 ? -28.800 3.599 20.011 1.00 66.25 323 LEU A O 1
ATOM 2498 N N . ARG A 1 324 ? -26.844 3.132 20.998 1.00 68.88 324 ARG A N 1
ATOM 2499 C CA . ARG A 1 324 ? -26.400 2.162 19.983 1.00 68.88 324 ARG A CA 1
ATOM 2500 C C . ARG A 1 324 ? -25.995 0.809 20.568 1.00 68.88 324 ARG A C 1
ATOM 2502 O O . ARG A 1 324 ? -25.437 0.006 19.820 1.00 68.88 324 ARG A O 1
ATOM 2509 N N . ASP A 1 325 ? -26.244 0.585 21.862 1.00 70.31 325 ASP A N 1
ATOM 2510 C CA . ASP A 1 325 ? -25.961 -0.658 22.599 1.00 70.31 325 ASP A CA 1
ATOM 2511 C C . ASP A 1 325 ? -24.563 -1.238 22.328 1.00 70.31 325 ASP A C 1
ATOM 2513 O O . ASP A 1 325 ? -24.355 -2.452 22.236 1.00 70.31 325 ASP A O 1
ATOM 2517 N N . VAL A 1 326 ? -23.565 -0.368 22.146 1.00 69.00 326 VAL A N 1
ATOM 2518 C CA . VAL A 1 326 ? -22.188 -0.810 21.934 1.00 69.00 326 VAL A CA 1
ATOM 2519 C C . VAL A 1 326 ? -21.627 -1.257 23.289 1.00 69.00 326 VAL A C 1
ATOM 2521 O O . VAL A 1 326 ? -21.583 -0.449 24.218 1.00 69.00 326 VAL A O 1
ATOM 2524 N N . PRO A 1 327 ? -21.163 -2.514 23.432 1.00 72.69 327 PRO A N 1
ATOM 2525 C CA . PRO A 1 327 ? -20.689 -3.010 24.715 1.00 72.69 327 PRO A CA 1
ATOM 2526 C C . PRO A 1 327 ? -19.427 -2.250 25.159 1.00 72.69 327 PRO A C 1
ATOM 2528 O O . PRO A 1 327 ? -18.536 -2.035 24.327 1.00 72.69 327 PRO A O 1
ATOM 2531 N N . PRO A 1 328 ? -19.288 -1.899 26.455 1.00 69.38 328 PRO A N 1
ATOM 2532 C CA . PRO A 1 328 ? -18.111 -1.200 26.992 1.00 69.38 328 PRO A CA 1
ATOM 2533 C C . PRO A 1 328 ? -16.773 -1.912 26.746 1.00 69.38 328 PRO A C 1
ATOM 2535 O O . PRO A 1 328 ? -15.723 -1.281 26.730 1.00 69.38 328 PRO A O 1
ATOM 2538 N N . THR A 1 329 ? -16.806 -3.224 26.503 1.00 70.56 329 THR A N 1
ATOM 2539 C CA . THR A 1 329 ? -15.643 -4.042 26.126 1.00 70.56 329 THR A CA 1
ATOM 2540 C C . THR A 1 329 ? -15.219 -3.876 24.664 1.00 70.56 329 THR A C 1
ATOM 2542 O O . THR A 1 329 ? -14.211 -4.442 24.245 1.00 70.56 329 THR A O 1
ATOM 2545 N N . SER A 1 330 ? -15.968 -3.121 23.857 1.00 66.44 330 SER A N 1
ATOM 2546 C CA . SER A 1 330 ? -15.613 -2.874 22.461 1.00 66.44 330 SER A CA 1
ATOM 2547 C C . SER A 1 330 ? -14.327 -2.050 22.349 1.00 66.44 330 SER A C 1
ATOM 2549 O O . SER A 1 330 ? -14.090 -1.100 23.105 1.00 66.44 330 SER A O 1
ATOM 2551 N N . GLN A 1 331 ? -13.512 -2.367 21.341 1.00 63.75 331 GLN A N 1
ATOM 2552 C CA . GLN A 1 331 ? -12.308 -1.591 21.037 1.00 63.75 331 GLN A CA 1
ATOM 2553 C C . GLN A 1 331 ? -12.636 -0.124 20.727 1.00 63.75 331 GLN A C 1
ATOM 2555 O O . GLN A 1 331 ? -11.895 0.764 21.136 1.00 63.75 331 GLN A O 1
ATOM 2560 N N . LEU A 1 332 ? -13.779 0.149 20.084 1.00 69.62 332 LEU A N 1
ATOM 2561 C CA . LEU A 1 332 ? -14.240 1.512 19.813 1.00 69.62 332 LEU A CA 1
ATOM 2562 C C . LEU A 1 332 ? -14.397 2.326 21.106 1.00 69.62 332 LEU A C 1
ATOM 2564 O O . LEU A 1 332 ? -13.820 3.408 21.215 1.00 69.62 332 LEU A O 1
ATOM 2568 N N . LEU A 1 333 ? -15.145 1.811 22.089 1.00 76.19 333 LEU A N 1
ATOM 2569 C CA . LEU A 1 333 ? -15.346 2.511 23.360 1.00 76.19 333 LEU A CA 1
ATOM 2570 C C . LEU A 1 333 ? -14.058 2.604 24.171 1.00 76.19 333 LEU A C 1
ATOM 2572 O O . LEU A 1 333 ? -13.776 3.665 24.721 1.00 76.19 333 LEU A O 1
ATOM 2576 N N . THR A 1 334 ? -13.228 1.560 24.150 1.00 74.00 334 THR A N 1
ATOM 2577 C CA . THR A 1 334 ? -11.898 1.589 24.774 1.00 74.00 334 THR A CA 1
ATOM 2578 C C . THR A 1 334 ? -11.062 2.748 24.225 1.00 74.00 334 THR A C 1
ATOM 2580 O O . THR A 1 334 ? -10.531 3.549 24.995 1.00 74.00 334 THR A O 1
ATOM 2583 N N . ILE A 1 335 ? -11.008 2.909 22.898 1.00 67.75 335 ILE A N 1
ATOM 2584 C CA . ILE A 1 335 ? -10.255 3.988 22.244 1.00 67.75 335 ILE A CA 1
ATOM 2585 C C . ILE A 1 335 ? -10.857 5.364 22.561 1.00 67.75 335 ILE A C 1
ATOM 2587 O O . ILE A 1 335 ? -10.110 6.305 22.844 1.00 67.75 335 ILE A O 1
ATOM 2591 N N . LEU A 1 336 ? -12.187 5.502 22.531 1.00 77.19 336 LEU A N 1
ATOM 2592 C CA . LEU A 1 336 ? -12.860 6.762 22.869 1.00 77.19 336 LEU A CA 1
ATOM 2593 C C . LEU A 1 336 ? -12.596 7.168 24.329 1.00 77.19 336 LEU A C 1
ATOM 2595 O O . LEU A 1 336 ? -12.264 8.326 24.583 1.00 77.19 336 LEU A O 1
ATOM 2599 N N . CYS A 1 337 ? -12.659 6.221 25.269 1.00 80.81 337 CYS A N 1
ATOM 2600 C CA . CYS A 1 337 ? -12.354 6.440 26.684 1.00 80.81 337 CYS A CA 1
ATOM 2601 C C . CYS A 1 337 ? -10.880 6.806 26.918 1.00 80.81 337 CYS A C 1
ATOM 2603 O O . CYS A 1 337 ? -10.621 7.769 27.639 1.00 80.81 337 CYS A O 1
ATOM 2605 N N . CYS A 1 338 ? -9.919 6.114 26.284 1.00 76.44 338 CYS A N 1
ATOM 2606 C CA . CYS A 1 338 ? -8.493 6.477 26.358 1.00 76.44 338 CYS A CA 1
ATOM 2607 C C . CYS A 1 338 ? -8.257 7.930 25.918 1.00 76.44 338 CYS A C 1
ATOM 2609 O O . CYS A 1 338 ? -7.504 8.669 26.548 1.00 76.44 338 CYS A O 1
ATOM 2611 N N . ARG A 1 339 ? -8.923 8.357 24.841 1.00 70.19 339 ARG A N 1
ATOM 2612 C CA . ARG A 1 339 ? -8.781 9.713 24.292 1.00 70.19 339 ARG A CA 1
ATOM 2613 C C . ARG A 1 339 ? -9.432 10.767 25.160 1.00 70.19 339 ARG A C 1
ATOM 2615 O O . ARG A 1 339 ? -8.829 11.813 25.371 1.00 70.19 339 ARG A O 1
ATOM 2622 N N . LEU A 1 340 ? -10.637 10.494 25.664 1.00 82.25 340 LEU A N 1
ATOM 2623 C CA . LEU A 1 340 ? -11.290 11.388 26.612 1.00 82.25 340 LEU A CA 1
ATOM 2624 C C . LEU A 1 340 ? -10.400 11.585 27.847 1.00 82.25 340 LEU A C 1
ATOM 2626 O O . LEU A 1 340 ? -10.198 12.721 28.263 1.00 82.25 340 LEU A O 1
ATOM 2630 N N . ARG A 1 341 ? -9.797 10.507 28.369 1.00 79.50 341 ARG A N 1
ATOM 2631 C CA . ARG A 1 341 ? -8.842 10.567 29.484 1.00 79.50 341 ARG A CA 1
ATOM 2632 C C . ARG A 1 341 ? -7.612 11.414 29.157 1.00 79.50 341 ARG A C 1
ATOM 2634 O O . ARG A 1 341 ? -7.280 12.307 29.931 1.00 79.50 341 ARG A O 1
ATOM 2641 N N . ALA A 1 342 ? -6.950 11.164 28.027 1.00 76.69 342 ALA A N 1
ATOM 2642 C CA . ALA A 1 342 ? -5.773 11.937 27.620 1.00 76.69 342 ALA A CA 1
ATOM 2643 C C . ALA A 1 342 ? -6.103 13.433 27.484 1.00 76.69 342 ALA A C 1
ATOM 2645 O O . ALA A 1 342 ? -5.404 14.280 28.031 1.00 76.69 342 ALA A O 1
ATOM 2646 N N . LEU A 1 343 ? -7.231 13.754 26.845 1.00 75.50 343 LEU A N 1
ATOM 2647 C CA . LEU A 1 343 ? -7.652 15.133 26.617 1.00 75.50 343 LEU A CA 1
ATOM 2648 C C . LEU A 1 343 ? -8.014 15.856 27.921 1.00 75.50 343 LEU A C 1
ATOM 2650 O O . LEU A 1 343 ? -7.668 17.020 28.089 1.00 75.50 343 LEU A O 1
ATOM 2654 N N . LEU A 1 344 ? -8.686 15.169 28.847 1.00 77.50 344 LEU A N 1
ATOM 2655 C CA . LEU A 1 344 ? -9.008 15.711 30.166 1.00 77.50 344 LEU A CA 1
ATOM 2656 C C . LEU A 1 344 ? -7.774 15.868 31.066 1.00 77.50 344 LEU A C 1
ATOM 2658 O O . LEU A 1 344 ? -7.769 16.757 31.905 1.00 77.50 344 LEU A O 1
ATOM 2662 N N . THR A 1 345 ? -6.734 15.049 30.880 1.00 78.50 345 THR A N 1
ATOM 2663 C CA . THR A 1 345 ? -5.457 15.190 31.607 1.00 78.50 345 THR A CA 1
ATOM 2664 C C . THR A 1 345 ? -4.693 16.449 31.175 1.00 78.50 345 THR A C 1
ATOM 2666 O O . THR A 1 345 ? -3.995 17.047 31.982 1.00 78.50 345 THR A O 1
ATOM 2669 N N . GLU A 1 346 ? -4.839 16.881 29.918 1.00 71.00 346 GLU A N 1
ATOM 2670 C CA . GLU A 1 346 ? -4.200 18.098 29.389 1.00 71.00 346 GLU A CA 1
ATOM 2671 C C . GLU A 1 346 ? -4.991 19.396 29.651 1.00 71.00 346 GLU A C 1
ATOM 2673 O O . GLU A 1 346 ? -4.560 20.473 29.231 1.00 71.00 346 GLU A O 1
ATOM 2678 N N . LEU A 1 347 ? -6.186 19.309 30.240 1.00 70.38 347 LEU A N 1
ATOM 2679 C CA . LEU A 1 347 ? -7.042 20.462 30.514 1.00 70.38 347 LEU A CA 1
ATOM 2680 C C . LEU A 1 347 ? -6.846 20.934 31.959 1.00 70.38 347 LEU A C 1
ATOM 2682 O O . LEU A 1 347 ? -7.253 20.245 32.886 1.00 70.38 347 LEU A O 1
ATOM 2686 N N . ASP A 1 348 ? -6.332 22.154 32.142 1.00 60.94 348 ASP A N 1
ATOM 2687 C CA . ASP A 1 348 ? -6.226 22.782 33.472 1.00 60.94 348 ASP A CA 1
ATOM 2688 C C . ASP A 1 348 ? -7.603 23.125 34.081 1.00 60.94 348 ASP A C 1
ATOM 2690 O O . ASP A 1 348 ? -7.748 23.280 35.290 1.00 60.94 348 ASP A O 1
ATOM 2694 N N . GLU A 1 349 ? -8.641 23.256 33.243 1.00 58.34 349 GLU A N 1
ATOM 2695 C CA . GLU A 1 349 ? -9.999 23.631 33.651 1.00 58.34 349 GLU A CA 1
ATOM 2696 C C . GLU A 1 349 ? -11.080 22.996 32.747 1.00 58.34 349 GLU A C 1
ATOM 2698 O O . GLU A 1 349 ? -10.881 22.889 31.525 1.00 58.34 349 GLU A O 1
ATOM 2703 N N . PRO A 1 350 ? -12.267 22.664 33.298 1.00 57.62 350 PRO A N 1
ATOM 2704 C CA . PRO A 1 350 ? -13.337 22.008 32.555 1.00 57.62 350 PRO A CA 1
ATOM 2705 C C . PRO A 1 350 ? -14.015 22.909 31.501 1.00 57.62 350 PRO A C 1
ATOM 2707 O O . PRO A 1 350 ? -13.917 24.140 31.551 1.00 57.62 350 PRO A O 1
ATOM 2710 N N . PRO A 1 351 ? -14.730 22.308 30.529 1.00 58.19 351 PRO A N 1
ATOM 2711 C CA . PRO A 1 351 ? -15.447 23.037 29.484 1.00 58.19 351 PRO A CA 1
ATOM 2712 C C . PRO A 1 351 ? -16.484 24.041 30.004 1.00 58.19 351 PRO A C 1
ATOM 2714 O O . PRO A 1 351 ? -17.237 23.751 30.928 1.00 58.19 351 PRO A O 1
ATOM 2717 N N . ALA A 1 352 ? -16.562 25.214 29.366 1.00 54.84 352 ALA A N 1
ATOM 2718 C CA . ALA A 1 352 ? -17.586 26.218 29.647 1.00 54.84 352 ALA A CA 1
ATOM 2719 C C . ALA A 1 352 ? -18.786 26.011 28.709 1.00 54.84 352 ALA A C 1
ATOM 2721 O O . ALA A 1 352 ? -18.635 26.121 27.495 1.00 54.84 352 ALA A O 1
ATOM 2722 N N . ALA A 1 353 ? -19.965 25.713 29.263 1.00 48.97 353 ALA A N 1
ATOM 2723 C CA . ALA A 1 353 ? -21.195 25.485 28.488 1.00 48.97 353 ALA A CA 1
ATOM 2724 C C . ALA A 1 353 ? -22.443 26.144 29.113 1.00 48.97 353 ALA A C 1
ATOM 2726 O O . ALA A 1 353 ? -23.556 25.669 28.921 1.00 48.97 353 ALA A O 1
ATOM 2727 N N . GLY A 1 354 ? -22.276 27.203 29.917 1.00 42.09 354 GLY A N 1
ATOM 2728 C CA . GLY A 1 354 ? -23.393 27.843 30.638 1.00 42.09 354 GLY A CA 1
ATOM 2729 C C . GLY A 1 354 ? -23.967 27.010 31.797 1.00 42.09 354 GLY A C 1
ATOM 2730 O O . GLY A 1 354 ? -24.911 27.434 32.452 1.00 42.09 354 GLY A O 1
ATOM 2731 N N . VAL A 1 355 ? -23.373 25.846 32.073 1.00 53.12 355 VAL A N 1
ATOM 2732 C CA . VAL A 1 355 ? -23.671 24.940 33.191 1.00 53.12 355 VAL A CA 1
ATOM 2733 C C . VAL A 1 355 ? -22.546 25.073 34.226 1.00 53.12 355 VAL A C 1
ATOM 2735 O O . VAL A 1 355 ? -21.391 25.290 33.851 1.00 53.12 355 VAL A O 1
ATOM 2738 N N . GLY A 1 356 ? -22.858 24.971 35.524 1.00 56.94 356 GLY A N 1
ATOM 2739 C CA . GLY A 1 356 ? -21.869 25.106 36.602 1.00 56.94 356 GLY A CA 1
ATOM 2740 C C . GLY A 1 356 ? -20.652 24.186 36.414 1.00 56.94 356 GLY A C 1
ATOM 2741 O O . GLY A 1 356 ? -20.812 23.010 36.088 1.00 56.94 356 GLY A O 1
ATOM 2742 N N . ARG A 1 357 ? -19.438 24.722 36.636 1.00 60.47 357 ARG A N 1
ATOM 2743 C CA . ARG A 1 357 ? -18.139 24.057 36.366 1.00 60.47 357 ARG A CA 1
ATOM 2744 C C . ARG A 1 357 ? -18.079 22.603 36.856 1.00 60.47 357 ARG A C 1
ATOM 2746 O O . ARG A 1 357 ? -17.618 21.735 36.122 1.00 60.47 357 ARG A O 1
ATOM 2753 N N . GLY A 1 358 ? -18.569 22.329 38.065 1.00 62.94 358 GLY A N 1
ATOM 2754 C CA . GLY A 1 358 ? -18.511 20.991 38.654 1.00 62.94 358 GLY A CA 1
ATOM 2755 C C . GLY A 1 358 ? -19.458 19.967 38.012 1.00 62.94 358 GLY A C 1
ATOM 2756 O O . GLY A 1 358 ? -19.105 18.797 37.902 1.00 62.94 358 GLY A O 1
ATOM 2757 N N . ALA A 1 359 ? -20.620 20.390 37.502 1.00 64.50 359 ALA A N 1
ATOM 2758 C CA . ALA A 1 359 ? -21.605 19.479 36.908 1.00 64.50 359 ALA A CA 1
ATOM 2759 C C . ALA A 1 359 ? -21.120 18.872 35.581 1.00 64.50 359 ALA A C 1
ATOM 2761 O O . ALA A 1 359 ? -21.448 17.735 35.244 1.00 64.50 359 ALA A O 1
ATOM 2762 N N . LEU A 1 360 ? -20.300 19.612 34.838 1.00 69.69 360 LEU A N 1
ATOM 2763 C CA . LEU A 1 360 ? -19.801 19.186 33.537 1.00 69.69 360 LEU A CA 1
ATOM 2764 C C . LEU A 1 360 ? -18.609 18.224 33.663 1.00 69.69 360 LEU A C 1
ATOM 2766 O O . LEU A 1 360 ? -18.556 17.219 32.955 1.00 69.69 360 LEU A O 1
ATOM 2770 N N . SER A 1 361 ? -17.710 18.469 34.623 1.00 73.62 361 SER A N 1
ATOM 2771 C CA . SER A 1 361 ? -16.670 17.505 35.022 1.00 73.62 361 SER A CA 1
ATOM 2772 C C . SER A 1 361 ? -17.281 16.198 35.516 1.00 73.62 361 SER A C 1
ATOM 2774 O O . SER A 1 361 ? -16.850 15.114 35.125 1.00 73.62 361 SER A O 1
ATOM 2776 N N . LEU A 1 362 ? -18.327 16.306 36.336 1.00 74.44 362 LEU A N 1
ATOM 2777 C CA . LEU A 1 362 ? -19.070 15.169 36.860 1.00 74.44 362 LEU A CA 1
ATOM 2778 C C . LEU A 1 362 ? -19.718 14.349 35.732 1.00 74.44 362 LEU A C 1
ATOM 2780 O O . LEU A 1 362 ? -19.610 13.123 35.727 1.00 74.44 362 LEU A O 1
ATOM 2784 N N . TRP A 1 363 ? -20.336 15.010 34.747 1.00 79.00 363 TRP A N 1
ATOM 2785 C CA . TRP A 1 363 ? -20.921 14.337 33.586 1.00 79.00 363 TRP A CA 1
ATOM 2786 C C . TRP A 1 363 ? -19.864 13.633 32.724 1.00 79.00 363 TRP A C 1
ATOM 2788 O O . TRP A 1 363 ? -20.040 12.463 32.387 1.00 79.00 363 TRP A O 1
ATOM 2798 N N . LEU A 1 364 ? -18.741 14.296 32.419 1.00 82.75 364 LEU A N 1
ATOM 2799 C CA . LEU A 1 364 ? -17.645 13.708 31.632 1.00 82.75 364 LEU A CA 1
ATOM 2800 C C . LEU A 1 364 ? -17.019 12.492 32.323 1.00 82.75 364 LEU A C 1
ATOM 2802 O O . LEU A 1 364 ? -16.757 11.474 31.678 1.00 82.75 364 LEU A O 1
ATOM 2806 N N . ALA A 1 365 ? -16.834 12.572 33.640 1.00 80.50 365 ALA A N 1
ATOM 2807 C CA . ALA A 1 365 ? -16.349 11.453 34.434 1.00 80.50 365 ALA A CA 1
ATOM 2808 C C . ALA A 1 365 ? -17.354 10.291 34.451 1.00 80.50 365 ALA A C 1
ATOM 2810 O O . ALA A 1 365 ? -16.965 9.131 34.311 1.00 80.50 365 ALA A O 1
ATOM 2811 N N . PHE A 1 366 ? -18.651 10.596 34.550 1.00 80.88 366 PHE A N 1
ATOM 2812 C CA . PHE A 1 366 ? -19.714 9.594 34.525 1.00 80.88 366 PHE A CA 1
ATOM 2813 C C . PHE A 1 366 ? -19.782 8.847 33.188 1.00 80.88 366 PHE A C 1
ATOM 2815 O O . PHE A 1 366 ? -19.754 7.616 33.171 1.00 80.88 366 PHE A O 1
ATOM 2822 N N . VAL A 1 367 ? -19.818 9.556 32.055 1.00 83.00 367 VAL A N 1
ATOM 2823 C CA . VAL A 1 367 ? -19.877 8.906 30.732 1.00 83.00 367 VAL A CA 1
ATOM 2824 C C . VAL A 1 367 ? -18.593 8.135 30.420 1.00 83.00 367 VAL A C 1
ATOM 2826 O O . VAL A 1 367 ? -18.665 7.049 29.848 1.00 83.00 367 VAL A O 1
ATOM 2829 N N . GLY A 1 368 ? -17.429 8.624 30.865 1.00 81.81 368 GLY A N 1
ATOM 2830 C CA . GLY A 1 368 ? -16.165 7.889 30.780 1.00 81.81 368 GLY A CA 1
ATOM 2831 C C . GLY A 1 368 ? -16.182 6.586 31.586 1.00 81.81 368 GLY A C 1
ATOM 2832 O O . GLY A 1 368 ? -15.718 5.551 31.100 1.00 81.81 368 GLY A O 1
ATOM 2833 N N . LEU A 1 369 ? -16.782 6.597 32.780 1.00 81.38 369 LEU A N 1
ATOM 2834 C CA . LEU A 1 369 ? -16.965 5.411 33.621 1.00 81.38 369 LEU A CA 1
ATOM 2835 C C . LEU A 1 369 ? -17.946 4.401 33.001 1.00 81.38 369 LEU A C 1
ATOM 2837 O O . LEU A 1 369 ? -17.695 3.196 33.019 1.00 81.38 369 LEU A O 1
ATOM 2841 N N . VAL A 1 370 ? -19.038 4.889 32.408 1.00 79.50 370 VAL A N 1
ATOM 2842 C CA . VAL A 1 370 ? -20.020 4.070 31.677 1.00 79.50 370 VAL A CA 1
ATOM 2843 C C . VAL A 1 370 ? -19.384 3.415 30.448 1.00 79.50 370 VAL A C 1
ATOM 2845 O O . VAL A 1 370 ? -19.477 2.198 30.287 1.00 79.50 370 VAL A O 1
ATOM 2848 N N . GLY A 1 371 ? -18.671 4.188 29.625 1.00 80.12 371 GLY A N 1
ATOM 2849 C CA . GLY A 1 371 ? -17.994 3.689 28.423 1.00 80.12 371 GLY A CA 1
ATOM 2850 C C . GLY A 1 371 ? -16.853 2.714 28.694 1.00 80.12 371 GLY A C 1
ATOM 2851 O O . GLY A 1 371 ? -16.571 1.864 27.857 1.00 80.12 371 GLY A O 1
ATOM 2852 N N . SER A 1 372 ? -16.233 2.795 29.872 1.00 81.25 372 SER A N 1
ATOM 2853 C CA . SER A 1 372 ? -15.153 1.895 30.297 1.00 81.25 372 SER A CA 1
ATOM 2854 C C . SER A 1 372 ? -15.635 0.666 31.078 1.00 81.25 372 SER A C 1
ATOM 2856 O O . SER A 1 372 ? -14.812 -0.155 31.481 1.00 81.25 372 SER A O 1
ATOM 2858 N N . GLY A 1 373 ? -16.950 0.515 31.280 1.00 72.44 373 GLY A N 1
ATOM 2859 C CA . GLY A 1 373 ? -17.551 -0.670 31.898 1.00 72.44 373 GLY A CA 1
ATOM 2860 C C . GLY A 1 373 ? -17.540 -0.681 33.430 1.00 72.44 373 GLY A C 1
ATOM 2861 O O . GLY A 1 373 ? -17.762 -1.732 34.029 1.00 72.44 373 GLY A O 1
ATOM 2862 N N . GLY A 1 374 ? -17.337 0.468 34.085 1.00 60.31 374 GLY A N 1
ATOM 2863 C CA . GLY A 1 374 ? -17.111 0.589 35.535 1.00 60.31 374 GLY A CA 1
ATOM 2864 C C . GLY A 1 374 ? -18.255 0.167 36.474 1.00 60.31 374 GLY A C 1
ATOM 2865 O O . GLY A 1 374 ? -18.113 0.302 37.687 1.00 60.31 374 GLY A O 1
ATOM 2866 N N . GLY A 1 375 ? -19.375 -0.340 35.949 1.00 51.81 375 GLY A N 1
ATOM 2867 C CA . GLY A 1 375 ? -20.521 -0.832 36.728 1.00 51.81 375 GLY A CA 1
ATOM 2868 C C . GLY A 1 375 ? -20.700 -2.355 36.732 1.00 51.81 375 GLY A C 1
ATOM 2869 O O . GLY A 1 375 ? -21.532 -2.867 37.472 1.00 51.81 375 GLY A O 1
ATOM 2870 N N . HIS A 1 376 ? -19.961 -3.113 35.917 1.00 48.59 376 HIS A N 1
ATOM 2871 C CA . HIS A 1 376 ? -20.087 -4.578 35.895 1.00 48.59 376 HIS A CA 1
ATOM 2872 C C . HIS A 1 376 ? -19.181 -5.207 36.961 1.00 48.59 376 HIS A C 1
ATOM 2874 O O . HIS A 1 376 ? -18.068 -5.653 36.691 1.00 48.59 376 HIS A O 1
ATOM 2880 N N . GLY A 1 377 ? -19.656 -5.214 38.205 1.00 39.34 377 GLY A N 1
ATOM 2881 C CA . GLY A 1 377 ? -19.028 -5.954 39.295 1.00 39.34 377 GLY A CA 1
ATOM 2882 C C . GLY A 1 377 ? -19.342 -7.451 39.225 1.00 39.34 377 GLY A C 1
ATOM 2883 O O . GLY A 1 377 ? -20.433 -7.850 39.605 1.00 39.34 377 GLY A O 1
ATOM 2884 N N . GLY A 1 378 ? -18.363 -8.252 38.791 1.00 35.56 378 GLY A N 1
ATOM 2885 C CA . GLY A 1 378 ? -18.132 -9.638 39.230 1.00 35.56 378 GLY A CA 1
ATOM 2886 C C . GLY A 1 378 ? -19.096 -10.732 38.749 1.00 35.56 378 GLY A C 1
ATOM 2887 O O . GLY A 1 378 ? -20.200 -10.865 39.261 1.00 35.56 378 GLY A O 1
ATOM 2888 N N . GLY A 1 379 ? -18.614 -11.607 37.855 1.00 27.95 379 GLY A N 1
ATOM 2889 C CA . GLY A 1 379 ? -19.275 -12.887 37.565 1.00 27.95 379 GLY A CA 1
ATOM 2890 C C . GLY A 1 379 ? -18.944 -13.514 36.209 1.00 27.95 379 GLY A C 1
ATOM 2891 O O . GLY A 1 379 ? -19.847 -13.954 35.513 1.00 27.95 379 GLY A O 1
ATOM 2892 N N . GLY A 1 380 ? -17.679 -13.533 35.792 1.00 27.34 380 GLY A N 1
ATOM 2893 C CA . GLY A 1 380 ? -17.279 -14.205 34.554 1.00 27.34 380 GLY A CA 1
ATOM 2894 C C . GLY A 1 380 ? -15.773 -14.140 34.386 1.00 27.34 380 GLY A C 1
ATOM 2895 O O . GLY A 1 380 ? -15.228 -13.078 34.105 1.00 27.34 380 GLY A O 1
ATOM 2896 N N . GLY A 1 381 ? -15.091 -15.253 34.646 1.00 29.22 381 GLY A N 1
ATOM 2897 C CA . GLY A 1 381 ? -13.636 -15.324 34.635 1.00 29.22 381 GLY A CA 1
ATOM 2898 C C . GLY A 1 381 ? -13.065 -15.191 33.231 1.00 29.22 381 GLY A C 1
ATOM 2899 O O . GLY A 1 381 ? -12.851 -16.203 32.583 1.00 29.22 381 GLY A O 1
ATOM 2900 N N . HIS A 1 382 ? -12.766 -13.966 32.798 1.00 30.20 382 HIS A N 1
ATOM 2901 C CA . HIS A 1 382 ? -11.789 -13.665 31.750 1.00 30.20 382 HIS A CA 1
ATOM 2902 C C . HIS A 1 382 ? -11.160 -12.283 31.998 1.00 30.20 382 HIS A C 1
ATOM 2904 O O . HIS A 1 382 ? -11.810 -11.256 31.845 1.00 30.20 382 HIS A O 1
ATOM 2910 N N . GLY A 1 383 ? -9.870 -12.294 32.356 1.00 28.58 383 GLY A N 1
ATOM 2911 C CA . GLY A 1 383 ? -8.887 -11.258 32.015 1.00 28.58 383 GLY A CA 1
ATOM 2912 C C . GLY A 1 383 ? -8.907 -9.955 32.818 1.00 28.58 383 GLY A C 1
ATOM 2913 O O . GLY A 1 383 ? -9.772 -9.108 32.645 1.00 28.58 383 GLY A O 1
ATOM 2914 N N . ALA A 1 384 ? -7.864 -9.750 33.621 1.00 31.41 384 ALA A N 1
ATOM 2915 C CA . ALA A 1 384 ? -7.566 -8.609 34.491 1.00 31.41 384 ALA A CA 1
ATOM 2916 C C . ALA A 1 384 ? -7.293 -7.254 33.781 1.00 31.41 384 ALA A C 1
ATOM 2918 O O . ALA A 1 384 ? -6.467 -6.467 34.229 1.00 31.41 384 ALA A O 1
ATOM 2919 N N . ALA A 1 385 ? -8.015 -6.948 32.701 1.00 35.06 385 ALA A N 1
ATOM 2920 C CA . ALA A 1 385 ? -7.989 -5.676 31.977 1.00 35.06 385 ALA A CA 1
ATOM 2921 C C . ALA A 1 385 ? -9.343 -4.957 32.093 1.00 35.06 385 ALA A C 1
ATOM 2923 O O . ALA A 1 385 ? -9.800 -4.305 31.156 1.00 35.06 385 ALA A O 1
ATOM 2924 N N . GLY A 1 386 ? -9.965 -5.036 33.276 1.00 48.56 386 GLY A N 1
ATOM 2925 C CA . GLY A 1 386 ? -10.991 -4.110 33.770 1.00 48.56 386 GLY A CA 1
ATOM 2926 C C . GLY A 1 386 ? -10.413 -2.707 33.983 1.00 48.56 386 GLY A C 1
ATOM 2927 O O . GLY A 1 386 ? -10.458 -2.166 35.080 1.00 48.56 386 GLY A O 1
ATOM 2928 N N . SER A 1 387 ? -9.823 -2.197 32.898 1.00 63.59 387 SER A N 1
ATOM 2929 C CA . SER A 1 387 ? -9.628 -0.831 32.457 1.00 63.59 387 SER A CA 1
ATOM 2930 C C . SER A 1 387 ? -9.043 0.123 33.495 1.00 63.59 387 SER A C 1
ATOM 2932 O O . SER A 1 387 ? -9.754 0.724 34.293 1.00 63.59 387 SER A O 1
ATOM 2934 N N . GLU A 1 388 ? -7.733 0.359 33.408 1.00 73.94 388 GLU A N 1
ATOM 2935 C CA . GLU A 1 388 ? -7.042 1.515 34.003 1.00 73.94 388 GLU A CA 1
ATOM 2936 C C . GLU A 1 388 ? -7.839 2.826 33.810 1.00 73.94 388 GLU A C 1
ATOM 2938 O O . GLU A 1 388 ? -7.912 3.669 34.703 1.00 73.94 388 GLU A O 1
ATOM 2943 N N . ASN A 1 389 ? -8.538 2.960 32.675 1.00 75.81 389 ASN A N 1
ATOM 2944 C CA . ASN A 1 389 ? -9.438 4.081 32.417 1.00 75.81 389 ASN A CA 1
ATOM 2945 C C . ASN A 1 389 ? -10.671 4.088 33.328 1.00 75.81 389 ASN A C 1
ATOM 2947 O O . ASN A 1 389 ? -11.048 5.157 33.789 1.00 75.81 389 ASN A O 1
ATOM 2951 N N . ALA A 1 390 ? -11.295 2.942 33.616 1.00 78.69 390 ALA A N 1
ATOM 2952 C CA . ALA A 1 390 ? -12.426 2.869 34.545 1.00 78.69 390 ALA A CA 1
ATOM 2953 C C . ALA A 1 390 ? -12.021 3.314 35.956 1.00 78.69 390 ALA A C 1
ATOM 2955 O O . ALA A 1 390 ? -12.763 4.046 36.609 1.00 78.69 390 ALA A O 1
ATOM 2956 N N . GLN A 1 391 ? -10.822 2.933 36.406 1.00 78.81 391 GLN A N 1
ATOM 2957 C CA . GLN A 1 391 ? -10.273 3.386 37.688 1.00 78.81 391 GLN A CA 1
ATOM 2958 C C . GLN A 1 391 ? -9.995 4.893 37.678 1.00 78.81 391 GLN A C 1
ATOM 2960 O O . GLN A 1 391 ? -10.384 5.600 38.608 1.00 78.81 391 GLN A O 1
ATOM 2965 N N . TRP A 1 392 ? -9.389 5.398 36.602 1.00 84.69 392 TRP A N 1
ATOM 2966 C CA . TRP A 1 392 ? -9.098 6.820 36.441 1.00 84.69 392 TRP A CA 1
ATOM 2967 C C . TRP A 1 392 ? -10.371 7.681 36.390 1.00 84.69 392 TRP A C 1
ATOM 2969 O O . TRP A 1 392 ? -10.479 8.669 37.116 1.00 84.69 392 TRP A O 1
ATOM 2979 N N . PHE A 1 393 ? -11.378 7.280 35.603 1.00 83.31 393 PHE A N 1
ATOM 2980 C CA . PHE A 1 393 ? -12.665 7.980 35.529 1.00 83.31 393 PHE A CA 1
ATOM 2981 C C . PHE A 1 393 ? -13.440 7.894 36.845 1.00 83.31 393 PHE A C 1
ATOM 2983 O O . PHE A 1 393 ? -14.078 8.871 37.228 1.00 83.31 393 PHE A O 1
ATOM 2990 N N . ALA A 1 394 ? -13.352 6.777 37.575 1.00 78.50 394 ALA A N 1
ATOM 2991 C CA . ALA A 1 394 ? -13.928 6.674 38.913 1.00 78.50 394 ALA A CA 1
ATOM 2992 C C . ALA A 1 394 ? -13.267 7.661 39.890 1.00 78.50 394 ALA A C 1
ATOM 2994 O O . ALA A 1 394 ? -13.977 8.329 40.638 1.00 78.50 394 ALA A O 1
ATOM 2995 N N . ALA A 1 395 ? -11.937 7.796 39.865 1.00 77.62 395 ALA A N 1
ATOM 2996 C CA . ALA A 1 395 ? -11.224 8.770 40.693 1.00 77.62 395 ALA A CA 1
ATOM 2997 C C . ALA A 1 395 ? -11.621 10.212 40.336 1.00 77.62 395 ALA A C 1
ATOM 2999 O O . ALA A 1 395 ? -11.984 10.986 41.220 1.00 77.62 395 ALA A O 1
ATOM 3000 N N . MET A 1 396 ? -11.653 10.543 39.041 1.00 80.88 396 MET A N 1
ATOM 3001 C CA . MET A 1 396 ? -12.108 11.850 38.561 1.00 80.88 396 MET A CA 1
ATOM 3002 C C . MET A 1 396 ? -13.558 12.144 38.965 1.00 80.88 396 MET A C 1
ATOM 3004 O O . MET A 1 396 ? -13.859 13.262 39.375 1.00 80.88 396 MET A O 1
ATOM 3008 N N . PHE A 1 397 ? -14.448 11.150 38.891 1.00 78.12 397 PHE A N 1
ATOM 3009 C CA . PHE A 1 397 ? -15.843 11.292 39.306 1.00 78.12 397 PHE A CA 1
ATOM 3010 C C . PHE A 1 397 ? -15.945 11.638 40.794 1.00 78.12 397 PHE A C 1
ATOM 3012 O O . PHE A 1 397 ? -16.702 12.532 41.156 1.00 78.12 397 PHE A O 1
ATOM 3019 N N . GLN A 1 398 ? -15.154 10.985 41.652 1.00 71.88 398 GLN A N 1
ATOM 3020 C CA . GLN A 1 398 ? -15.132 11.282 43.089 1.00 71.88 398 GLN A CA 1
ATOM 3021 C C . GLN A 1 398 ? -14.589 12.686 43.383 1.00 71.88 398 GLN A C 1
ATOM 3023 O O . GLN A 1 398 ? -15.138 13.377 44.239 1.00 71.88 398 GLN A O 1
ATOM 3028 N N . THR A 1 399 ? -13.551 13.129 42.670 1.00 73.06 399 THR A N 1
ATOM 3029 C CA . THR A 1 399 ? -13.028 14.499 42.795 1.00 73.06 399 THR A CA 1
ATOM 3030 C C . THR A 1 399 ? -14.077 15.526 42.370 1.00 73.06 399 THR A C 1
ATOM 3032 O O . THR A 1 399 ? -14.422 16.404 43.154 1.00 73.06 399 THR A O 1
ATOM 3035 N N . ALA A 1 400 ? -14.675 15.354 41.186 1.00 71.81 400 ALA A N 1
ATOM 3036 C CA . ALA A 1 400 ? -15.712 16.253 40.682 1.00 71.81 400 ALA A CA 1
ATOM 3037 C C . ALA A 1 400 ? -16.941 16.301 41.605 1.00 71.81 400 ALA A C 1
ATOM 3039 O O . ALA A 1 400 ? -17.523 17.363 41.818 1.00 71.81 400 ALA A O 1
ATOM 3040 N N . LEU A 1 401 ? -17.311 15.161 42.194 1.00 68.62 401 LEU A N 1
ATOM 3041 C CA . LEU A 1 401 ? -18.403 15.067 43.154 1.00 68.62 401 LEU A CA 1
ATOM 3042 C C . LEU A 1 401 ? -18.121 15.888 44.423 1.00 68.62 401 LEU A C 1
ATOM 3044 O O . LEU A 1 401 ? -18.995 16.638 44.864 1.00 68.62 401 LEU A O 1
ATOM 3048 N N . ARG A 1 402 ? -16.903 15.799 44.977 1.00 66.25 402 ARG A N 1
ATOM 3049 C CA . ARG A 1 402 ? -16.472 16.595 46.144 1.00 66.25 402 ARG A CA 1
ATOM 3050 C C . ARG A 1 402 ? -16.500 18.093 45.854 1.00 66.25 402 ARG A C 1
ATOM 3052 O O . ARG A 1 402 ? -16.979 18.852 46.689 1.00 66.25 402 ARG A O 1
ATOM 3059 N N . ASP A 1 403 ? -16.076 18.498 44.661 1.00 64.25 403 ASP A N 1
ATOM 3060 C CA . ASP A 1 403 ? -16.090 19.906 44.251 1.00 64.25 403 ASP A CA 1
ATOM 3061 C C . ASP A 1 403 ? -17.519 20.451 44.089 1.00 64.25 403 ASP A C 1
ATOM 3063 O O . ASP A 1 403 ? -17.775 21.629 44.331 1.00 64.25 403 ASP A O 1
ATOM 3067 N N . THR A 1 404 ? -18.477 19.594 43.712 1.00 61.56 404 THR A N 1
ATOM 3068 C CA . THR A 1 404 ? -19.903 19.963 43.628 1.00 61.56 404 THR A CA 1
ATOM 3069 C C . THR A 1 404 ? -20.662 19.897 44.956 1.00 61.56 404 THR A C 1
ATOM 3071 O O . THR A 1 404 ? -21.724 20.505 45.062 1.00 61.56 404 THR A O 1
ATOM 3074 N N . THR A 1 405 ? -20.155 19.174 45.963 1.00 59.84 405 THR A N 1
ATOM 3075 C CA . THR A 1 405 ? -20.829 18.969 47.259 1.00 59.84 405 THR A CA 1
ATOM 3076 C C . THR A 1 405 ? -19.842 19.112 48.430 1.00 59.84 405 THR A C 1
ATOM 3078 O O . THR A 1 405 ? -19.118 18.164 48.750 1.00 59.84 405 THR A O 1
ATOM 3081 N N . PRO A 1 406 ? -19.802 20.276 49.112 1.00 46.69 406 PRO A N 1
ATOM 3082 C CA . PRO A 1 406 ? -18.920 20.490 50.259 1.00 46.69 406 PRO A CA 1
ATOM 3083 C C . PRO A 1 406 ? -19.276 19.513 51.390 1.00 46.69 406 PRO A C 1
ATOM 3085 O O . PRO A 1 406 ? -20.339 19.622 51.994 1.00 46.69 406 PRO A O 1
ATOM 3088 N N . GLY A 1 407 ? -18.409 18.531 51.656 1.00 51.78 407 GLY A N 1
ATOM 3089 C CA . GLY A 1 407 ? -18.600 17.532 52.720 1.00 51.78 407 GLY A CA 1
ATOM 3090 C C . GLY A 1 407 ? -18.318 16.080 52.323 1.00 51.78 407 GLY A C 1
ATOM 3091 O O . GLY A 1 407 ? -18.265 15.217 53.197 1.00 51.78 407 GLY A O 1
ATOM 3092 N N . GLY A 1 408 ? -18.121 15.783 51.030 1.00 46.19 408 GLY A N 1
ATOM 3093 C CA . GLY A 1 408 ? -17.612 14.487 50.543 1.00 46.19 408 GLY A CA 1
ATOM 3094 C C . GLY A 1 408 ? -18.490 13.256 50.818 1.00 46.19 408 GLY A C 1
ATOM 3095 O O . GLY A 1 408 ? -18.130 12.152 50.415 1.00 46.19 408 GLY A O 1
ATOM 3096 N N . THR A 1 409 ? -19.640 13.435 51.466 1.00 45.69 409 THR A N 1
ATOM 3097 C CA . THR A 1 409 ? -20.638 12.405 51.746 1.00 45.69 409 THR A CA 1
ATOM 3098 C C . THR A 1 409 ? -21.930 12.769 51.027 1.00 45.69 409 THR A C 1
ATOM 3100 O O . THR A 1 409 ? -22.547 13.803 51.276 1.00 45.69 409 THR A O 1
ATOM 3103 N N . LEU A 1 410 ? -22.342 11.906 50.099 1.00 48.25 410 LEU A N 1
ATOM 3104 C CA . LEU A 1 410 ? -23.634 11.987 49.424 1.00 48.25 410 LEU A CA 1
ATOM 3105 C C . LEU A 1 410 ? -24.745 11.682 50.441 1.00 48.25 410 LEU A C 1
ATOM 3107 O O . LEU A 1 410 ? -25.176 10.529 50.574 1.00 48.25 410 LEU A O 1
ATOM 3111 N N . THR A 1 411 ? -25.196 12.707 51.170 1.00 50.50 411 THR A N 1
ATOM 3112 C CA . THR A 1 411 ? -26.434 12.654 51.962 1.00 50.50 411 THR A CA 1
ATOM 3113 C C . THR A 1 411 ? -27.594 12.214 51.066 1.00 50.50 411 THR A C 1
ATOM 3115 O O . THR A 1 411 ? -27.541 12.362 49.846 1.00 50.50 411 THR A O 1
ATOM 3118 N N . GLU A 1 412 ? -28.665 11.655 51.627 1.00 47.94 412 GLU A N 1
ATOM 3119 C CA . GLU A 1 412 ? -29.810 11.185 50.829 1.00 47.94 412 GLU A CA 1
ATOM 3120 C C . GLU A 1 412 ? -30.424 12.312 49.963 1.00 47.94 412 GLU A C 1
ATOM 3122 O O . GLU A 1 412 ? -30.855 12.078 48.832 1.00 47.94 412 GLU A O 1
ATOM 3127 N N . ALA A 1 413 ? -30.355 13.556 50.452 1.00 41.56 413 ALA A N 1
ATOM 3128 C CA . ALA A 1 413 ? -30.681 14.775 49.713 1.00 41.56 413 ALA A CA 1
ATOM 3129 C C . ALA A 1 413 ? -29.663 15.085 48.596 1.00 41.56 413 ALA A C 1
ATOM 3131 O O . ALA A 1 413 ? -30.063 15.293 47.454 1.00 41.56 413 ALA A O 1
ATOM 3132 N N . GLY A 1 414 ? -28.356 14.998 48.870 1.00 49.34 414 GLY A N 1
ATOM 3133 C CA . GLY A 1 414 ? -27.305 15.139 47.853 1.00 49.34 414 GLY A CA 1
ATOM 3134 C C . GLY A 1 414 ? -27.349 14.053 46.769 1.00 49.34 414 GLY A C 1
ATOM 3135 O O . GLY A 1 414 ? -27.051 14.330 45.612 1.00 49.34 414 GLY A O 1
ATOM 3136 N N . ARG A 1 415 ? -27.795 12.827 47.091 1.00 52.66 415 ARG A N 1
ATOM 3137 C CA . ARG A 1 415 ? -28.078 11.772 46.096 1.00 52.66 415 ARG A CA 1
ATOM 3138 C C . ARG A 1 415 ? -29.270 12.127 45.225 1.00 52.66 415 ARG A C 1
ATOM 3140 O O . ARG A 1 415 ? -29.240 11.820 44.038 1.00 52.66 415 ARG A O 1
ATOM 3147 N N . ARG A 1 416 ? -30.309 12.763 45.777 1.00 51.56 416 ARG A N 1
ATOM 3148 C CA . ARG A 1 416 ? -31.437 13.274 44.981 1.00 51.56 416 ARG A CA 1
ATOM 3149 C C . ARG A 1 416 ? -31.011 14.417 44.069 1.00 51.56 416 ARG A C 1
ATOM 3151 O O . ARG A 1 416 ? -31.435 14.393 42.922 1.00 51.56 416 ARG A O 1
ATOM 3158 N N . ASP A 1 417 ? -30.141 15.318 44.516 1.00 51.00 417 ASP A N 1
ATOM 3159 C CA . ASP A 1 417 ? -29.623 16.426 43.698 1.00 51.00 417 ASP A CA 1
ATOM 3160 C C . ASP A 1 417 ? -28.614 15.966 42.642 1.00 51.00 417 ASP A C 1
ATOM 3162 O O . ASP A 1 417 ? -28.676 16.414 41.499 1.00 51.00 417 ASP A O 1
ATOM 3166 N N . LEU A 1 418 ? -27.744 15.004 42.965 1.00 53.41 418 LEU A N 1
ATOM 3167 C CA . LEU A 1 418 ? -26.884 14.323 41.993 1.00 53.41 418 LEU A CA 1
ATOM 3168 C C . LEU A 1 418 ? -27.732 13.573 40.964 1.00 53.41 418 LEU A C 1
ATOM 3170 O O . LEU A 1 418 ? -27.498 13.694 39.765 1.00 53.41 418 LEU A O 1
ATOM 3174 N N . ARG A 1 419 ? -28.757 12.838 41.419 1.00 54.94 419 ARG A N 1
ATOM 3175 C CA . ARG A 1 419 ? -29.734 12.197 40.534 1.00 54.94 419 ARG A CA 1
ATOM 3176 C C . ARG A 1 419 ? -30.497 13.237 39.725 1.00 54.94 419 ARG A C 1
ATOM 3178 O O . ARG A 1 419 ? -30.714 12.968 38.564 1.00 54.94 419 ARG A O 1
ATOM 3185 N N . ALA A 1 420 ? -30.886 14.392 40.258 1.00 56.47 420 ALA A N 1
ATOM 3186 C CA . ALA A 1 420 ? -31.599 15.440 39.521 1.00 56.47 420 ALA A CA 1
ATOM 3187 C C . ALA A 1 420 ? -30.702 16.125 38.479 1.00 56.47 420 ALA A C 1
ATOM 3189 O O . ALA A 1 420 ? -31.131 16.339 37.349 1.00 56.47 420 ALA A O 1
ATOM 3190 N N . THR A 1 421 ? -29.442 16.381 38.832 1.00 53.97 421 THR A N 1
ATOM 3191 C CA . THR A 1 421 ? -28.414 16.945 37.947 1.00 53.97 421 THR A CA 1
ATOM 3192 C C . THR A 1 421 ? -28.030 15.954 36.855 1.00 53.97 421 THR A C 1
ATOM 3194 O O . THR A 1 421 ? -27.901 16.332 35.705 1.00 53.97 421 THR A O 1
ATOM 3197 N N . LEU A 1 422 ? -27.896 14.663 37.163 1.00 55.47 422 LEU A N 1
ATOM 3198 C CA . LEU A 1 422 ? -27.652 13.639 36.145 1.00 55.47 422 LEU A CA 1
ATOM 3199 C C . LEU A 1 422 ? -28.924 13.305 35.348 1.00 55.47 422 LEU A C 1
ATOM 3201 O O . LEU A 1 422 ? -28.815 13.045 34.158 1.00 55.47 422 LEU A O 1
ATOM 3205 N N . ARG A 1 423 ? -30.123 13.375 35.948 1.00 54.94 423 ARG A N 1
ATOM 3206 C CA . ARG A 1 423 ? -31.430 13.210 35.272 1.00 54.94 423 ARG A CA 1
ATOM 3207 C C . ARG A 1 423 ? -31.726 14.342 34.297 1.00 54.94 423 ARG A C 1
ATOM 3209 O O . ARG A 1 423 ? -32.358 14.083 33.282 1.00 54.94 423 ARG A O 1
ATOM 3216 N N . SER A 1 424 ? -31.281 15.571 34.572 1.00 52.84 424 SER A N 1
ATOM 3217 C CA . SER A 1 424 ? -31.415 16.673 33.609 1.00 52.84 424 SER A CA 1
ATOM 3218 C C . SER A 1 424 ? -30.546 16.455 32.369 1.00 52.84 424 SER A C 1
ATOM 3220 O O . SER A 1 424 ? -30.876 16.962 31.299 1.00 52.84 424 SER A O 1
ATOM 3222 N N . PHE A 1 425 ? -29.486 15.648 32.493 1.00 51.72 425 PHE A N 1
ATOM 3223 C CA . PHE A 1 425 ? -28.654 15.221 31.376 1.00 51.72 425 PHE A CA 1
ATOM 3224 C C . PHE A 1 425 ? -29.028 13.847 30.797 1.00 51.72 425 PHE A C 1
ATOM 3226 O O . PHE A 1 425 ? -28.615 13.592 29.668 1.00 51.72 425 PHE A O 1
ATOM 3233 N N . LEU A 1 426 ? -29.753 12.955 31.504 1.00 53.25 426 LEU A N 1
ATOM 3234 C CA . LEU A 1 426 ? -29.863 11.537 31.121 1.00 53.25 426 LEU A CA 1
ATOM 3235 C C . LEU A 1 426 ? -31.163 10.777 31.469 1.00 53.25 426 LEU A C 1
ATOM 3237 O O . LEU A 1 426 ? -31.718 10.840 32.564 1.00 53.25 426 LEU A O 1
ATOM 3241 N N . TRP A 1 427 ? -31.523 9.974 30.462 1.00 57.12 427 TRP A N 1
ATOM 3242 C CA . TRP A 1 427 ? -32.617 9.0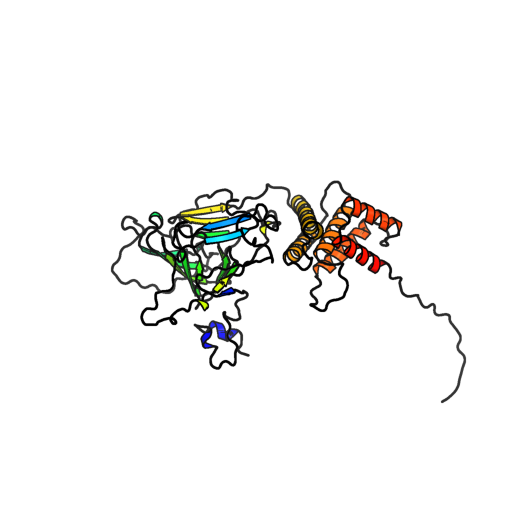23 30.236 1.00 57.12 427 TRP A CA 1
ATOM 3243 C C . TRP A 1 427 ? -32.510 7.727 31.075 1.00 57.12 427 TRP A C 1
ATOM 3245 O O . TRP A 1 427 ? -31.444 7.390 31.588 1.00 57.12 427 TRP A O 1
ATOM 3255 N N . GLU A 1 428 ? -33.600 6.956 31.168 1.00 53.59 428 GLU A N 1
ATOM 3256 C CA . GLU A 1 428 ? -33.733 5.684 31.911 1.00 53.59 428 GLU A CA 1
ATOM 3257 C C . GLU A 1 428 ? -32.974 4.472 31.305 1.00 53.59 428 GLU A C 1
ATOM 3259 O O . GLU A 1 428 ? -33.498 3.362 31.249 1.00 53.59 428 GLU A O 1
ATOM 3264 N N . GLU A 1 429 ? -31.733 4.648 30.849 1.00 65.38 429 GLU A N 1
ATOM 3265 C CA . GLU A 1 429 ? -30.982 3.604 30.134 1.00 65.38 429 GLU A CA 1
ATOM 3266 C C . GLU A 1 429 ? -30.297 2.561 31.047 1.00 65.38 429 GLU A C 1
ATOM 3268 O O . GLU A 1 429 ? -29.765 2.872 32.124 1.00 65.38 429 GLU A O 1
ATOM 3273 N N . ARG A 1 430 ? -30.275 1.295 30.599 1.00 64.44 430 ARG A N 1
ATOM 3274 C CA . ARG A 1 430 ? -29.858 0.112 31.382 1.00 64.44 430 ARG A CA 1
ATOM 3275 C C . ARG A 1 430 ? -28.392 0.185 31.806 1.00 64.44 430 ARG A C 1
ATOM 3277 O O . ARG A 1 430 ? -28.063 -0.149 32.945 1.00 64.44 430 ARG A O 1
ATOM 3284 N N . HIS A 1 431 ? -27.513 0.640 30.916 1.00 64.06 431 HIS A N 1
ATOM 3285 C CA . HIS A 1 431 ? -26.070 0.715 31.170 1.00 64.06 431 HIS A CA 1
ATOM 3286 C C . HIS A 1 431 ? -25.698 1.798 32.194 1.00 64.06 431 HIS A C 1
ATOM 3288 O O . HIS A 1 431 ? -24.797 1.595 33.010 1.00 64.06 431 HIS A O 1
ATOM 3294 N N . CYS A 1 432 ? -26.424 2.918 32.206 1.00 63.22 432 CYS A N 1
ATOM 3295 C CA . CYS A 1 432 ? -26.210 4.004 33.162 1.00 63.22 432 CYS A CA 1
ATOM 3296 C C . CYS A 1 432 ? -26.675 3.623 34.576 1.00 63.22 432 CYS A C 1
ATOM 3298 O O . CYS A 1 432 ? -25.983 3.939 35.544 1.00 63.22 432 CYS A O 1
ATOM 3300 N N . ARG A 1 433 ? -27.797 2.893 34.700 1.00 64.69 433 ARG A N 1
ATOM 3301 C CA . ARG A 1 433 ? -28.315 2.408 35.997 1.00 64.69 433 ARG A CA 1
ATOM 3302 C C . ARG A 1 433 ? -27.316 1.509 36.724 1.00 64.69 433 ARG A C 1
ATOM 3304 O O . ARG A 1 433 ? -27.032 1.738 37.892 1.00 64.69 433 ARG A O 1
ATOM 3311 N N . VAL A 1 434 ? -26.704 0.560 36.013 1.00 67.88 434 VAL A N 1
ATOM 3312 C CA . VAL A 1 434 ? -25.724 -0.380 36.591 1.00 67.88 434 VAL A CA 1
ATOM 3313 C C . VAL A 1 434 ? -24.518 0.346 37.209 1.00 67.88 434 VAL A C 1
ATOM 3315 O O . VAL A 1 434 ? -24.032 -0.029 38.278 1.00 67.88 434 VAL A O 1
ATOM 3318 N N . VAL A 1 435 ? -24.038 1.409 36.561 1.00 65.12 435 VAL A N 1
ATOM 3319 C CA . VAL A 1 435 ? -22.919 2.218 37.070 1.00 65.12 435 VAL A CA 1
ATOM 3320 C C . VAL A 1 435 ? -23.339 3.050 38.281 1.00 65.12 435 VAL A C 1
ATOM 3322 O O . VAL A 1 435 ? -22.606 3.080 39.269 1.00 65.12 435 VAL A O 1
ATOM 3325 N N . LEU A 1 436 ? -24.520 3.677 38.236 1.00 65.00 436 LEU A N 1
ATOM 3326 C CA . LEU A 1 436 ? -25.068 4.440 39.363 1.00 65.00 436 LEU A CA 1
ATOM 3327 C C . LEU A 1 436 ? -25.246 3.560 40.607 1.00 65.00 436 LEU A C 1
ATOM 3329 O O . LEU A 1 436 ? -24.748 3.913 41.674 1.00 65.00 436 LEU A O 1
ATOM 3333 N N . ASP A 1 437 ? -25.844 2.378 40.456 1.00 64.00 437 ASP A N 1
ATOM 3334 C CA . ASP A 1 437 ? -26.049 1.433 41.560 1.00 64.00 437 ASP A CA 1
ATOM 3335 C C . ASP A 1 437 ? -24.714 0.956 42.161 1.00 64.00 437 ASP A C 1
ATOM 3337 O O . ASP A 1 437 ? -24.581 0.786 43.375 1.00 64.00 437 ASP A O 1
ATOM 3341 N N . THR A 1 438 ? -23.690 0.764 41.323 1.00 64.44 438 THR A N 1
ATOM 3342 C CA . THR A 1 438 ? -22.348 0.353 41.769 1.00 64.44 438 THR A CA 1
ATOM 3343 C C . THR A 1 438 ? -21.643 1.457 42.555 1.00 64.44 438 THR A C 1
ATOM 3345 O O . THR A 1 438 ? -21.008 1.186 43.578 1.00 64.44 438 THR A O 1
ATOM 3348 N N . LEU A 1 439 ? -21.763 2.707 42.102 1.00 62.62 439 LEU A N 1
ATOM 3349 C CA . LEU A 1 439 ? -21.238 3.870 42.817 1.00 62.62 439 LEU A CA 1
ATOM 3350 C C . LEU A 1 439 ? -21.933 4.051 44.174 1.00 62.62 439 LEU A C 1
ATOM 3352 O O . LEU A 1 439 ? -21.266 4.372 45.156 1.00 62.62 439 LEU A O 1
ATOM 3356 N N . GLU A 1 440 ? -23.239 3.786 44.255 1.00 57.75 440 GLU A N 1
ATOM 3357 C CA . GLU A 1 440 ? -24.009 3.866 45.503 1.00 57.75 440 GLU A CA 1
ATOM 3358 C C . GLU A 1 440 ? -23.610 2.780 46.518 1.00 57.75 440 GLU A C 1
ATOM 3360 O O . GLU A 1 440 ? -23.443 3.088 47.700 1.00 57.75 440 GLU A O 1
ATOM 3365 N N . ARG A 1 441 ? -23.365 1.536 46.074 1.00 56.88 441 ARG A N 1
ATOM 3366 C CA . ARG A 1 441 ? -22.916 0.431 46.953 1.00 56.88 441 ARG A CA 1
ATOM 3367 C C . ARG A 1 441 ? -21.525 0.648 47.554 1.00 56.88 441 ARG A C 1
ATOM 3369 O O . ARG A 1 441 ? -21.259 0.180 48.657 1.00 56.88 441 ARG A O 1
ATOM 3376 N N . ARG A 1 442 ? -20.626 1.355 46.859 1.00 52.03 442 ARG A N 1
ATOM 3377 C CA . ARG A 1 442 ? -19.281 1.673 47.386 1.00 52.03 442 ARG A CA 1
ATOM 3378 C C . ARG A 1 442 ? -19.305 2.706 48.517 1.00 52.03 442 ARG A C 1
ATOM 3380 O O . ARG A 1 442 ? -18.366 2.752 49.300 1.00 52.03 442 ARG A O 1
ATOM 3387 N N . HIS A 1 443 ? -20.374 3.495 48.619 1.00 46.19 443 HIS A N 1
ATOM 3388 C CA . HIS A 1 443 ? -20.544 4.549 49.627 1.00 46.19 443 HIS A CA 1
ATOM 3389 C C . HIS A 1 443 ? -21.400 4.128 50.834 1.00 46.19 443 HIS A C 1
ATOM 3391 O O . HIS A 1 443 ? -21.571 4.915 51.760 1.00 46.19 443 HIS A O 1
ATOM 3397 N N . SER A 1 444 ? -21.952 2.909 50.850 1.00 39.50 444 SER A N 1
ATOM 3398 C CA . SER A 1 444 ? -22.764 2.385 51.963 1.00 39.50 444 SER A CA 1
ATOM 3399 C C . SER A 1 444 ? -21.983 1.543 52.981 1.00 39.50 444 SER A C 1
ATOM 3401 O O . SER A 1 444 ? -22.592 0.959 53.872 1.00 39.50 444 SER A O 1
ATOM 3403 N N . VAL A 1 445 ? -20.656 1.444 52.861 1.00 34.81 445 VAL A N 1
ATOM 3404 C CA . VAL A 1 445 ? -19.820 0.719 53.829 1.00 34.81 445 VAL A CA 1
ATOM 3405 C C . VAL A 1 445 ? -19.477 1.668 54.980 1.00 34.81 445 VAL A C 1
ATOM 3407 O O . VAL A 1 445 ? -18.725 2.622 54.787 1.00 34.81 445 VAL A O 1
ATOM 3410 N N . SER A 1 446 ? -20.055 1.444 56.166 1.00 28.47 446 SER A N 1
ATOM 3411 C CA . SER A 1 446 ? -19.654 2.168 57.381 1.00 28.47 446 SER A CA 1
ATOM 3412 C C . SER A 1 446 ? -18.218 1.788 57.770 1.00 28.47 446 SER A C 1
ATOM 3414 O O . SER A 1 446 ? -17.793 0.665 57.481 1.00 28.47 446 SER A O 1
ATOM 3416 N N . PRO A 1 447 ? -17.458 2.665 58.452 1.00 29.58 447 PRO A N 1
ATOM 3417 C CA . PRO A 1 447 ? -16.196 2.245 59.048 1.00 29.58 447 PRO A CA 1
ATOM 3418 C C . PRO A 1 447 ? -16.452 1.128 60.081 1.00 29.58 447 PRO A C 1
ATOM 3420 O O . PRO A 1 447 ? -17.544 1.083 60.666 1.00 29.58 447 PRO A O 1
ATOM 3423 N N . PRO A 1 448 ? -15.489 0.211 60.299 1.00 29.73 448 PRO A N 1
ATOM 3424 C CA . PRO A 1 448 ? -15.603 -0.789 61.354 1.00 29.73 448 PRO A CA 1
ATOM 3425 C C . PRO A 1 448 ? -15.691 -0.089 62.722 1.00 29.73 448 PRO A C 1
ATOM 3427 O O . PRO A 1 448 ? -15.126 0.998 62.882 1.00 29.73 448 PRO A O 1
ATOM 3430 N N . PRO A 1 449 ? -16.401 -0.670 63.705 1.00 29.20 449 PRO A N 1
ATOM 3431 C CA . PRO A 1 449 ? -16.538 -0.054 65.014 1.00 29.20 449 PRO A CA 1
ATOM 3432 C C . PRO A 1 449 ? -15.165 0.078 65.679 1.00 29.20 449 PRO A C 1
ATOM 3434 O O . PRO A 1 449 ? -14.365 -0.859 65.695 1.00 29.20 449 PRO A O 1
ATOM 3437 N N . VAL A 1 450 ? -14.907 1.267 66.221 1.00 32.81 450 VAL A N 1
ATOM 3438 C CA . VAL A 1 450 ? -13.780 1.539 67.112 1.00 32.81 450 VAL A CA 1
ATOM 3439 C C . VAL A 1 450 ? -14.008 0.723 68.381 1.00 32.81 450 VAL A C 1
ATOM 3441 O O . VAL A 1 450 ? -15.015 0.904 69.061 1.00 32.81 450 VAL A O 1
ATOM 3444 N N . VAL A 1 451 ? -13.096 -0.198 68.682 1.00 32.62 451 VAL A N 1
ATOM 3445 C CA . VAL A 1 451 ? -13.081 -0.901 69.966 1.00 32.62 451 VAL A CA 1
ATOM 3446 C C . VAL A 1 451 ? -12.581 0.093 71.015 1.00 32.62 451 VAL A C 1
ATOM 3448 O O . VAL A 1 451 ? -11.396 0.417 71.056 1.00 32.62 451 VAL A O 1
ATOM 3451 N N . GLU A 1 452 ? -13.493 0.618 71.831 1.00 29.19 452 GLU A N 1
ATOM 3452 C CA . GLU A 1 452 ? -13.147 1.301 73.077 1.00 29.19 452 GLU A CA 1
ATOM 3453 C C . GLU A 1 452 ? -12.538 0.274 74.040 1.00 29.19 452 GLU A C 1
ATOM 3455 O O . GLU A 1 452 ? -13.215 -0.641 74.509 1.00 29.19 452 GLU A O 1
ATOM 3460 N N . ASN A 1 453 ? -11.245 0.419 74.337 1.00 29.92 453 ASN A N 1
ATOM 3461 C CA . ASN A 1 453 ? -10.619 -0.306 75.436 1.00 29.92 453 ASN A CA 1
ATOM 3462 C C . ASN A 1 453 ? -11.118 0.283 76.761 1.00 29.92 453 ASN A C 1
ATOM 3464 O O . ASN A 1 453 ? -10.609 1.293 77.247 1.00 29.92 453 ASN A O 1
ATOM 3468 N N . VAL A 1 454 ? -12.116 -0.379 77.340 1.00 33.75 454 VAL A N 1
ATOM 3469 C CA . VAL A 1 454 ? -12.452 -0.285 78.761 1.00 33.75 454 VAL A CA 1
ATOM 3470 C C . VAL A 1 454 ? -11.280 -0.868 79.550 1.00 33.75 454 VAL A C 1
ATOM 3472 O O . VAL A 1 454 ? -10.911 -2.026 79.364 1.00 33.75 454 VAL A O 1
ATOM 3475 N N . GLY A 1 455 ? -10.668 -0.056 80.410 1.00 29.41 455 GLY A N 1
ATOM 3476 C CA . GLY A 1 455 ? -9.659 -0.523 81.354 1.00 29.41 455 GLY A CA 1
ATOM 3477 C C . GLY A 1 455 ? -10.273 -1.431 82.419 1.00 29.41 455 GLY A C 1
ATOM 3478 O O . GLY A 1 455 ? -11.321 -1.101 82.969 1.00 29.41 455 GLY A O 1
ATOM 3479 N N . VAL A 1 456 ? -9.594 -2.537 82.732 1.00 30.67 456 VAL A N 1
ATOM 3480 C CA . VAL A 1 456 ? -9.742 -3.276 83.994 1.00 30.67 456 VAL A CA 1
ATOM 3481 C C . VAL A 1 456 ? -8.361 -3.742 84.467 1.00 30.67 456 VAL A C 1
ATOM 3483 O O . VAL A 1 456 ? -7.442 -3.962 83.682 1.00 30.67 456 VAL A O 1
ATOM 3486 N N . GLU A 1 457 ? -8.262 -3.781 85.787 1.00 28.73 457 GLU A N 1
ATOM 3487 C CA . GLU A 1 457 ? -7.133 -3.797 86.704 1.00 28.73 457 GLU A CA 1
ATOM 3488 C C . GLU A 1 457 ? -6.157 -4.979 86.622 1.00 28.73 457 GLU A C 1
ATOM 3490 O O . GLU A 1 457 ? -6.471 -6.101 86.236 1.00 28.73 457 GLU A O 1
ATOM 3495 N N . VAL A 1 458 ? -4.958 -4.687 87.126 1.00 34.69 458 VAL A N 1
ATOM 3496 C CA . VAL A 1 458 ? -3.936 -5.629 87.582 1.00 34.69 458 VAL A CA 1
ATOM 3497 C C . VAL A 1 458 ? -4.432 -6.376 88.822 1.00 34.69 458 VAL A C 1
ATOM 3499 O O . VAL A 1 458 ? -4.725 -5.721 89.814 1.00 34.69 458 VAL A O 1
ATOM 3502 N N . MET A 1 459 ? -4.389 -7.713 88.820 1.00 29.98 459 MET A N 1
ATOM 3503 C CA . MET A 1 459 ? -4.213 -8.533 90.031 1.00 29.98 459 MET A CA 1
ATOM 3504 C C . MET A 1 459 ? -3.598 -9.908 89.696 1.00 29.98 459 MET A C 1
ATOM 3506 O O . MET A 1 459 ? -4.234 -10.749 89.078 1.00 29.98 459 MET A O 1
ATOM 3510 N N . GLY A 1 460 ? -2.343 -10.080 90.127 1.00 28.88 460 GLY A N 1
ATOM 3511 C CA . GLY A 1 460 ? -1.711 -11.269 90.723 1.00 28.88 460 GLY A CA 1
ATOM 3512 C C . GLY A 1 460 ? -1.975 -12.703 90.229 1.00 28.88 460 GLY A C 1
ATOM 3513 O O . GLY A 1 460 ? -3.047 -13.248 90.447 1.00 28.88 460 GLY A O 1
ATOM 3514 N N . GLY A 1 461 ? -0.872 -13.371 89.863 1.00 28.19 461 GLY A N 1
ATOM 3515 C CA . GLY A 1 461 ? -0.433 -14.603 90.539 1.00 28.19 461 GLY A CA 1
ATOM 3516 C C . GLY A 1 461 ? -0.728 -15.949 89.867 1.00 28.19 461 GLY A C 1
ATOM 3517 O O . GLY A 1 461 ? -1.868 -16.240 89.530 1.00 28.19 461 GLY A O 1
ATOM 3518 N N . GLY A 1 462 ? 0.296 -16.811 89.829 1.00 27.53 462 GLY A N 1
ATOM 3519 C CA . GLY A 1 462 ? 0.126 -18.267 89.921 1.00 27.53 462 GLY A CA 1
ATOM 3520 C C . GLY A 1 462 ? 0.666 -19.089 88.753 1.00 27.53 462 GLY A C 1
ATOM 3521 O O . GLY A 1 462 ? 0.230 -18.916 87.624 1.00 27.53 462 GLY A O 1
ATOM 3522 N N . ASP A 1 463 ? 1.596 -19.978 89.095 1.00 36.34 463 ASP A N 1
ATOM 3523 C CA . ASP A 1 463 ? 2.261 -21.031 88.317 1.00 36.34 463 ASP A CA 1
ATOM 3524 C C . ASP A 1 463 ? 1.345 -21.910 87.437 1.00 36.34 463 ASP A C 1
ATOM 3526 O O . ASP A 1 463 ? 0.272 -22.316 87.878 1.00 36.34 463 ASP A O 1
ATOM 3530 N N . GLU A 1 464 ? 1.796 -22.251 86.221 1.00 34.62 464 GLU A N 1
ATOM 3531 C CA . GLU A 1 464 ? 2.325 -23.577 85.804 1.00 34.62 464 GLU A CA 1
ATOM 3532 C C . GLU A 1 464 ? 2.850 -23.538 84.357 1.00 34.62 464 GLU A C 1
ATOM 3534 O O . GLU A 1 464 ? 2.201 -22.899 83.493 1.00 34.62 464 GLU A O 1
#

InterPro domains:
  IPR005708 Homogentisate 1,2-dioxygenase [PTHR11056] (30-263)
  IPR011051 RmlC-like cupin domain superfamily [SSF51182] (32-263)
  IPR046452 Homogentisate 1,2-dioxygenase, N-terminal domain [PF20510] (34-263)

Secondary structure (DSSP, 8-state):
---TTGGGG-SSGGGG-SSSSSPP-SS-TT----EEE-TT------SSSS-SPSS-S--SS-GGGPEEEEEE-S-TTS-TTT--EEEEEESS-TT-B---EEPPPPTT-----STT-TTPPP--S----PPPPPP-SS---TTTTEEEEEEEEEGGGTEEEEEEEEEE-S---SEEEEESSEEEEEEEEES-EEEEETTEEEEE-TT--EEE-TT-EEEEE-SS-EEEEEEEEES----PPP-GGGTTS-SS-GGG-EEEPP---THHHH--TTTSS--EEEEEETTEEEEEEBP-PPP--HHHHHHHHHHHHHHHHHIIIIIS---TTSHHHHHHHHHHHHHHHT-SSPPPSSS-HHHHHHHHHHHHHHHTTTT--S-----S-S-HHHHHHHHHHHHHHHHHSTTSS--HHHHHHHHHHHHHH----HHHHHHHHHHHHHT--PPPPP--------------

pLDDT: mean 76.69, std 21.06, range [27.34, 98.75]

Organism: Verticillium longisporum (NCBI:txid100787)

Solvent-accessible surface area (backbone atoms only — not comparable to full-atom values): 27697 Å² total; per-residue (Å²): 128,86,60,88,72,62,64,82,80,43,67,54,73,71,76,75,58,80,80,68,84,55,79,90,71,96,64,62,91,84,53,89,72,62,65,46,69,35,59,93,60,90,83,85,69,63,67,54,86,85,50,78,66,80,99,52,84,75,66,99,72,42,64,94,68,32,38,73,44,76,50,72,76,40,62,92,84,42,58,77,93,70,45,42,70,48,80,45,79,32,85,66,61,90,79,62,45,70,57,74,43,80,48,82,86,51,88,50,46,69,45,63,46,48,90,84,35,87,89,54,82,89,68,95,66,91,81,85,79,76,88,78,80,58,65,84,92,59,91,25,25,59,77,76,21,41,30,47,77,51,63,40,40,30,44,89,76,34,35,42,37,37,36,32,37,32,32,18,38,34,43,45,71,59,41,35,39,22,40,65,47,29,28,37,41,39,38,36,67,36,50,53,38,43,33,42,42,82,52,13,51,47,73,45,36,52,72,44,74,50,74,52,54,52,61,49,47,32,34,47,37,46,92,38,73,26,35,32,40,31,44,34,34,22,70,61,78,94,75,85,77,85,54,68,92,62,54,94,63,65,90,82,52,48,64,80,36,71,39,50,42,34,55,80,82,71,56,72,84,76,37,54,88,80,55,39,58,58,38,34,42,35,33,43,50,77,58,42,42,30,36,23,40,40,66,59,84,81,93,62,62,74,66,64,45,52,26,52,49,49,52,52,44,30,50,48,39,38,44,38,43,70,76,60,71,44,58,34,87,35,68,69,36,45,53,53,38,54,48,44,50,54,57,56,70,73,44,98,65,70,51,87,75,96,57,64,64,36,62,53,44,29,48,43,17,47,30,33,16,48,22,38,42,61,30,75,81,83,91,71,99,71,75,99,72,83,28,74,59,15,56,49,20,48,53,48,26,54,53,24,46,36,74,65,37,92,80,75,63,77,44,79,66,50,46,50,50,51,48,50,60,47,46,76,75,49,76,97,44,72,69,58,48,43,30,52,54,43,58,53,59,70,70,70,68,74,81,80,83,81,81,78,84,77,86,81,81,92,80,83,87,84,92,132

Nearest PDB structures (foldseek):
  1ey2-assembly1_A  TM=9.439E-01  e=4.636E-28  Homo sapiens
  4aq6-assembly2_K  TM=9.390E-01  e=4.212E-22  Pseudomonas putida KT2440
  4aq2-assembly2_J  TM=9.379E-01  e=2.527E-21  Pseudomonas putida KT2440
  4aq2-assembly1_F  TM=9.239E-01  e=3.740E-21  Pseudomonas putida KT2440
  5fq0-assembly1_A  TM=7.346E-01  e=2.386E-04  Halomonas sp.

Foldseek 3Di:
DPPPVPVVPDLDPCVVCDPVPDPDDLDPPPWPADWAFFAPDDDDFDQFPPQQDPPDQADPATPPRFDWDKDWQDDPPDDPSQGDMDIARHRDDPPQWPDKDWDPFDLQDAAAQPPVDPSHDDDPDDDDDDPDDADDPDAAEQVNQKGWDDKDHFLVVLAIKTKIKGHGFFWDDLEKEFEQRFKKKWAWDDFWKFKQWQQGTDIAHHSGIDMDTHGIIMTTGTPGTTMTMIMTHGNDDDDDDDPPPVPDDDDDDRRSDTHGHHDDDPQQVDPFVVRQFARWYWYDDRSIIIIIRRDDDDDDPRQQSLQVSLVVLLVVLCCCVFVVVNDLPTPVLLVSLVVNVVSVVPHPAHHDDVDDRLLRLLSSLLSSLLSLQVLDPDDDDDDPPSDPSNVVSVVSNQVSLCVVDPPSACDPVNLVVNCVSVVVVDDPTPSSVSNSVSNVVVRPDDPDDDDDDDDDDDDDDDDD

Radius of gyration: 30.0 Å; Cα contacts (8 Å, |Δi|>4): 711; chains: 1; bounding box: 61×60×118 Å

Sequence (464 aa):
MASTEDYQNIFHWAETQKDGSIPSFETRRNDPYKYMSGFNNSFESEAVPGVIPKGQNSPRSIRFGLYAEQMTASAFVAPRHVNKKAWLYRSRPAVAHQGFTDLPNREDVESNFLPINPRVHVSPTQLAWSPFDIPTDQDVDFIDGLKTLAGSGDPTLREGLATHVYLCNTSMKKRAFANSDGDFLIVPQQGALDIQTEFGFLYVQPGEICVIQRGQRFKVNVEGPTRGYILEIWGSNFELPELGPLGANGLANARDFLHPVAACILNFLYGGAAGAADYRLSSSSSSSFAASSAASSSSATHAAEKRVRALVLGAHIFLYVALRDVPPTSQLLTILCCRLRALLTELDEPPAAGVGRGALSLWLAFVGLVGSGGGHGGGGGHGAAGSENAQWFAAMFQTALRDTTPGGTLTEAGRRDLRATLRSFLWEERHCRVVLDTLERRHSVSPPPVVENVGVEVMGGGDE

Mean predicted aligned error: 15.81 Å